Protein AF-A0A960XQH8-F1 (afdb_monomer_lite)

pLDDT: mean 82.13, std 18.0, range [32.69, 98.88]

Radius of gyration: 40.57 Å; chains: 1; bounding box: 99×62×117 Å

Foldseek 3Di:
DDAPAAAEEDECQAEEDEGAQAPHAYEYEYEDAEYEYEHAHQEAHEYNYEYEYDYDPYAYEYEYAHAYEYEQLDQYAGANWYEFHYHEYEYNELNSTHAYAHEDQALHYEYEQQQHEHAHAYEYLHANYEYEHAHQHEYEDQAEHEPDDDPPRARAEYEYEYDHEYEYQHHYYYDDYAHEYEYDYQYEYEYHDDDDDADDAHYEYEYEYHEYEYADDPEAEYQEYEYQAYEYEYDAPDDPDQQDARDPYENNHEYEYAEYEYEQAHQARHEHEYYYQAYAYNEYEYEHQHQHEYEYEHAHDDPPQGEHAYEYAYHNYFYEYEYEHDPDAQRHHEYAHAYAGQEEYEFYRYEDEYPAANREHLRYEYEFEDDPREGEYEDVQHEYHHVAYAYDDQQHEYHQAQYEYEHNNVVAAHEHNYEYAYQHEYEYDHAYEYEYNHQYHHAEAYEYQYHEDEYAANRHRQAYEYEDAYYAYAYQEEHHYQWYYDNPRTDDFFWEADPQLPTPHHDPRHHHYNHTYGYRDDPDDQVVCVVVVNPPDDPPCPVQPPPDDQPDDDAADAPPPPRVDDDPAFHFDADPNKTKTKHFHDLRHPDDEPPFKFKWKALDSDPPRIDTDDDPPQWDDDRRIIMGIDDDDPGDMDMDMGGDDD

Structure (mmCIF, N/CA/C/O backbone):
data_AF-A0A960XQH8-F1
#
_entry.id   AF-A0A960XQH8-F1
#
loop_
_atom_site.group_PDB
_atom_site.id
_atom_site.type_symbol
_atom_site.label_atom_id
_atom_site.label_alt_id
_atom_site.label_comp_id
_atom_site.label_asym_id
_atom_site.label_entity_id
_atom_site.label_seq_id
_atom_site.pdbx_PDB_ins_code
_atom_site.Cartn_x
_atom_site.Cartn_y
_atom_site.Cartn_z
_atom_site.occupancy
_atom_site.B_iso_or_equiv
_atom_site.auth_seq_id
_atom_site.auth_comp_id
_atom_site.auth_asym_id
_atom_site.auth_atom_id
_atom_site.pdbx_PDB_model_num
ATOM 1 N N . MET A 1 1 ? 15.045 6.176 -55.794 1.00 49.75 1 MET A N 1
ATOM 2 C CA . MET A 1 1 ? 16.510 6.229 -55.639 1.00 49.75 1 MET A CA 1
ATOM 3 C C . MET A 1 1 ? 16.935 4.785 -55.558 1.00 49.75 1 MET A C 1
ATOM 5 O O . MET A 1 1 ? 16.377 4.085 -54.723 1.00 49.75 1 MET A O 1
ATOM 9 N N . ASP A 1 2 ? 17.763 4.337 -56.496 1.00 57.41 2 ASP A N 1
ATOM 10 C CA . ASP A 1 2 ? 18.261 2.959 -56.522 1.00 57.41 2 ASP A CA 1
ATOM 11 C C . ASP A 1 2 ? 19.181 2.706 -55.316 1.00 57.41 2 ASP A C 1
ATOM 13 O O . ASP A 1 2 ? 19.721 3.659 -54.741 1.00 57.41 2 ASP A O 1
ATOM 17 N N . ALA A 1 3 ? 19.311 1.441 -54.908 1.00 61.44 3 ALA A N 1
ATOM 18 C CA . ALA A 1 3 ? 20.258 1.028 -53.877 1.00 61.44 3 ALA A CA 1
ATOM 19 C C . ALA A 1 3 ? 21.675 1.469 -54.267 1.00 61.44 3 ALA A C 1
ATOM 21 O O . ALA A 1 3 ? 22.087 1.310 -55.417 1.00 61.44 3 ALA A O 1
ATOM 22 N N . LEU A 1 4 ? 22.397 2.074 -53.323 1.00 64.75 4 LEU A N 1
ATOM 23 C CA . LEU A 1 4 ? 23.804 2.384 -53.528 1.00 64.75 4 LEU A CA 1
ATOM 24 C C . LEU A 1 4 ? 24.588 1.144 -53.097 1.00 64.75 4 LEU A C 1
ATOM 26 O O . LEU A 1 4 ? 24.898 1.002 -51.917 1.00 64.75 4 LEU A O 1
ATOM 30 N N . ASP A 1 5 ? 24.856 0.256 -54.051 1.00 67.19 5 ASP A N 1
ATOM 31 C CA . ASP A 1 5 ? 25.733 -0.895 -53.846 1.00 67.19 5 ASP A CA 1
ATOM 32 C C . ASP A 1 5 ? 27.183 -0.399 -53.891 1.00 67.19 5 ASP A C 1
ATOM 34 O O . ASP A 1 5 ? 27.678 0.055 -54.926 1.00 67.19 5 ASP A O 1
ATOM 38 N N . VAL A 1 6 ? 27.819 -0.333 -52.723 1.00 70.94 6 VAL A N 1
ATOM 39 C CA . VAL A 1 6 ? 29.256 -0.086 -52.611 1.00 70.94 6 VAL A CA 1
ATOM 40 C C . VAL A 1 6 ? 29.851 -1.403 -52.163 1.00 70.94 6 VAL A C 1
ATOM 42 O O . VAL A 1 6 ? 29.599 -1.842 -51.050 1.00 70.94 6 VAL A O 1
ATOM 45 N N . GLU A 1 7 ? 30.690 -2.004 -52.995 1.00 77.25 7 GLU A N 1
ATOM 46 C CA . GLU A 1 7 ? 31.367 -3.266 -52.678 1.00 77.25 7 GLU A CA 1
ATOM 47 C C . GLU A 1 7 ? 32.829 -3.039 -52.239 1.00 77.25 7 GLU A C 1
ATOM 49 O O . GLU A 1 7 ? 33.556 -3.980 -51.924 1.00 77.25 7 GLU A O 1
ATOM 54 N N . SER A 1 8 ? 33.287 -1.779 -52.230 1.00 83.12 8 SER A N 1
ATOM 55 C CA . SER A 1 8 ? 34.650 -1.368 -51.854 1.00 83.12 8 SER A CA 1
ATOM 56 C C . SER A 1 8 ? 34.641 -0.154 -50.909 1.00 83.12 8 SER A C 1
ATOM 58 O O . SER A 1 8 ? 33.832 -0.126 -49.994 1.00 83.12 8 SER A O 1
ATOM 60 N N . THR A 1 9 ? 35.527 0.835 -51.062 1.00 90.06 9 THR A N 1
ATOM 61 C CA . THR A 1 9 ? 35.567 2.022 -50.187 1.00 90.06 9 THR A CA 1
ATOM 62 C C . THR A 1 9 ? 35.095 3.263 -50.936 1.00 90.06 9 THR A C 1
ATOM 64 O O . THR A 1 9 ? 35.701 3.646 -51.936 1.00 90.06 9 THR A O 1
ATOM 67 N N . LEU A 1 10 ? 34.066 3.934 -50.417 1.00 90.94 10 LEU A N 1
ATOM 68 C CA . LEU A 1 10 ? 33.616 5.241 -50.881 1.00 90.94 10 LEU A CA 1
ATOM 69 C C . LEU A 1 10 ? 34.120 6.345 -49.945 1.00 90.94 10 LEU A C 1
ATOM 71 O O . LEU A 1 10 ? 33.677 6.452 -48.802 1.00 90.94 10 LEU A O 1
ATOM 75 N N . ASP A 1 11 ? 35.007 7.202 -50.450 1.00 91.62 11 ASP A N 1
ATOM 76 C CA . ASP A 1 11 ? 35.431 8.412 -49.743 1.00 91.62 11 ASP A CA 1
ATOM 77 C C . ASP A 1 11 ? 34.528 9.606 -50.083 1.00 91.62 11 ASP A C 1
ATOM 79 O O . ASP A 1 11 ? 34.521 10.116 -51.207 1.00 91.62 11 ASP A O 1
ATOM 83 N N . LEU A 1 12 ? 33.789 10.067 -49.079 1.00 92.00 12 LEU A N 1
ATOM 84 C CA . LEU A 1 12 ? 32.850 11.180 -49.133 1.00 92.00 12 LEU A CA 1
ATOM 85 C C . LEU A 1 12 ? 33.540 12.532 -49.360 1.00 92.00 12 LEU A C 1
ATOM 87 O O . LEU A 1 12 ? 32.886 13.453 -49.849 1.00 92.00 12 LEU A O 1
ATOM 91 N N . ASN A 1 13 ? 34.828 12.677 -49.016 1.00 89.06 13 ASN A N 1
ATOM 92 C CA . ASN A 1 13 ? 35.619 13.899 -49.237 1.00 89.06 13 ASN A CA 1
ATOM 93 C C . ASN A 1 13 ? 34.903 15.204 -48.815 1.00 89.06 13 ASN A C 1
ATOM 95 O O . ASN A 1 13 ? 34.901 16.200 -49.539 1.00 89.06 13 ASN A O 1
ATOM 99 N N . GLY A 1 14 ? 34.227 15.194 -47.663 1.00 89.25 14 GLY A N 1
ATOM 100 C CA . GLY A 1 14 ? 33.459 16.346 -47.175 1.00 89.25 14 GLY A CA 1
ATOM 101 C C . GLY A 1 14 ? 32.059 16.542 -47.776 1.00 89.25 14 GLY A C 1
ATOM 102 O O . GLY A 1 14 ? 31.429 17.576 -47.554 1.00 89.25 14 GLY A O 1
ATOM 103 N N . THR A 1 15 ? 31.562 15.580 -48.552 1.00 92.12 15 THR A N 1
ATOM 104 C CA . THR A 1 15 ? 30.249 15.641 -49.209 1.00 92.12 15 THR A CA 1
ATOM 105 C C . THR A 1 15 ? 29.171 14.968 -48.359 1.00 92.12 15 THR A C 1
ATOM 107 O O . THR A 1 15 ? 29.422 13.976 -47.676 1.00 92.12 15 THR A O 1
ATOM 110 N N . ALA A 1 16 ? 27.941 15.484 -48.420 1.00 93.81 16 ALA A N 1
ATOM 111 C CA . ALA A 1 16 ? 26.770 14.795 -47.888 1.00 93.81 16 ALA A CA 1
ATOM 112 C C . ALA A 1 16 ? 26.214 13.813 -48.932 1.00 93.81 16 ALA A C 1
ATOM 114 O O . ALA A 1 16 ? 25.839 14.222 -50.032 1.00 93.81 16 ALA A O 1
ATOM 115 N N . VAL A 1 17 ? 26.130 12.530 -48.585 1.00 92.81 17 VAL A N 1
ATOM 116 C CA . VAL A 1 17 ? 25.565 11.471 -49.432 1.00 92.81 17 VAL A CA 1
ATOM 117 C C . VAL A 1 17 ? 24.312 10.918 -48.779 1.00 92.81 17 VAL A C 1
ATOM 119 O O . VAL A 1 17 ? 24.281 10.677 -47.577 1.00 92.81 17 VAL A O 1
ATOM 122 N N . THR A 1 18 ? 23.269 10.711 -49.579 1.00 92.31 18 THR A N 1
ATOM 123 C CA . THR A 1 18 ? 22.072 9.967 -49.177 1.00 92.31 18 THR A CA 1
ATOM 124 C C . THR A 1 18 ? 22.024 8.662 -49.953 1.00 92.31 18 THR A C 1
ATOM 126 O O . THR A 1 18 ? 22.148 8.682 -51.176 1.00 92.31 18 THR A O 1
ATOM 129 N N . ALA A 1 19 ? 21.851 7.551 -49.248 1.00 87.00 19 ALA A N 1
ATOM 130 C CA . ALA A 1 19 ? 21.893 6.207 -49.802 1.00 87.00 19 ALA A CA 1
ATOM 131 C C . ALA A 1 19 ? 20.796 5.321 -49.198 1.00 87.00 19 ALA A C 1
ATOM 133 O O . ALA A 1 19 ? 20.387 5.510 -48.048 1.00 87.00 19 ALA A O 1
ATOM 134 N N . ASN A 1 20 ? 20.355 4.333 -49.977 1.00 87.00 20 ASN A N 1
ATOM 135 C CA . ASN A 1 20 ? 19.644 3.168 -49.462 1.00 87.00 20 ASN A CA 1
ATOM 136 C C . ASN A 1 20 ? 20.689 2.077 -49.219 1.00 87.00 20 ASN A C 1
ATOM 138 O O . ASN A 1 20 ? 21.315 1.617 -50.171 1.00 87.00 20 ASN A O 1
ATOM 142 N N . LEU A 1 21 ? 20.893 1.711 -47.955 1.00 86.94 21 LEU A N 1
ATOM 143 C CA . LEU A 1 21 ? 21.871 0.711 -47.516 1.00 86.94 21 LEU A CA 1
ATOM 144 C C . LEU A 1 21 ? 21.230 -0.683 -47.490 1.00 86.94 21 LEU A C 1
ATOM 146 O O . LEU A 1 21 ? 21.103 -1.294 -46.434 1.00 86.94 21 LEU A O 1
ATOM 150 N N . GLU A 1 22 ? 20.680 -1.115 -48.618 1.00 82.56 22 GLU A N 1
ATOM 151 C CA . GLU A 1 22 ? 20.049 -2.429 -48.774 1.00 82.56 22 GLU A CA 1
ATOM 152 C C . GLU A 1 22 ? 21.155 -3.426 -49.162 1.00 82.56 22 GLU A C 1
ATOM 154 O O . GLU A 1 22 ? 21.504 -3.503 -50.331 1.00 82.56 22 GLU A O 1
ATOM 159 N N . ASP A 1 23 ? 21.736 -4.122 -48.174 1.00 73.12 23 ASP A N 1
ATOM 160 C CA . ASP A 1 23 ? 22.802 -5.136 -48.344 1.00 73.12 23 ASP A CA 1
ATOM 161 C C . ASP A 1 23 ? 24.158 -4.592 -48.853 1.00 73.12 23 ASP A C 1
ATOM 163 O O . ASP A 1 23 ? 24.740 -5.084 -49.813 1.00 73.12 23 ASP A O 1
ATOM 167 N N . SER A 1 24 ? 24.676 -3.537 -48.212 1.00 79.12 24 SER A N 1
ATOM 168 C CA . SER A 1 24 ? 25.963 -2.929 -48.584 1.00 79.12 24 SER A CA 1
ATOM 169 C C . SER A 1 24 ? 27.121 -3.555 -47.803 1.00 79.12 24 SER A C 1
ATOM 171 O O . SER A 1 24 ? 27.183 -3.434 -46.577 1.00 79.12 24 SER A O 1
ATOM 173 N N . SER A 1 25 ? 28.117 -4.111 -48.497 1.00 83.88 25 SER A N 1
ATOM 174 C CA . SER A 1 25 ? 29.367 -4.590 -47.877 1.00 83.88 25 SER A CA 1
ATOM 175 C C . SER A 1 25 ? 30.493 -3.546 -47.847 1.00 83.88 25 SER A C 1
ATOM 177 O O . SER A 1 25 ? 31.580 -3.811 -47.334 1.00 83.88 25 SER A O 1
ATOM 179 N N . GLY A 1 26 ? 30.270 -2.374 -48.439 1.00 85.88 26 GLY A N 1
ATOM 180 C CA . GLY A 1 26 ? 31.289 -1.352 -48.658 1.00 85.88 26 GLY A CA 1
ATOM 181 C C . GLY A 1 26 ? 31.577 -0.460 -47.462 1.00 85.88 26 GLY A C 1
ATOM 182 O O . GLY A 1 26 ? 30.721 -0.202 -46.618 1.00 85.88 26 GLY A O 1
ATOM 183 N N . ASN A 1 27 ? 32.798 0.065 -47.428 1.00 91.81 27 ASN A N 1
ATOM 184 C CA . ASN A 1 27 ? 33.246 1.024 -46.430 1.00 91.81 27 ASN A CA 1
ATOM 185 C C . ASN A 1 27 ? 32.910 2.454 -46.863 1.00 91.81 27 ASN A C 1
ATOM 187 O O . ASN A 1 27 ? 33.108 2.823 -48.021 1.00 91.81 27 ASN A O 1
ATOM 191 N N . PHE A 1 28 ? 32.500 3.291 -45.915 1.00 94.12 28 PHE A N 1
ATOM 192 C CA . PHE A 1 28 ? 32.270 4.718 -46.133 1.00 94.12 28 PHE A CA 1
ATOM 193 C C . PHE A 1 28 ? 33.252 5.523 -45.299 1.00 94.12 28 PHE A C 1
ATOM 195 O O . PHE A 1 28 ? 33.341 5.359 -44.084 1.00 94.12 28 PHE A O 1
ATOM 202 N N . THR A 1 29 ? 33.997 6.413 -45.937 1.00 93.69 29 THR A N 1
ATOM 203 C CA . THR A 1 29 ? 35.068 7.149 -45.267 1.00 93.69 29 THR A CA 1
ATOM 204 C C . THR A 1 29 ? 34.969 8.624 -45.582 1.00 93.69 29 THR A C 1
ATOM 206 O O . THR A 1 29 ? 34.363 9.002 -46.578 1.00 93.69 29 THR A O 1
ATOM 209 N N . THR A 1 30 ? 35.584 9.476 -44.773 1.00 93.00 30 THR A N 1
ATOM 210 C CA . THR A 1 30 ? 35.835 10.863 -45.177 1.00 93.00 30 THR A CA 1
ATOM 211 C C . THR A 1 30 ? 37.310 11.193 -45.028 1.00 93.00 30 THR A C 1
ATOM 213 O O . THR A 1 30 ? 37.929 10.845 -44.018 1.00 93.00 30 THR A O 1
ATOM 216 N N . SER A 1 31 ? 37.874 11.857 -46.034 1.00 87.88 31 SER A N 1
ATOM 217 C CA . SER A 1 31 ? 39.193 12.474 -45.971 1.00 87.88 31 SER A CA 1
ATOM 218 C C . SER A 1 31 ? 39.101 13.984 -46.241 1.00 87.88 31 SER A C 1
ATOM 220 O O . SER A 1 31 ? 38.247 14.471 -46.980 1.00 87.88 31 SER A O 1
ATOM 222 N N . GLY A 1 32 ? 39.933 14.772 -45.555 1.00 80.75 32 GLY A N 1
ATOM 223 C CA . GLY A 1 32 ? 40.105 16.208 -45.818 1.00 80.75 32 GLY A CA 1
ATOM 224 C C . GLY A 1 32 ? 39.010 17.168 -45.318 1.00 80.75 32 GLY A C 1
ATOM 225 O O . GLY A 1 32 ? 39.311 18.347 -45.143 1.00 80.75 32 GLY A O 1
ATOM 226 N N . ALA A 1 33 ? 37.778 16.716 -45.050 1.00 89.62 33 ALA A N 1
ATOM 227 C CA . ALA A 1 33 ? 36.693 17.557 -44.517 1.00 89.62 33 ALA A CA 1
ATOM 228 C C . ALA A 1 33 ? 35.571 16.745 -43.833 1.00 89.62 33 ALA A C 1
ATOM 230 O O . ALA A 1 33 ? 35.508 15.521 -43.945 1.00 89.62 33 ALA A O 1
ATOM 231 N N . ASN A 1 34 ? 34.675 17.427 -43.111 1.00 93.94 34 ASN A N 1
ATOM 232 C CA . ASN A 1 34 ? 33.512 16.797 -42.474 1.00 93.94 34 ASN A CA 1
ATOM 233 C C . ASN A 1 34 ? 32.470 16.375 -43.512 1.00 93.94 34 ASN A C 1
ATOM 235 O O . ASN A 1 34 ? 32.131 17.172 -44.383 1.00 93.94 34 ASN A O 1
ATOM 239 N N . ALA A 1 35 ? 31.923 15.171 -43.374 1.00 95.56 35 ALA A N 1
ATOM 240 C CA . ALA A 1 35 ? 30.952 14.598 -44.303 1.00 95.56 35 ALA A CA 1
ATOM 241 C C . ALA A 1 35 ? 29.725 14.039 -43.574 1.00 95.56 35 ALA A C 1
ATOM 243 O O . ALA A 1 35 ? 29.746 13.824 -42.359 1.00 95.56 35 ALA A O 1
ATOM 244 N N . THR A 1 36 ? 28.667 13.753 -44.331 1.00 96.62 36 THR A N 1
ATOM 245 C CA . THR A 1 36 ? 27.444 13.1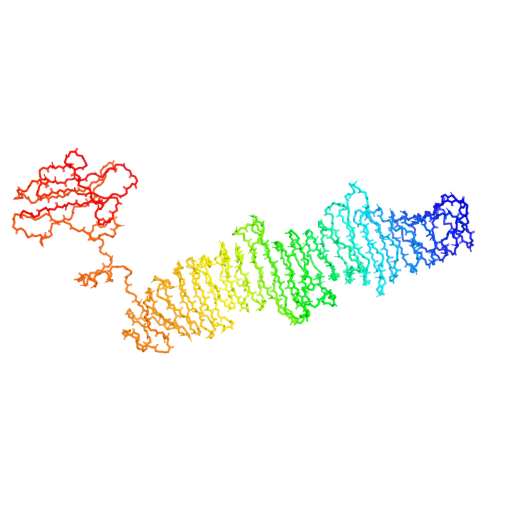39 -43.801 1.00 96.62 36 THR A CA 1
ATOM 246 C C . THR A 1 36 ? 27.024 11.966 -44.674 1.00 96.62 36 THR A C 1
ATOM 248 O O . THR A 1 36 ? 26.834 12.134 -45.875 1.00 96.62 36 THR A O 1
ATOM 251 N N . LEU A 1 37 ? 26.817 10.799 -44.068 1.00 95.50 37 LEU A N 1
ATOM 252 C CA . LEU A 1 37 ? 26.168 9.654 -44.702 1.00 95.50 37 LEU A CA 1
ATOM 253 C C . LEU A 1 37 ? 24.735 9.545 -44.178 1.00 95.50 37 LEU A C 1
ATOM 255 O O . LEU A 1 37 ? 24.526 9.337 -42.986 1.00 95.50 37 LEU A O 1
ATOM 259 N N . THR A 1 38 ? 23.752 9.691 -45.062 1.00 96.06 38 THR A N 1
ATOM 260 C CA . THR A 1 38 ? 22.325 9.604 -44.738 1.00 96.06 38 THR A CA 1
ATOM 261 C C . THR A 1 38 ? 21.733 8.304 -45.271 1.00 96.06 38 THR A C 1
ATOM 263 O O . THR A 1 38 ? 21.610 8.132 -46.480 1.00 96.06 38 THR A O 1
ATOM 266 N N . ALA A 1 39 ? 21.321 7.412 -44.377 1.00 95.00 39 ALA A N 1
ATOM 267 C CA . ALA A 1 39 ? 20.566 6.210 -44.696 1.00 95.00 39 ALA A CA 1
ATOM 268 C C . ALA A 1 39 ? 19.061 6.528 -44.771 1.00 95.00 39 ALA A C 1
ATOM 270 O O . ALA A 1 39 ? 18.407 6.803 -43.753 1.00 95.00 39 ALA A O 1
ATOM 271 N N . ASN A 1 40 ? 18.503 6.487 -45.984 1.00 93.50 40 ASN A N 1
ATOM 272 C CA . ASN A 1 40 ? 17.098 6.804 -46.271 1.00 93.50 40 ASN A CA 1
ATOM 273 C C . ASN A 1 40 ? 16.308 5.596 -46.807 1.00 93.50 40 ASN A C 1
ATOM 275 O O . ASN A 1 40 ? 15.417 5.738 -47.643 1.00 93.50 40 ASN A O 1
ATOM 279 N N . ASN A 1 41 ? 16.646 4.413 -46.300 1.00 90.75 41 ASN A N 1
ATOM 280 C CA . ASN A 1 41 ? 16.076 3.133 -46.693 1.00 90.75 41 ASN A CA 1
ATOM 281 C C . ASN A 1 41 ? 14.537 3.092 -46.657 1.00 90.75 41 ASN A C 1
ATOM 283 O O . ASN A 1 41 ? 13.900 3.555 -45.699 1.00 90.75 41 ASN A O 1
ATOM 287 N N . TYR A 1 42 ? 13.963 2.467 -47.689 1.00 88.56 42 TYR A N 1
ATOM 288 C CA . TYR A 1 42 ? 12.534 2.156 -47.781 1.00 88.56 42 TYR A CA 1
ATOM 289 C C . TYR A 1 42 ? 12.237 0.683 -47.457 1.00 88.56 42 TYR A C 1
ATOM 291 O O . TYR A 1 42 ? 11.139 0.378 -46.994 1.00 88.56 42 TYR A O 1
ATOM 299 N N . LEU A 1 43 ? 13.219 -0.202 -47.654 1.00 91.25 43 LEU A N 1
ATOM 300 C CA . LEU A 1 43 ? 13.234 -1.592 -47.197 1.00 91.25 43 LEU A CA 1
ATOM 301 C C . LEU A 1 43 ? 14.332 -1.799 -46.151 1.00 91.25 43 LEU A C 1
ATOM 303 O O . LEU A 1 43 ? 15.251 -0.985 -46.048 1.00 91.25 43 LEU A O 1
ATOM 307 N N . ASP A 1 44 ? 14.227 -2.866 -45.362 1.00 93.25 44 ASP A N 1
ATOM 308 C CA . ASP A 1 44 ? 15.216 -3.154 -44.323 1.00 93.25 44 ASP A CA 1
ATOM 309 C C . ASP A 1 44 ? 16.611 -3.321 -44.933 1.00 93.25 44 ASP A C 1
ATOM 311 O O . ASP A 1 44 ? 16.795 -3.995 -45.946 1.00 93.25 44 ASP A O 1
ATOM 315 N N . GLY A 1 45 ? 17.581 -2.652 -44.321 1.00 92.88 45 GLY A N 1
ATOM 316 C CA . GLY A 1 45 ? 18.948 -2.558 -44.797 1.00 92.88 45 GLY A CA 1
ATOM 317 C C . GLY A 1 45 ? 19.966 -3.119 -43.820 1.00 92.88 45 GLY A C 1
ATOM 318 O O . GLY A 1 45 ? 19.747 -3.149 -42.608 1.00 92.88 45 GLY A O 1
ATOM 319 N N . VAL A 1 46 ? 21.112 -3.506 -44.363 1.00 93.12 46 VAL A N 1
ATOM 320 C CA . VAL A 1 46 ? 22.283 -3.964 -43.619 1.00 93.12 46 VAL A CA 1
ATOM 321 C C . VAL A 1 46 ? 23.507 -3.282 -44.222 1.00 93.12 46 VAL A C 1
ATOM 323 O O . VAL A 1 46 ? 23.664 -3.246 -45.442 1.00 93.12 46 VAL A O 1
ATOM 326 N N . LEU A 1 47 ? 24.349 -2.711 -43.361 1.00 94.25 47 LEU A N 1
ATOM 327 C CA . LEU A 1 47 ? 25.688 -2.250 -43.704 1.00 94.25 47 LEU A CA 1
ATOM 328 C C . LEU A 1 47 ? 26.706 -3.132 -42.977 1.00 94.25 47 LEU A C 1
ATOM 330 O O . LEU A 1 47 ? 26.904 -2.987 -41.767 1.00 94.25 47 LEU A O 1
ATOM 334 N N . ASP A 1 48 ? 27.343 -4.027 -43.730 1.00 92.81 48 ASP A N 1
ATOM 335 C CA . ASP A 1 48 ? 28.413 -4.908 -43.241 1.00 92.81 48 ASP A CA 1
ATOM 336 C C . ASP A 1 48 ? 29.777 -4.216 -43.219 1.00 92.81 48 ASP A C 1
ATOM 338 O O . ASP A 1 48 ? 30.638 -4.543 -42.399 1.00 92.81 48 ASP A O 1
ATOM 342 N N . GLY A 1 49 ? 29.974 -3.244 -44.108 1.00 92.44 49 GLY A N 1
ATOM 343 C CA . GLY A 1 49 ? 31.192 -2.448 -44.145 1.00 92.44 49 GLY A CA 1
ATOM 344 C C . GLY A 1 49 ? 31.304 -1.447 -42.993 1.00 92.44 49 GLY A C 1
ATOM 345 O O . GLY A 1 49 ? 30.399 -1.265 -42.177 1.00 92.44 49 GLY A O 1
ATOM 346 N N . ILE A 1 50 ? 32.456 -0.782 -42.928 1.00 94.19 50 ILE A N 1
ATOM 347 C CA . ILE A 1 50 ? 32.806 0.150 -41.853 1.00 94.19 50 ILE A CA 1
ATOM 348 C C . ILE A 1 50 ? 32.621 1.598 -42.311 1.00 94.19 50 ILE A C 1
ATOM 350 O O . ILE A 1 50 ? 33.018 1.989 -43.408 1.00 94.19 50 ILE A O 1
ATOM 354 N N . VAL A 1 51 ? 32.085 2.422 -41.418 1.00 95.50 51 VAL A N 1
ATOM 355 C CA . VAL A 1 51 ? 32.050 3.878 -41.507 1.00 95.50 51 VAL A CA 1
ATOM 356 C C . VAL A 1 51 ? 33.194 4.452 -40.656 1.00 95.50 51 VAL A C 1
ATOM 358 O O . VAL A 1 51 ? 33.251 4.209 -39.445 1.00 95.50 51 VAL A O 1
ATOM 361 N N . SER A 1 52 ? 34.123 5.203 -41.258 1.00 94.62 52 SER A N 1
ATOM 362 C CA . SER A 1 52 ? 35.333 5.685 -40.565 1.00 94.62 52 SER A CA 1
ATOM 363 C C . SER A 1 52 ? 35.754 7.118 -40.907 1.00 94.62 52 SER A C 1
ATOM 365 O O . SER A 1 52 ? 35.503 7.639 -41.996 1.00 94.62 52 SER A O 1
ATOM 367 N N . ASP A 1 53 ? 36.464 7.744 -39.965 1.00 93.44 53 ASP A N 1
ATOM 368 C CA . ASP A 1 53 ? 37.230 8.969 -40.209 1.00 93.44 53 ASP A CA 1
ATOM 369 C C . ASP A 1 53 ? 38.628 8.571 -40.722 1.00 93.44 53 ASP A C 1
ATOM 371 O O . ASP A 1 53 ? 39.349 7.849 -40.034 1.00 93.44 53 ASP A O 1
ATOM 375 N N . ASN A 1 54 ? 39.033 9.027 -41.914 1.00 83.25 54 ASN A N 1
ATOM 376 C CA . ASN A 1 54 ? 40.310 8.634 -42.535 1.00 83.25 54 ASN A CA 1
ATOM 377 C C . ASN A 1 54 ? 41.331 9.787 -42.657 1.00 83.25 54 ASN A C 1
ATOM 379 O O . ASN A 1 54 ? 42.378 9.612 -43.281 1.00 83.25 54 ASN A O 1
ATOM 383 N N . GLY A 1 55 ? 41.078 10.955 -42.053 1.00 71.12 55 GLY A N 1
ATOM 384 C CA . GLY A 1 55 ? 42.015 12.089 -42.044 1.00 71.12 55 GLY A CA 1
ATOM 385 C C . GLY A 1 55 ? 41.960 12.935 -40.768 1.00 71.12 55 GLY A C 1
ATOM 386 O O . GLY A 1 55 ? 40.898 13.090 -40.162 1.00 71.12 55 GLY A O 1
ATOM 387 N N . GLU A 1 56 ? 43.100 13.516 -40.369 1.00 74.81 56 GLU A N 1
ATOM 388 C CA . GLU A 1 56 ? 43.184 14.423 -39.213 1.00 74.81 56 GLU A CA 1
ATOM 389 C C . GLU A 1 56 ? 42.179 15.582 -39.349 1.00 74.81 56 GLU A C 1
ATOM 391 O O . GLU A 1 56 ? 42.195 16.332 -40.323 1.00 74.81 56 GLU A O 1
ATOM 396 N N . GLY A 1 57 ? 41.279 15.722 -38.371 1.00 78.69 57 GLY A N 1
ATOM 397 C CA . GLY A 1 57 ? 40.290 16.805 -38.318 1.00 78.69 57 GLY A CA 1
ATOM 398 C C . GLY A 1 57 ? 39.027 16.609 -39.166 1.00 78.69 57 GLY A C 1
ATOM 399 O O . GLY A 1 57 ? 38.116 17.429 -39.057 1.00 78.69 57 GLY A O 1
ATOM 400 N N . SER A 1 58 ? 38.931 15.538 -39.960 1.00 87.44 58 SER A N 1
ATOM 401 C CA . SER A 1 58 ? 37.709 15.176 -40.691 1.00 87.44 58 SER A CA 1
ATOM 402 C C . SER A 1 58 ? 36.780 14.318 -39.827 1.00 87.44 58 SER A C 1
ATOM 404 O O . SER A 1 58 ? 37.244 13.411 -39.141 1.00 87.44 58 SER A O 1
ATOM 406 N N . ARG A 1 59 ? 35.479 14.631 -39.820 1.00 93.44 59 ARG A N 1
ATOM 407 C CA . ARG A 1 59 ? 34.463 13.924 -39.023 1.00 93.44 59 ARG A CA 1
ATOM 408 C C . ARG A 1 59 ? 33.297 13.500 -39.903 1.00 93.44 59 ARG A C 1
ATOM 410 O O . ARG A 1 59 ? 32.670 14.350 -40.539 1.00 93.44 59 ARG A O 1
ATOM 417 N N . LEU A 1 60 ? 32.979 12.213 -39.909 1.00 96.00 60 LEU A N 1
ATOM 418 C CA . LEU A 1 60 ? 31.811 11.669 -40.595 1.00 96.00 60 LEU A CA 1
ATOM 419 C C . LEU A 1 60 ? 30.628 11.583 -39.622 1.00 96.00 60 LEU A C 1
ATOM 421 O O . LEU A 1 60 ? 30.746 11.039 -38.524 1.00 96.00 60 LEU A O 1
ATOM 425 N N . GLN A 1 61 ? 29.489 12.152 -40.016 1.00 96.69 61 GLN A N 1
ATOM 426 C CA . GLN A 1 61 ? 28.212 12.012 -39.315 1.00 96.69 61 GLN A CA 1
ATOM 427 C C . GLN A 1 61 ? 27.330 10.976 -40.016 1.00 96.69 61 GLN A C 1
ATOM 429 O O . GLN A 1 61 ? 27.083 11.087 -41.218 1.00 96.69 61 GLN A O 1
ATOM 434 N N . PHE A 1 62 ? 26.798 10.019 -39.261 1.00 97.81 62 PHE A N 1
ATOM 435 C CA . PHE A 1 62 ? 25.779 9.102 -39.764 1.00 97.81 62 PHE A CA 1
ATOM 436 C C . PHE A 1 62 ? 24.380 9.629 -39.438 1.00 97.81 62 PHE A C 1
ATOM 438 O O . PHE A 1 62 ? 24.107 10.041 -38.309 1.00 97.81 62 PHE A O 1
ATOM 445 N N . VAL A 1 63 ? 23.473 9.620 -40.409 1.00 97.62 63 VAL A N 1
ATOM 446 C CA . VAL A 1 63 ? 22.089 10.072 -40.247 1.00 97.62 63 VAL A CA 1
ATOM 447 C C . VAL A 1 63 ? 21.147 8.981 -40.738 1.00 97.62 63 VAL A C 1
ATOM 449 O O . VAL A 1 63 ? 21.241 8.537 -41.874 1.00 97.62 63 VAL A O 1
ATOM 452 N N . LYS A 1 64 ? 20.194 8.573 -39.906 1.00 97.31 64 LYS A N 1
ATOM 453 C CA . LYS A 1 64 ? 19.133 7.629 -40.258 1.00 97.31 64 LYS A CA 1
ATOM 454 C C . LYS A 1 64 ? 17.797 8.368 -40.321 1.00 97.31 64 LYS A C 1
ATOM 456 O O . LYS A 1 64 ? 17.341 8.890 -39.303 1.00 97.31 64 LYS A O 1
ATOM 461 N N . THR A 1 65 ? 17.177 8.435 -41.499 1.00 92.62 65 THR A N 1
ATOM 462 C CA . THR A 1 65 ? 15.900 9.149 -41.741 1.00 92.62 65 THR A CA 1
ATOM 463 C C . THR A 1 65 ? 14.789 8.245 -42.266 1.00 92.62 65 THR A C 1
ATOM 465 O O . THR A 1 65 ? 13.627 8.493 -41.958 1.00 92.62 65 THR A O 1
ATOM 468 N N . GLY A 1 66 ? 15.129 7.219 -43.061 1.00 92.50 66 GLY A N 1
ATOM 469 C CA . GLY A 1 66 ? 14.152 6.347 -43.730 1.00 92.50 66 GLY A CA 1
ATOM 470 C C . GLY A 1 66 ? 13.284 5.548 -42.753 1.00 92.50 66 GLY A C 1
ATOM 471 O O . GLY A 1 66 ? 13.668 5.361 -41.600 1.00 92.50 66 GLY A O 1
ATOM 472 N N . ASN A 1 67 ? 12.128 5.053 -43.198 1.00 91.69 67 ASN A N 1
ATOM 473 C CA . ASN A 1 67 ? 11.171 4.362 -42.320 1.00 91.69 67 ASN A CA 1
ATOM 474 C C . ASN A 1 67 ? 11.576 2.923 -41.977 1.00 91.69 67 ASN A C 1
ATOM 476 O O . ASN A 1 67 ? 11.158 2.414 -40.940 1.00 91.69 67 ASN A O 1
ATOM 480 N N . ALA A 1 68 ? 12.363 2.276 -42.836 1.00 94.69 68 ALA A N 1
ATOM 481 C CA . ALA A 1 68 ? 12.775 0.891 -42.647 1.00 94.69 68 ALA A CA 1
ATOM 482 C C . ALA A 1 68 ? 13.872 0.739 -41.585 1.00 94.69 68 ALA A C 1
ATOM 484 O O . ALA A 1 68 ? 14.415 1.732 -41.083 1.00 94.69 68 ALA A O 1
ATOM 485 N N . SER A 1 69 ? 14.204 -0.502 -41.244 1.00 95.88 69 SER A N 1
ATOM 486 C CA . SER A 1 69 ? 15.347 -0.811 -40.392 1.00 95.88 69 SER A CA 1
ATOM 487 C C . SER A 1 69 ? 16.668 -0.625 -41.138 1.00 95.88 69 SER A C 1
ATOM 489 O O . SER A 1 69 ? 16.741 -0.846 -42.343 1.00 95.88 69 SER A O 1
ATOM 491 N N . VAL A 1 70 ? 17.723 -0.219 -40.432 1.00 96.62 70 VAL A N 1
ATOM 492 C CA . VAL A 1 70 ? 19.109 -0.329 -40.908 1.00 96.62 70 VAL A CA 1
ATOM 493 C C . VAL A 1 70 ? 19.951 -0.929 -39.794 1.00 96.62 70 VAL A C 1
ATOM 495 O O . VAL A 1 70 ? 20.039 -0.346 -38.712 1.00 96.62 70 VAL A O 1
ATOM 498 N N . THR A 1 71 ? 20.585 -2.064 -40.073 1.00 96.88 71 THR A N 1
ATOM 499 C CA . THR A 1 71 ? 21.554 -2.704 -39.181 1.00 96.88 71 THR A CA 1
ATOM 500 C C . THR A 1 71 ? 22.966 -2.289 -39.560 1.00 96.88 71 THR A C 1
ATOM 502 O O . THR A 1 71 ? 23.357 -2.407 -40.718 1.00 96.88 71 THR A O 1
ATOM 505 N N . LEU A 1 72 ? 23.739 -1.811 -38.584 1.00 97.44 72 LEU A N 1
ATOM 506 C CA . LEU A 1 72 ? 25.159 -1.502 -38.756 1.00 97.44 72 LEU A CA 1
ATOM 507 C C . LEU A 1 72 ? 25.993 -2.622 -38.124 1.00 97.44 72 LEU A C 1
ATOM 509 O O . LEU A 1 72 ? 26.158 -2.647 -36.905 1.00 97.44 72 LEU A O 1
ATOM 513 N N . ASN A 1 73 ? 26.488 -3.546 -38.949 1.00 95.69 73 ASN A N 1
ATOM 514 C CA . ASN A 1 73 ? 27.297 -4.692 -38.515 1.00 95.69 73 ASN A CA 1
ATOM 515 C C . ASN A 1 73 ? 28.790 -4.352 -38.396 1.00 95.69 73 ASN A C 1
ATOM 517 O O . ASN A 1 73 ? 29.522 -5.034 -37.683 1.00 95.69 73 ASN A O 1
ATOM 521 N N . GLY A 1 74 ? 29.251 -3.303 -39.082 1.00 95.00 74 GLY A N 1
ATOM 522 C CA . GLY A 1 74 ? 30.642 -2.864 -39.030 1.00 95.00 74 GLY A CA 1
ATOM 523 C C . GLY A 1 74 ? 31.059 -2.285 -37.673 1.00 95.00 74 GLY A C 1
ATOM 524 O O . GLY A 1 74 ? 30.306 -1.558 -37.020 1.00 95.00 74 GLY A O 1
ATOM 525 N N . ALA A 1 75 ? 32.313 -2.543 -37.288 1.00 95.56 75 ALA A N 1
ATOM 526 C CA . ALA A 1 75 ? 32.971 -1.898 -36.153 1.00 95.56 75 ALA A CA 1
ATOM 527 C C . ALA A 1 75 ? 33.356 -0.450 -36.508 1.00 95.56 75 ALA A C 1
ATOM 529 O O . ALA A 1 75 ? 34.465 -0.165 -36.972 1.00 95.56 75 ALA A O 1
ATOM 530 N N . ASN A 1 76 ? 32.397 0.461 -36.366 1.00 96.62 76 ASN A N 1
ATOM 531 C CA . ASN A 1 76 ? 32.496 1.818 -36.886 1.00 96.62 76 ASN A CA 1
ATOM 532 C C . ASN A 1 76 ? 33.377 2.730 -36.018 1.00 96.62 76 ASN A C 1
ATOM 534 O O . ASN A 1 76 ? 33.351 2.682 -34.790 1.00 96.62 76 ASN A O 1
ATOM 538 N N . THR A 1 77 ? 34.148 3.614 -36.660 1.00 94.25 77 THR A N 1
ATOM 539 C CA . THR A 1 77 ? 35.129 4.484 -35.975 1.00 94.25 77 THR A CA 1
ATOM 540 C C . THR A 1 77 ? 34.882 5.979 -36.165 1.00 94.25 77 THR A C 1
ATOM 542 O O . THR A 1 77 ? 35.601 6.792 -35.584 1.00 94.25 77 THR A O 1
ATOM 545 N N . TYR A 1 78 ? 33.853 6.367 -36.926 1.00 95.88 78 TYR A N 1
ATOM 546 C CA . TYR A 1 78 ? 33.516 7.775 -37.148 1.00 95.88 78 TYR A CA 1
ATOM 547 C C . TYR A 1 78 ? 33.205 8.533 -35.846 1.00 95.88 78 TYR A C 1
ATOM 549 O O . TYR A 1 78 ? 32.596 8.012 -34.905 1.00 95.88 78 TYR A O 1
ATOM 557 N N . SER A 1 79 ? 33.607 9.803 -35.791 1.00 93.88 79 SER A N 1
ATOM 558 C CA . SER A 1 79 ? 33.493 10.656 -34.597 1.00 93.88 79 SER A CA 1
ATOM 559 C C . SER A 1 79 ? 32.497 11.813 -34.744 1.00 93.88 79 SER A C 1
ATOM 561 O O . SER A 1 79 ? 32.269 12.567 -33.789 1.00 93.88 79 SER A O 1
ATOM 563 N N . GLY A 1 80 ? 31.884 11.996 -35.919 1.00 95.06 80 GLY A N 1
ATOM 564 C CA . GLY A 1 80 ? 30.882 13.046 -36.161 1.00 95.06 80 GLY A CA 1
ATOM 565 C C . GLY A 1 80 ? 29.544 12.808 -35.456 1.00 95.06 80 GLY A C 1
ATOM 566 O O . GLY A 1 80 ? 28.772 13.749 -35.289 1.00 95.06 80 GLY A O 1
ATOM 567 N N . GLY A 1 81 ? 29.308 11.589 -34.967 1.00 95.25 81 GLY A N 1
ATOM 568 C CA . GLY A 1 81 ? 28.096 11.202 -34.251 1.00 95.25 81 GLY A CA 1
ATOM 569 C C . GLY A 1 81 ? 27.015 10.630 -35.159 1.00 95.25 81 GLY A C 1
ATOM 570 O O . GLY A 1 81 ? 27.149 10.581 -36.382 1.00 95.25 81 GLY A O 1
ATOM 571 N N . THR A 1 82 ? 25.943 10.179 -34.523 1.00 97.81 82 THR A N 1
ATOM 572 C CA . THR A 1 82 ? 24.839 9.464 -35.157 1.00 97.81 82 THR A CA 1
ATOM 573 C C . THR A 1 82 ? 23.534 10.192 -34.875 1.00 97.81 82 THR A C 1
ATOM 575 O O . THR A 1 82 ? 23.220 10.475 -33.724 1.00 97.81 82 THR A O 1
ATOM 578 N N . THR A 1 83 ? 22.748 10.505 -35.901 1.00 96.56 83 THR A N 1
ATOM 579 C CA . THR A 1 83 ? 21.413 11.100 -35.757 1.00 96.56 83 THR A CA 1
ATOM 580 C C . THR A 1 83 ? 20.352 10.117 -36.223 1.00 96.56 83 THR A C 1
ATOM 582 O O . THR A 1 83 ? 20.292 9.779 -37.400 1.00 96.56 83 THR A O 1
ATOM 585 N N . LEU A 1 84 ? 19.489 9.686 -35.310 1.00 96.25 84 LEU A N 1
ATOM 586 C CA . LEU A 1 84 ? 18.342 8.834 -35.577 1.00 96.25 84 LEU A CA 1
ATOM 587 C C . LEU A 1 84 ? 17.068 9.688 -35.637 1.00 96.25 84 LEU A C 1
ATOM 589 O O . LEU A 1 84 ? 16.562 10.167 -34.625 1.00 96.25 84 LEU A O 1
ATOM 593 N N . SER A 1 85 ? 16.554 9.874 -36.847 1.00 94.12 85 SER A N 1
ATOM 594 C CA . SER A 1 85 ? 15.417 10.749 -37.164 1.00 94.12 85 SER A CA 1
ATOM 595 C C . SER A 1 85 ? 14.251 10.029 -37.856 1.00 94.12 85 SER A C 1
ATOM 597 O O . SER A 1 85 ? 13.247 10.665 -38.172 1.00 94.12 85 SER A O 1
ATOM 599 N N . GLY A 1 86 ? 14.336 8.710 -38.052 1.00 94.19 86 GLY A N 1
ATOM 600 C CA . GLY A 1 86 ? 13.240 7.885 -38.563 1.00 94.19 86 GLY A CA 1
ATOM 601 C C . GLY A 1 86 ? 13.575 6.391 -38.612 1.00 94.19 86 GLY A C 1
ATOM 602 O O . GLY A 1 86 ? 14.747 6.006 -38.634 1.00 94.19 86 GLY A O 1
ATOM 603 N N . GLY A 1 87 ? 12.532 5.557 -38.623 1.00 95.69 87 GLY A N 1
ATOM 604 C CA . GLY A 1 87 ? 12.627 4.094 -38.669 1.00 95.69 87 GLY A CA 1
ATOM 605 C C . GLY A 1 87 ? 13.422 3.475 -37.516 1.00 95.69 87 GLY A C 1
ATOM 606 O O . GLY A 1 87 ? 13.561 4.079 -36.449 1.00 95.69 87 GLY A O 1
ATOM 607 N N . THR A 1 88 ? 13.960 2.280 -37.763 1.00 97.25 88 THR A N 1
ATOM 608 C CA . THR A 1 88 ? 14.782 1.537 -36.796 1.00 97.25 88 THR A CA 1
ATOM 609 C C . THR A 1 88 ? 16.263 1.632 -37.158 1.00 97.25 88 THR A C 1
ATOM 611 O O . THR A 1 88 ? 16.629 1.550 -38.332 1.00 97.25 88 THR A O 1
ATOM 614 N N . LEU A 1 89 ? 17.120 1.821 -36.157 1.00 97.88 89 LEU A N 1
ATOM 615 C CA . LEU A 1 89 ? 18.572 1.689 -36.268 1.00 97.88 89 LEU A CA 1
ATOM 616 C C . LEU A 1 89 ? 19.026 0.580 -35.319 1.00 97.88 89 LEU A C 1
ATOM 618 O O . LEU A 1 89 ? 18.796 0.690 -34.116 1.00 97.88 89 LEU A O 1
ATOM 622 N N . VAL A 1 90 ? 19.649 -0.465 -35.862 1.00 97.94 90 VAL A N 1
ATOM 623 C CA . VAL A 1 90 ? 20.028 -1.679 -35.127 1.00 97.94 90 VAL A CA 1
ATOM 624 C C . VAL A 1 90 ? 21.546 -1.740 -34.960 1.00 97.94 90 VAL A C 1
ATOM 626 O O . VAL A 1 90 ? 22.289 -1.568 -35.932 1.00 97.94 90 VAL A O 1
ATOM 629 N N . ALA A 1 91 ? 22.012 -2.000 -33.738 1.00 97.88 91 ALA A N 1
ATOM 630 C CA . ALA A 1 91 ? 23.420 -2.281 -33.466 1.00 97.88 91 ALA A CA 1
ATOM 631 C C . ALA A 1 91 ? 23.758 -3.729 -33.856 1.00 97.88 91 ALA A C 1
ATOM 633 O O . ALA A 1 91 ? 23.284 -4.677 -33.232 1.00 97.88 91 ALA A O 1
ATOM 634 N N . GLY A 1 92 ? 24.576 -3.913 -34.889 1.00 96.94 92 GLY A N 1
ATOM 635 C CA . GLY A 1 92 ? 25.157 -5.217 -35.224 1.00 96.94 92 GLY A CA 1
ATOM 636 C C . GLY A 1 92 ? 26.505 -5.479 -34.541 1.00 96.94 92 GLY A C 1
ATOM 637 O O . GLY A 1 92 ? 26.936 -6.624 -34.457 1.00 96.94 92 GLY A O 1
ATOM 638 N N . ASP A 1 93 ? 27.146 -4.432 -34.013 1.00 96.88 93 ASP A N 1
ATOM 639 C CA . ASP A 1 93 ? 28.431 -4.466 -33.304 1.00 96.88 93 ASP A CA 1
ATOM 640 C C . ASP A 1 93 ? 28.427 -3.499 -32.100 1.00 96.88 93 ASP A C 1
ATOM 642 O O . ASP A 1 93 ? 27.667 -2.529 -32.059 1.00 96.88 93 ASP A O 1
ATOM 646 N N . ASN A 1 94 ? 29.316 -3.711 -31.123 1.00 96.19 94 ASN A N 1
ATOM 647 C CA . ASN A 1 94 ? 29.461 -2.830 -29.951 1.00 96.19 94 ASN A CA 1
ATOM 648 C C . ASN A 1 94 ? 29.899 -1.395 -30.310 1.00 96.19 94 ASN A C 1
ATOM 650 O O . ASN A 1 94 ? 29.626 -0.446 -29.577 1.00 96.19 94 ASN A O 1
ATOM 654 N N . SER A 1 95 ? 30.580 -1.223 -31.442 1.00 95.81 95 SER A N 1
ATOM 655 C CA . SER A 1 95 ? 31.016 0.064 -31.993 1.00 95.81 95 SER A CA 1
ATOM 656 C C . SER A 1 95 ? 30.190 0.510 -33.204 1.00 95.81 95 SER A C 1
ATOM 658 O O . SER A 1 95 ? 30.569 1.450 -33.901 1.00 95.81 95 SER A O 1
ATOM 660 N N . ALA A 1 96 ? 29.018 -0.099 -33.424 1.00 97.19 96 ALA A N 1
ATOM 661 C CA . ALA A 1 96 ? 28.136 0.174 -34.560 1.00 97.19 96 ALA A CA 1
ATOM 662 C C . ALA A 1 96 ? 27.815 1.665 -34.771 1.00 97.19 96 ALA A C 1
ATOM 664 O O . ALA A 1 96 ? 27.593 2.084 -35.903 1.00 97.19 96 ALA A O 1
ATOM 665 N N . PHE A 1 97 ? 27.806 2.490 -33.721 1.00 97.00 97 PHE A N 1
ATOM 666 C CA . PHE A 1 97 ? 27.425 3.907 -33.817 1.00 97.00 97 PHE A CA 1
ATOM 667 C C . PHE A 1 97 ? 28.603 4.889 -33.775 1.00 97.00 97 PHE A C 1
ATOM 669 O O . PHE A 1 97 ? 28.395 6.092 -33.573 1.00 97.00 97 PHE A O 1
ATOM 676 N N . GLY A 1 98 ? 29.831 4.396 -33.965 1.00 95.69 98 GLY A N 1
ATOM 677 C CA . GLY A 1 98 ? 31.045 5.204 -33.892 1.00 95.69 98 GLY A CA 1
ATOM 678 C C . GLY A 1 98 ? 31.342 5.670 -32.465 1.00 95.69 98 GLY A C 1
ATOM 679 O O . GLY A 1 98 ? 30.911 5.058 -31.492 1.00 95.69 98 GLY A O 1
ATOM 680 N N . SER A 1 99 ? 32.062 6.784 -32.321 1.00 92.94 99 SER A N 1
ATOM 681 C CA . SER A 1 99 ? 32.459 7.345 -31.012 1.00 92.94 99 SER A CA 1
ATOM 682 C C . SER A 1 99 ? 31.748 8.651 -30.638 1.00 92.94 99 SER A C 1
ATOM 684 O O . SER A 1 99 ? 31.853 9.122 -29.504 1.00 92.94 99 SER A O 1
ATOM 686 N N . GLY A 1 100 ? 31.027 9.262 -31.582 1.00 92.81 100 GLY A N 1
ATOM 687 C CA . GLY A 1 100 ? 30.300 10.511 -31.349 1.00 92.81 100 GLY A CA 1
ATOM 688 C C . GLY A 1 100 ? 28.973 10.320 -30.603 1.00 92.81 100 GLY A C 1
ATOM 689 O O . GLY A 1 100 ? 28.542 9.203 -30.321 1.00 92.81 100 GLY A O 1
ATOM 690 N N . THR A 1 101 ? 28.293 11.429 -30.303 1.00 92.00 101 THR A N 1
ATOM 691 C CA . THR A 1 101 ? 26.951 11.421 -29.694 1.00 92.00 101 THR A CA 1
ATOM 692 C C . THR A 1 101 ? 25.949 10.678 -30.578 1.00 92.00 101 THR A C 1
ATOM 694 O O . THR A 1 101 ? 25.898 10.923 -31.784 1.00 92.00 101 THR A O 1
ATOM 697 N N . LEU A 1 102 ? 25.109 9.837 -29.975 1.00 94.38 102 LEU A N 1
ATOM 698 C CA . LEU A 1 102 ? 23.927 9.251 -30.604 1.00 94.38 102 LEU A CA 1
ATOM 699 C C . LEU A 1 102 ? 22.703 10.100 -30.232 1.00 94.38 102 LEU A C 1
ATOM 701 O O . LEU A 1 102 ? 22.385 10.266 -29.057 1.00 94.38 102 LEU A O 1
ATOM 705 N N . ALA A 1 103 ? 22.042 10.699 -31.218 1.00 92.38 103 ALA A N 1
ATOM 706 C CA . ALA A 1 103 ? 20.936 11.631 -31.027 1.00 92.38 103 ALA A CA 1
ATOM 707 C C . ALA A 1 103 ? 19.655 11.106 -31.670 1.00 92.38 103 ALA A C 1
ATOM 709 O O . ALA A 1 103 ? 19.563 11.032 -32.892 1.00 92.38 103 ALA A O 1
ATOM 710 N N . ILE A 1 104 ? 18.656 10.782 -30.851 1.00 91.25 104 ILE A N 1
ATOM 711 C CA . ILE A 1 104 ? 17.314 10.416 -31.299 1.00 91.25 104 ILE A CA 1
ATOM 712 C C . ILE A 1 104 ? 16.475 11.689 -31.370 1.00 91.25 104 ILE A C 1
ATOM 714 O O . ILE A 1 104 ? 16.234 12.340 -30.354 1.00 91.25 104 ILE A O 1
ATOM 718 N N . THR A 1 105 ? 16.062 12.082 -32.570 1.00 89.75 105 THR A N 1
ATOM 719 C CA . THR A 1 105 ? 15.419 13.384 -32.813 1.00 89.75 105 THR A CA 1
ATOM 720 C C . THR A 1 105 ? 13.958 13.277 -33.227 1.00 89.75 105 THR A C 1
ATOM 722 O O . THR A 1 105 ? 13.246 14.278 -33.197 1.00 89.75 105 THR A O 1
ATOM 725 N N . ASN A 1 106 ? 13.489 12.076 -33.571 1.00 87.88 106 ASN A N 1
ATOM 726 C CA . ASN A 1 106 ? 12.108 11.813 -33.960 1.00 87.88 106 ASN A CA 1
ATOM 727 C C . ASN A 1 106 ? 11.437 10.854 -32.970 1.00 87.88 106 ASN A C 1
ATOM 729 O O . ASN A 1 106 ? 12.008 9.839 -32.582 1.00 87.88 106 ASN A O 1
ATOM 733 N N . GLY A 1 107 ? 10.207 11.188 -32.587 1.00 84.44 107 GLY A N 1
ATOM 734 C CA . GLY A 1 107 ? 9.377 10.427 -31.663 1.00 84.44 107 GLY A CA 1
ATOM 735 C C . GLY A 1 107 ? 8.976 9.031 -32.126 1.00 84.44 107 GLY A C 1
ATOM 736 O O . GLY A 1 107 ? 8.674 8.186 -31.300 1.00 84.44 107 GLY A O 1
ATOM 737 N N . THR A 1 108 ? 8.983 8.758 -33.429 1.00 88.88 108 THR A N 1
ATOM 738 C CA . THR A 1 108 ? 8.657 7.420 -33.953 1.00 88.88 108 THR A CA 1
ATOM 739 C C . THR A 1 108 ? 9.893 6.564 -34.214 1.00 88.88 108 THR A C 1
ATOM 741 O O . THR A 1 108 ? 9.764 5.475 -34.766 1.00 88.88 108 THR A O 1
ATOM 744 N N . ALA A 1 109 ? 11.092 7.067 -33.911 1.00 92.81 109 ALA A N 1
ATOM 745 C CA . ALA A 1 109 ? 12.318 6.343 -34.195 1.00 92.81 109 ALA A CA 1
ATOM 746 C C . ALA A 1 109 ? 12.640 5.316 -33.101 1.00 92.81 109 ALA A C 1
ATOM 748 O O . ALA A 1 109 ? 12.388 5.549 -31.913 1.00 92.81 109 ALA A O 1
ATOM 749 N N . ILE A 1 110 ? 13.219 4.193 -33.524 1.00 94.81 110 ILE A N 1
ATOM 750 C CA . ILE A 1 110 ? 13.557 3.058 -32.665 1.00 94.81 110 ILE A CA 1
ATOM 751 C C . ILE A 1 110 ? 15.066 2.830 -32.725 1.00 94.81 110 ILE A C 1
ATOM 753 O O . ILE A 1 110 ? 15.622 2.558 -33.789 1.00 94.81 110 ILE A O 1
ATOM 757 N N . LEU A 1 111 ? 15.736 2.936 -31.581 1.00 95.38 111 LEU A N 1
ATOM 758 C CA . LEU A 1 111 ? 17.102 2.450 -31.414 1.00 95.38 111 LEU A CA 1
ATOM 759 C C . LEU A 1 111 ? 17.043 1.017 -30.885 1.00 95.38 111 LEU A C 1
ATOM 761 O O . LEU A 1 111 ? 16.642 0.801 -29.744 1.00 95.38 111 LEU A O 1
ATOM 765 N N . ASP A 1 112 ? 17.448 0.045 -31.687 1.00 97.25 112 ASP A N 1
ATOM 766 C CA . ASP A 1 112 ? 17.569 -1.340 -31.247 1.00 97.25 112 ASP A CA 1
ATOM 767 C C . ASP A 1 112 ? 19.023 -1.650 -30.891 1.00 97.25 112 ASP A C 1
ATOM 769 O O . ASP A 1 112 ? 19.917 -1.622 -31.738 1.00 97.25 112 ASP A O 1
ATOM 773 N N . LEU A 1 113 ? 19.263 -1.916 -29.610 1.00 96.44 113 LEU A N 1
ATOM 774 C CA . LEU A 1 113 ? 20.579 -2.259 -29.096 1.00 96.44 113 LEU A CA 1
ATOM 775 C C . LEU A 1 113 ? 20.983 -3.686 -29.460 1.00 96.44 113 LEU A C 1
ATOM 777 O O . LEU A 1 113 ? 22.174 -3.957 -29.449 1.00 96.44 113 LEU A O 1
ATOM 781 N N . ASN A 1 114 ? 20.032 -4.583 -29.750 1.00 96.75 114 ASN A N 1
ATOM 782 C CA . ASN A 1 114 ? 20.290 -5.938 -30.254 1.00 96.75 114 ASN A CA 1
ATOM 783 C C . ASN A 1 114 ? 21.451 -6.678 -29.534 1.00 96.75 114 ASN A C 1
ATOM 785 O O . ASN A 1 114 ? 22.327 -7.284 -30.145 1.00 96.75 114 ASN A O 1
ATOM 789 N N . GLY A 1 115 ? 21.474 -6.616 -28.198 1.00 96.19 115 GLY A N 1
ATOM 790 C CA . GLY A 1 115 ? 22.482 -7.259 -27.343 1.00 96.19 115 GLY A CA 1
ATOM 791 C C . GLY A 1 115 ? 23.859 -6.584 -27.312 1.00 96.19 115 GLY A C 1
ATOM 792 O O . GLY A 1 115 ? 24.773 -7.099 -26.670 1.00 96.19 115 GLY A O 1
ATOM 793 N N . ALA A 1 116 ? 24.031 -5.444 -27.979 1.00 96.31 116 ALA A N 1
ATOM 794 C CA . ALA A 1 116 ? 25.286 -4.711 -28.023 1.00 96.31 116 ALA A CA 1
ATOM 795 C C . ALA A 1 116 ? 25.557 -3.928 -26.729 1.00 96.31 116 ALA A C 1
ATOM 797 O O . ALA A 1 116 ? 24.653 -3.459 -26.027 1.00 96.31 116 ALA A O 1
ATOM 798 N N . THR A 1 117 ? 26.845 -3.729 -26.447 1.00 95.19 117 THR A N 1
ATOM 799 C CA . THR A 1 117 ? 27.325 -2.757 -25.463 1.00 95.19 117 THR A CA 1
ATOM 800 C C . THR A 1 117 ? 27.631 -1.437 -26.158 1.00 95.19 117 THR A C 1
ATOM 802 O O . THR A 1 117 ? 28.619 -1.336 -26.878 1.00 95.19 117 THR A O 1
ATOM 805 N N . VAL A 1 118 ? 26.812 -0.414 -25.917 1.00 93.38 118 VAL A N 1
ATOM 806 C CA . VAL A 1 118 ? 26.929 0.913 -26.532 1.00 93.38 118 VAL A CA 1
ATOM 807 C C . VAL A 1 118 ? 27.599 1.891 -25.563 1.00 93.38 118 VAL A C 1
ATOM 809 O O . VAL A 1 118 ? 27.144 2.096 -24.433 1.00 93.38 118 VAL A O 1
ATOM 812 N N . GLY A 1 119 ? 28.696 2.503 -26.014 1.00 91.12 119 GLY A N 1
ATOM 813 C CA . GLY A 1 119 ? 29.460 3.515 -25.267 1.00 91.12 119 GLY A CA 1
ATOM 814 C C . GLY A 1 119 ? 29.213 4.963 -25.703 1.00 91.12 119 GLY A C 1
ATOM 815 O O . GLY A 1 119 ? 29.872 5.877 -25.204 1.00 91.12 119 GLY A O 1
ATOM 816 N N . ASN A 1 120 ? 28.305 5.190 -26.656 1.00 92.12 120 ASN A N 1
ATOM 817 C CA . ASN A 1 120 ? 27.999 6.516 -27.190 1.00 92.12 120 ASN A CA 1
ATOM 818 C C . ASN A 1 120 ? 27.166 7.345 -26.204 1.00 92.12 120 ASN A C 1
ATOM 820 O O . ASN A 1 120 ? 26.091 6.890 -25.800 1.00 92.12 120 ASN A O 1
ATOM 824 N N . PRO A 1 121 ? 27.549 8.604 -25.904 1.00 88.38 121 PRO A N 1
ATOM 825 C CA . PRO A 1 121 ? 26.666 9.531 -25.207 1.00 88.38 121 PRO A CA 1
ATOM 826 C C . PRO A 1 121 ? 25.320 9.611 -25.930 1.00 88.38 121 PRO A C 1
ATOM 828 O O . PRO A 1 121 ? 25.269 9.981 -27.106 1.00 88.38 121 PRO A O 1
ATOM 831 N N . LEU A 1 122 ? 24.241 9.250 -25.238 1.00 87.44 122 LEU A N 1
ATOM 832 C CA . LEU A 1 122 ? 22.918 9.146 -25.841 1.00 87.44 122 LEU A CA 1
ATOM 833 C C . LEU A 1 122 ? 22.100 10.391 -25.516 1.00 87.44 122 LEU A C 1
ATOM 835 O O . LEU A 1 122 ? 22.064 10.838 -24.372 1.00 87.44 122 LEU A O 1
ATOM 839 N N . THR A 1 123 ? 21.440 10.957 -26.521 1.00 85.25 123 THR A N 1
ATOM 840 C CA . THR A 1 123 ? 20.510 12.073 -26.358 1.00 85.25 123 THR A CA 1
ATOM 841 C C . THR A 1 123 ? 19.184 11.772 -27.028 1.00 85.25 123 THR A C 1
ATOM 843 O O . THR A 1 123 ? 19.151 11.180 -28.103 1.00 85.25 123 THR A O 1
ATOM 846 N N . ASN A 1 124 ? 18.085 12.191 -26.401 1.00 83.69 124 ASN A N 1
ATOM 847 C CA . ASN A 1 124 ? 16.755 12.111 -26.994 1.00 83.69 124 ASN A CA 1
ATOM 848 C C . ASN A 1 124 ? 16.078 13.485 -26.962 1.00 83.69 124 ASN A C 1
ATOM 850 O O . ASN A 1 124 ? 15.983 14.100 -25.900 1.00 83.69 124 ASN A O 1
ATOM 854 N N . SER A 1 125 ? 15.604 13.945 -28.116 1.00 82.06 125 SER A N 1
ATOM 855 C CA . SER A 1 125 ? 14.698 15.086 -28.284 1.00 82.06 125 SER A CA 1
ATOM 856 C C . SER A 1 125 ? 13.389 14.709 -28.996 1.00 82.06 125 SER A C 1
ATOM 858 O O . SER A 1 125 ? 12.505 15.554 -29.124 1.00 82.06 125 SER A O 1
ATOM 860 N N . GLY A 1 126 ? 13.238 13.453 -29.430 1.00 81.50 126 GLY A N 1
ATOM 861 C CA . GLY A 1 126 ? 12.010 12.908 -30.004 1.00 81.50 126 GLY A CA 1
ATOM 862 C C . GLY A 1 126 ? 11.027 12.443 -28.924 1.00 81.50 126 GLY A C 1
ATOM 863 O O . GLY A 1 126 ? 11.296 11.495 -28.188 1.00 81.50 126 GLY A O 1
ATOM 864 N N . THR A 1 127 ? 9.859 13.084 -28.838 1.00 83.00 127 THR A N 1
ATOM 865 C CA . THR A 1 127 ? 8.785 12.667 -27.914 1.00 83.00 127 THR A CA 1
ATOM 866 C C . THR A 1 127 ? 8.174 11.341 -28.364 1.00 83.00 127 THR A C 1
ATOM 868 O O . THR A 1 127 ? 7.622 11.275 -29.455 1.00 83.00 127 THR A O 1
ATOM 871 N N . GLY A 1 128 ? 8.236 10.313 -27.520 1.00 82.44 128 GLY A N 1
ATOM 872 C CA . GLY A 1 128 ? 7.718 8.970 -27.805 1.00 82.44 128 GLY A CA 1
ATOM 873 C C . GLY A 1 128 ? 8.751 7.998 -28.376 1.00 82.44 128 GLY A C 1
ATOM 874 O O . GLY A 1 128 ? 8.411 6.835 -28.588 1.00 82.44 128 GLY A O 1
ATOM 875 N N . ALA A 1 129 ? 9.997 8.447 -28.581 1.00 87.94 129 ALA A N 1
ATOM 876 C CA . ALA A 1 129 ? 11.062 7.610 -29.124 1.00 87.94 129 ALA A CA 1
ATOM 877 C C . ALA A 1 129 ? 11.254 6.327 -28.303 1.00 87.94 129 ALA A C 1
ATOM 879 O O . ALA A 1 129 ? 10.926 6.285 -27.109 1.00 87.94 129 ALA A O 1
ATOM 880 N N . GLN A 1 130 ? 11.805 5.293 -28.941 1.00 91.44 130 GLN A N 1
ATOM 881 C CA . GLN A 1 130 ? 11.967 3.980 -28.322 1.00 91.44 130 GLN A CA 1
ATOM 882 C C . GLN A 1 130 ? 13.421 3.510 -28.327 1.00 91.44 130 GLN A C 1
ATOM 884 O O . GLN A 1 130 ? 14.153 3.725 -29.293 1.00 91.44 130 GLN A O 1
ATOM 889 N N . ILE A 1 131 ? 13.826 2.840 -27.248 1.00 92.31 131 ILE A N 1
ATOM 890 C CA . ILE A 1 131 ? 15.027 1.998 -27.206 1.00 92.31 131 ILE A CA 1
ATOM 891 C C . ILE A 1 131 ? 14.561 0.595 -26.903 1.00 92.31 131 ILE A C 1
ATOM 893 O O . ILE A 1 131 ? 13.744 0.375 -26.004 1.00 92.31 131 ILE A O 1
ATOM 897 N N . THR A 1 132 ? 15.085 -0.351 -27.660 1.00 94.69 132 THR A N 1
ATOM 898 C CA . THR A 1 132 ? 14.755 -1.749 -27.497 1.00 94.69 132 THR A CA 1
ATOM 899 C C . THR A 1 132 ? 15.992 -2.622 -27.507 1.00 94.69 132 THR A C 1
ATOM 901 O O . THR A 1 132 ? 17.088 -2.177 -27.840 1.00 94.69 132 THR A O 1
ATOM 904 N N . ASN A 1 133 ? 15.799 -3.859 -27.078 1.00 95.62 133 ASN A N 1
ATOM 905 C CA . ASN A 1 133 ? 16.727 -4.941 -27.296 1.00 95.62 133 ASN A CA 1
ATOM 906 C C . ASN A 1 133 ? 15.927 -6.122 -27.848 1.00 95.62 133 ASN A C 1
ATOM 908 O O . ASN A 1 133 ? 15.107 -6.730 -27.144 1.00 95.62 133 ASN A O 1
ATOM 912 N N . SER A 1 134 ? 16.135 -6.398 -29.131 1.00 94.00 134 SER A N 1
ATOM 913 C CA . SER A 1 134 ? 15.541 -7.542 -29.823 1.00 94.00 134 SER A CA 1
ATOM 914 C C . SER A 1 134 ? 16.322 -8.848 -29.635 1.00 94.00 134 SER A C 1
ATOM 916 O O . SER A 1 134 ? 15.801 -9.914 -29.963 1.00 94.00 134 SER A O 1
ATOM 918 N N . SER A 1 135 ? 17.536 -8.790 -29.078 1.00 94.12 135 SER A N 1
ATOM 919 C CA . SER A 1 135 ? 18.376 -9.959 -28.808 1.00 94.12 135 SER A CA 1
ATOM 920 C C . SER A 1 135 ? 18.048 -10.590 -27.459 1.00 94.12 135 SER A C 1
ATOM 922 O O . SER A 1 135 ? 17.684 -9.900 -26.519 1.00 94.12 135 SER A O 1
ATOM 924 N N . ALA A 1 136 ? 18.246 -11.902 -27.318 1.00 92.94 136 ALA A N 1
ATOM 925 C CA . ALA A 1 136 ? 18.171 -12.568 -26.014 1.00 92.94 136 ALA A CA 1
ATOM 926 C C . ALA A 1 136 ? 19.361 -12.221 -25.094 1.00 92.94 136 ALA A C 1
ATOM 928 O O . ALA A 1 136 ? 19.293 -12.435 -23.885 1.00 92.94 136 ALA A O 1
ATOM 929 N N . THR A 1 137 ? 20.458 -11.714 -25.660 1.00 95.00 137 THR A N 1
ATOM 930 C CA . THR A 1 137 ? 21.622 -11.242 -24.905 1.00 95.00 137 THR A CA 1
ATOM 931 C C . THR A 1 137 ? 21.321 -9.882 -24.287 1.00 95.00 137 THR A C 1
ATOM 933 O O . THR A 1 137 ? 20.792 -9.010 -24.972 1.00 95.00 137 THR A O 1
ATOM 936 N N . GLU A 1 138 ? 21.681 -9.680 -23.016 1.00 94.88 138 GLU A N 1
ATOM 937 C CA . GLU A 1 138 ? 21.551 -8.376 -22.353 1.00 94.88 138 GLU A CA 1
ATOM 938 C C . GLU A 1 138 ? 22.335 -7.300 -23.120 1.00 94.88 138 GLU A C 1
ATOM 940 O O . GLU A 1 138 ? 23.534 -7.441 -23.363 1.00 94.88 138 GLU A O 1
ATOM 945 N N . ALA A 1 139 ? 21.658 -6.212 -23.485 1.00 94.50 139 ALA A N 1
ATOM 946 C CA . ALA A 1 139 ? 22.297 -5.033 -24.052 1.00 94.50 139 ALA A CA 1
ATOM 947 C C . ALA A 1 139 ? 22.722 -4.076 -22.937 1.00 94.50 139 ALA A C 1
ATOM 949 O O . ALA A 1 139 ? 21.982 -3.882 -21.972 1.00 94.50 139 ALA A O 1
ATOM 950 N N . THR A 1 140 ? 23.873 -3.419 -23.085 1.00 91.50 140 THR A N 1
ATOM 951 C CA . THR A 1 140 ? 24.390 -2.499 -22.060 1.00 91.50 140 THR A CA 1
ATOM 952 C C . THR A 1 140 ? 24.639 -1.106 -22.629 1.00 91.50 140 THR A C 1
ATOM 954 O O . THR A 1 140 ? 25.322 -0.956 -23.635 1.00 91.50 140 THR A O 1
ATOM 957 N N . VAL A 1 141 ? 24.149 -0.060 -21.965 1.00 88.94 141 VAL A N 1
ATOM 958 C CA . VAL A 1 141 ? 24.540 1.333 -22.232 1.00 88.94 141 VAL A CA 1
ATOM 959 C C . VAL A 1 141 ? 25.469 1.787 -21.113 1.00 88.94 141 VAL A C 1
ATOM 961 O O . VAL A 1 141 ? 25.058 1.907 -19.958 1.00 88.94 141 VAL A O 1
ATOM 964 N N . THR A 1 142 ? 26.737 2.008 -21.450 1.00 87.25 142 THR A N 1
ATOM 965 C CA . THR A 1 142 ? 27.799 2.285 -20.461 1.00 87.25 142 THR A CA 1
ATOM 966 C C . THR A 1 142 ? 28.044 3.777 -20.244 1.00 87.25 142 THR A C 1
ATOM 968 O O . THR A 1 142 ? 28.511 4.194 -19.186 1.00 87.25 142 THR A O 1
ATOM 971 N N . SER A 1 143 ? 27.713 4.603 -21.232 1.00 82.31 143 SER A N 1
ATOM 972 C CA . SER A 1 143 ? 27.784 6.063 -21.163 1.00 82.31 143 SER A CA 1
ATOM 973 C C . SER A 1 143 ? 26.474 6.676 -20.680 1.00 82.31 143 SER A C 1
ATOM 975 O O . SER A 1 143 ? 25.409 6.080 -20.803 1.00 82.31 143 SER A O 1
ATOM 977 N N . GLY A 1 144 ? 26.531 7.906 -20.166 1.00 72.19 144 GLY A N 1
ATOM 978 C CA . GLY A 1 144 ? 25.338 8.592 -19.673 1.00 72.19 144 GLY A CA 1
ATOM 979 C C . GLY A 1 144 ? 24.268 8.818 -20.748 1.00 72.19 144 GLY A C 1
ATOM 980 O O . GLY A 1 144 ? 24.574 9.160 -21.896 1.00 72.19 144 GLY A O 1
ATOM 981 N N . PHE A 1 145 ? 23.008 8.685 -20.339 1.00 73.75 145 PHE A N 1
ATOM 982 C CA . PHE A 1 145 ? 21.844 9.088 -21.117 1.00 73.75 145 PHE A CA 1
ATOM 983 C C . PHE A 1 145 ? 21.484 10.530 -20.757 1.00 73.75 145 PHE A C 1
ATOM 985 O O . PHE A 1 145 ? 21.129 10.821 -19.616 1.00 73.75 145 PHE A O 1
ATOM 992 N N . ASN A 1 146 ? 21.557 11.453 -21.710 1.00 70.19 146 ASN A N 1
ATOM 993 C CA . ASN A 1 146 ? 21.245 12.857 -21.484 1.00 70.19 146 ASN A CA 1
ATOM 994 C C . ASN A 1 146 ? 20.029 13.300 -22.300 1.00 70.19 146 ASN A C 1
ATOM 996 O O . ASN A 1 146 ? 20.101 13.513 -23.509 1.00 70.19 146 ASN A O 1
ATOM 1000 N N . PHE A 1 147 ? 18.915 13.538 -21.623 1.00 66.06 147 PHE A N 1
ATOM 1001 C CA . PHE A 1 147 ? 17.792 14.280 -22.183 1.00 66.06 147 PHE A CA 1
ATOM 1002 C C . PHE A 1 147 ? 18.276 15.723 -22.472 1.00 66.06 147 PHE A C 1
ATOM 1004 O O . PHE A 1 147 ? 18.640 16.452 -21.551 1.00 66.06 147 PHE A O 1
ATOM 1011 N N . ALA A 1 148 ? 18.387 16.085 -23.758 1.00 57.78 148 ALA A N 1
ATOM 1012 C CA . ALA A 1 148 ? 19.345 17.060 -24.303 1.00 57.78 148 ALA A CA 1
ATOM 1013 C C . ALA A 1 148 ? 19.459 18.448 -23.614 1.00 57.78 148 ALA A C 1
ATOM 1015 O O . ALA A 1 148 ? 18.528 18.992 -23.029 1.00 57.78 148 ALA A O 1
ATOM 1016 N N . ASN A 1 149 ? 20.645 19.054 -23.765 1.00 48.28 149 ASN A N 1
ATOM 1017 C CA . ASN A 1 149 ? 21.184 20.250 -23.092 1.00 48.28 149 ASN A CA 1
ATOM 1018 C C . ASN A 1 149 ? 20.659 21.633 -23.559 1.00 48.28 149 ASN A C 1
ATOM 1020 O O . ASN A 1 149 ? 21.346 22.634 -23.354 1.00 48.28 149 ASN A O 1
ATOM 1024 N N . ALA A 1 150 ? 19.487 21.740 -24.187 1.00 42.50 150 ALA A N 1
ATOM 1025 C CA . ALA A 1 150 ? 18.963 23.037 -24.630 1.00 42.50 150 ALA A CA 1
ATOM 1026 C C . ALA A 1 150 ? 17.844 23.526 -23.700 1.00 42.50 150 ALA A C 1
ATOM 1028 O O . ALA A 1 150 ? 16.829 22.852 -23.526 1.00 42.50 150 ALA A O 1
ATOM 1029 N N . ALA A 1 151 ? 18.024 24.712 -23.109 1.00 41.69 151 ALA A N 1
ATOM 1030 C CA . ALA A 1 151 ? 16.972 25.383 -22.351 1.00 41.69 151 ALA A CA 1
ATOM 1031 C C . ALA A 1 151 ? 15.709 25.511 -23.225 1.00 41.69 151 ALA A C 1
ATOM 1033 O O . ALA A 1 151 ? 15.764 26.107 -24.299 1.00 41.69 151 ALA A O 1
ATOM 1034 N N . GLY A 1 152 ? 14.588 24.939 -22.775 1.00 42.28 152 GLY A N 1
ATOM 1035 C CA . GLY A 1 152 ? 13.295 25.042 -23.464 1.00 42.28 152 GLY A CA 1
ATOM 1036 C C . GLY A 1 152 ? 12.893 23.855 -24.349 1.00 42.28 152 GLY A C 1
ATOM 1037 O O . GLY A 1 152 ? 11.826 23.918 -24.956 1.00 42.28 152 GLY A O 1
ATOM 1038 N N . VAL A 1 153 ? 13.670 22.766 -24.414 1.00 44.81 153 VAL A N 1
ATOM 1039 C CA . VAL A 1 153 ? 13.221 21.532 -25.088 1.00 44.81 153 VAL A CA 1
ATOM 1040 C C . VAL A 1 153 ? 12.354 20.709 -24.134 1.00 44.81 153 VAL A C 1
ATOM 1042 O O . VAL A 1 153 ? 12.841 20.122 -23.170 1.00 44.81 153 VAL A O 1
ATOM 1045 N N . VAL A 1 154 ? 11.049 20.670 -24.411 1.00 45.66 154 VAL A N 1
ATOM 1046 C CA . VAL A 1 154 ? 10.081 19.815 -23.715 1.00 45.66 154 VAL A CA 1
ATOM 1047 C C . VAL A 1 154 ? 10.264 18.385 -24.215 1.00 45.66 154 VAL A C 1
ATOM 1049 O O . VAL A 1 154 ? 9.777 18.031 -25.284 1.00 45.66 154 VAL A O 1
ATOM 1052 N N . ILE A 1 155 ? 10.969 17.550 -23.458 1.00 52.59 155 ILE A N 1
ATOM 1053 C CA . ILE A 1 155 ? 10.958 16.106 -23.704 1.00 52.59 155 ILE A CA 1
ATOM 1054 C C . ILE A 1 155 ? 9.811 15.559 -22.874 1.00 52.59 155 ILE A C 1
ATOM 1056 O O . ILE A 1 155 ? 9.875 15.634 -21.646 1.00 52.59 155 ILE A O 1
ATOM 1060 N N . SER A 1 156 ? 8.742 15.108 -23.534 1.00 56.66 156 SER A N 1
ATOM 1061 C CA . SER A 1 156 ? 7.543 14.666 -22.820 1.00 56.66 156 SER A CA 1
ATOM 1062 C C . SER A 1 156 ? 7.478 13.163 -22.605 1.00 56.66 156 SER A C 1
ATOM 1064 O O . SER A 1 156 ? 7.052 12.815 -21.529 1.00 56.66 156 SER A O 1
ATOM 1066 N N . ASP A 1 157 ? 8.006 12.278 -23.457 1.00 71.06 157 ASP A N 1
ATOM 1067 C CA . ASP A 1 157 ? 7.995 10.835 -23.154 1.00 71.06 157 ASP A CA 1
ATOM 1068 C C . ASP A 1 157 ? 9.098 10.069 -23.903 1.00 71.06 157 ASP A C 1
ATOM 1070 O O . ASP A 1 157 ? 9.488 10.448 -25.009 1.00 71.06 157 ASP A O 1
ATOM 1074 N N . PHE A 1 158 ? 9.597 8.982 -23.319 1.00 77.94 158 PHE A N 1
ATOM 1075 C CA . PHE A 1 158 ? 10.486 8.015 -23.966 1.00 77.94 158 PHE A CA 1
ATOM 1076 C C . PHE A 1 158 ? 10.169 6.600 -23.461 1.00 77.94 158 PHE A C 1
ATOM 1078 O O . PHE A 1 158 ? 9.867 6.430 -22.278 1.00 77.94 158 PHE A O 1
ATOM 1085 N N . THR A 1 159 ? 10.248 5.593 -24.337 1.00 83.56 159 THR A N 1
ATOM 1086 C CA . THR A 1 159 ? 9.854 4.213 -24.015 1.00 83.56 159 THR A CA 1
ATOM 1087 C C . THR A 1 159 ? 11.014 3.229 -24.142 1.00 83.56 159 THR A C 1
ATOM 1089 O O . THR A 1 159 ? 11.659 3.143 -25.184 1.00 83.56 159 THR A O 1
ATOM 1092 N N . VAL A 1 160 ? 11.225 2.414 -23.111 1.00 86.88 160 VAL A N 1
ATOM 1093 C CA . VAL A 1 160 ? 12.046 1.202 -23.201 1.00 86.88 160 VAL A CA 1
ATOM 1094 C C . VAL A 1 160 ? 11.138 0.002 -23.429 1.00 86.88 160 VAL A C 1
ATOM 1096 O O . VAL A 1 160 ? 10.146 -0.155 -22.715 1.00 86.88 160 VAL A O 1
ATOM 1099 N N . ASN A 1 161 ? 11.456 -0.822 -24.426 1.00 86.62 161 ASN A N 1
ATOM 1100 C CA . ASN A 1 161 ? 10.683 -2.009 -24.805 1.00 86.62 161 ASN A CA 1
ATOM 1101 C C . ASN A 1 161 ? 11.614 -3.171 -25.193 1.00 86.62 161 ASN A C 1
ATOM 1103 O O . ASN A 1 161 ? 12.835 -3.023 -25.215 1.00 86.62 161 ASN A O 1
ATOM 1107 N N . GLY A 1 162 ? 11.054 -4.311 -25.573 1.00 86.81 162 GLY A N 1
ATOM 1108 C CA . GLY A 1 162 ? 11.783 -5.446 -26.129 1.00 86.81 162 GLY A CA 1
ATOM 1109 C C . GLY A 1 162 ? 11.560 -6.729 -25.350 1.00 86.81 162 GLY A C 1
ATOM 1110 O O . GLY A 1 162 ? 10.780 -6.786 -24.396 1.00 86.81 162 GLY A O 1
ATOM 1111 N N . THR A 1 163 ? 12.257 -7.768 -25.799 1.00 87.38 163 THR A N 1
ATOM 1112 C CA . THR A 1 163 ? 12.225 -9.101 -25.183 1.00 87.38 163 THR A CA 1
ATOM 1113 C C . THR A 1 163 ? 13.526 -9.422 -24.454 1.00 87.38 163 THR A C 1
ATOM 1115 O O . THR A 1 163 ? 13.485 -10.149 -23.466 1.00 87.38 163 THR A O 1
ATOM 1118 N N . GLY A 1 164 ? 14.645 -8.832 -24.886 1.00 92.69 164 GLY A N 1
ATOM 1119 C CA . GLY A 1 164 ? 15.937 -8.912 -24.218 1.00 92.69 164 GLY A CA 1
ATOM 1120 C C . GLY A 1 164 ? 16.134 -7.867 -23.140 1.00 92.69 164 GLY A C 1
ATOM 1121 O O . GLY A 1 164 ? 15.665 -6.735 -23.269 1.00 92.69 164 GLY A O 1
ATOM 1122 N N . ASP A 1 165 ? 16.885 -8.221 -22.104 1.00 94.06 165 ASP A N 1
ATOM 1123 C CA . ASP A 1 165 ? 17.195 -7.314 -21.004 1.00 94.06 165 ASP A CA 1
ATOM 1124 C C . ASP A 1 165 ? 18.075 -6.142 -21.456 1.00 94.06 165 ASP A C 1
ATOM 1126 O O . ASP A 1 165 ? 18.867 -6.243 -22.399 1.00 94.06 165 ASP A O 1
ATOM 1130 N N . ILE A 1 166 ? 17.909 -5.002 -20.792 1.00 91.88 166 ILE A N 1
ATOM 1131 C CA . ILE A 1 166 ? 18.700 -3.795 -21.023 1.00 91.88 166 ILE A CA 1
ATOM 1132 C C . ILE A 1 166 ? 19.263 -3.332 -19.691 1.00 91.88 166 ILE A C 1
ATOM 1134 O O . ILE A 1 166 ? 18.526 -3.112 -18.730 1.00 91.88 166 ILE A O 1
ATOM 1138 N N . ARG A 1 167 ? 20.570 -3.105 -19.662 1.00 89.56 167 ARG A N 1
ATOM 1139 C CA . ARG A 1 167 ? 21.292 -2.550 -18.529 1.00 89.56 167 ARG A CA 1
ATOM 1140 C C . ARG A 1 167 ? 21.825 -1.169 -18.878 1.00 89.56 167 ARG A C 1
ATOM 1142 O O . ARG A 1 167 ? 22.556 -0.989 -19.846 1.00 89.56 167 ARG A O 1
ATOM 1149 N N . TRP A 1 168 ? 21.475 -0.171 -18.087 1.00 86.06 168 TRP A N 1
ATOM 1150 C CA . TRP A 1 168 ? 22.055 1.162 -18.166 1.00 86.06 168 TRP A CA 1
ATOM 1151 C C . TRP A 1 168 ? 22.972 1.357 -16.977 1.00 86.06 168 TRP A C 1
ATOM 1153 O O . TRP A 1 168 ? 22.500 1.474 -15.854 1.00 86.06 168 TRP A O 1
ATOM 1163 N N . ASP A 1 169 ? 24.274 1.371 -17.236 1.00 80.44 169 ASP A N 1
ATOM 1164 C CA . ASP A 1 169 ? 25.297 1.664 -16.228 1.00 80.44 169 ASP A CA 1
ATOM 1165 C C . ASP A 1 169 ? 25.750 3.132 -16.282 1.00 80.44 169 ASP A C 1
ATOM 1167 O O . ASP A 1 169 ? 26.378 3.644 -15.350 1.00 80.44 169 ASP A O 1
ATOM 1171 N N . GLY A 1 170 ? 25.409 3.828 -17.369 1.00 69.31 170 GLY A N 1
ATOM 1172 C CA . GLY A 1 170 ? 25.550 5.270 -17.470 1.00 69.31 170 GLY A CA 1
ATOM 1173 C C . GLY A 1 170 ? 24.418 6.011 -16.759 1.00 69.31 170 GLY A C 1
ATOM 1174 O O . GLY A 1 170 ? 23.247 5.675 -16.909 1.00 69.31 170 GLY A O 1
ATOM 1175 N N . GLY A 1 171 ? 24.759 7.067 -16.015 1.00 68.06 171 GLY A N 1
ATOM 1176 C CA . GLY A 1 171 ? 23.762 7.892 -15.326 1.00 68.06 171 GLY A CA 1
ATOM 1177 C C . GLY A 1 171 ? 22.763 8.566 -16.274 1.00 68.06 171 GLY A C 1
ATOM 1178 O O . GLY A 1 171 ? 23.090 8.885 -17.422 1.00 68.06 171 GLY A O 1
ATOM 1179 N N . ILE A 1 172 ? 21.551 8.827 -15.780 1.00 71.06 172 ILE A N 1
ATOM 1180 C CA . ILE A 1 172 ? 20.479 9.474 -16.544 1.00 71.06 172 ILE A CA 1
ATOM 1181 C C . ILE A 1 172 ? 20.377 10.944 -16.127 1.00 71.06 172 ILE A C 1
ATOM 1183 O O . ILE A 1 172 ? 20.123 11.266 -14.969 1.00 71.06 172 ILE A O 1
ATOM 1187 N N . LYS A 1 173 ? 20.541 11.868 -17.077 1.00 69.00 173 LYS A N 1
ATOM 1188 C CA . LYS A 1 173 ? 20.500 13.317 -16.839 1.00 69.00 173 LYS A CA 1
ATOM 1189 C C . LYS A 1 173 ? 19.350 13.982 -17.593 1.00 69.00 173 LYS A C 1
ATOM 1191 O O . LYS A 1 173 ? 19.109 13.675 -18.756 1.00 69.00 173 LYS A O 1
ATOM 1196 N N . ARG A 1 174 ? 18.689 14.955 -16.953 1.00 66.69 174 ARG A N 1
ATOM 1197 C CA . ARG A 1 174 ? 17.775 15.926 -17.590 1.00 66.69 174 ARG A CA 1
ATOM 1198 C C . ARG A 1 174 ? 18.219 17.355 -17.321 1.00 66.69 174 ARG A C 1
ATOM 1200 O O . ARG A 1 174 ? 18.897 17.635 -16.334 1.00 66.69 174 ARG A O 1
ATOM 1207 N N . THR A 1 175 ? 17.774 18.260 -18.182 1.00 54.03 175 THR A N 1
ATOM 1208 C CA . THR A 1 175 ? 18.061 19.697 -18.100 1.00 54.03 175 THR A CA 1
ATOM 1209 C C . THR A 1 175 ? 16.815 20.558 -17.837 1.00 54.03 175 THR A C 1
ATOM 1211 O O . THR A 1 175 ? 16.964 21.606 -17.215 1.00 54.03 175 THR A O 1
ATOM 1214 N N . SER A 1 176 ? 15.596 20.137 -18.236 1.00 55.50 176 SER A N 1
ATOM 1215 C CA . SER A 1 176 ? 14.299 20.786 -17.903 1.00 55.50 176 SER A CA 1
ATOM 1216 C C . SER A 1 176 ? 13.058 19.926 -18.290 1.00 55.50 176 SER A C 1
ATOM 1218 O O . SER A 1 176 ? 13.210 18.949 -19.020 1.00 55.50 176 SER A O 1
ATOM 1220 N N . GLY A 1 177 ? 11.840 20.261 -17.811 1.00 60.56 177 GLY A N 1
ATOM 1221 C CA . GLY A 1 177 ? 10.537 19.695 -18.265 1.00 60.56 177 GLY A CA 1
ATOM 1222 C C . GLY A 1 177 ? 9.953 18.491 -17.481 1.00 60.56 177 GLY A C 1
ATOM 1223 O O . GLY A 1 177 ? 10.639 17.917 -16.637 1.00 60.56 177 GLY A O 1
ATOM 1224 N N . THR A 1 178 ? 8.697 18.086 -17.771 1.00 64.06 178 THR A N 1
ATOM 1225 C CA . THR A 1 178 ? 7.877 17.083 -17.022 1.00 64.06 178 THR A CA 1
ATOM 1226 C C . THR A 1 178 ? 7.699 15.708 -17.688 1.00 64.06 178 THR A C 1
ATOM 1228 O O . THR A 1 178 ? 6.810 14.957 -17.308 1.00 64.06 178 THR A O 1
ATOM 1231 N N . GLY A 1 179 ? 8.501 15.339 -18.687 1.00 73.19 179 GLY A N 1
ATOM 1232 C CA . GLY A 1 179 ? 8.301 14.066 -19.377 1.00 73.19 179 GLY A CA 1
ATOM 1233 C C . GLY A 1 179 ? 8.510 12.765 -18.597 1.00 73.19 179 GLY A C 1
ATOM 1234 O O . GLY A 1 179 ? 9.174 12.760 -17.552 1.00 73.19 179 GLY A O 1
ATOM 1235 N N . THR A 1 180 ? 7.999 11.672 -19.167 1.00 81.00 180 THR A N 1
ATOM 1236 C CA . THR A 1 180 ? 7.944 10.328 -18.582 1.00 81.00 180 THR A CA 1
ATOM 1237 C C . THR A 1 180 ? 8.943 9.374 -19.227 1.00 81.00 180 THR A C 1
ATOM 1239 O O . THR A 1 180 ? 9.075 9.302 -20.448 1.00 81.00 180 THR A O 1
ATOM 1242 N N . MET A 1 181 ? 9.620 8.578 -18.407 1.00 85.94 181 MET A N 1
ATOM 1243 C CA . MET A 1 181 ? 10.257 7.350 -18.867 1.00 85.94 181 MET A CA 1
ATOM 1244 C C . MET A 1 181 ? 9.283 6.194 -18.682 1.00 85.94 181 MET A C 1
ATOM 1246 O O . MET A 1 181 ? 8.895 5.900 -17.555 1.00 85.94 181 MET A O 1
ATOM 1250 N N . THR A 1 182 ? 8.909 5.532 -19.772 1.00 89.75 182 THR A N 1
ATOM 1251 C CA . THR A 1 182 ? 8.004 4.382 -19.734 1.00 89.75 182 THR A CA 1
ATOM 1252 C C . THR A 1 182 ? 8.775 3.095 -19.971 1.00 89.75 182 THR A C 1
ATOM 1254 O O . THR A 1 182 ? 9.358 2.894 -21.033 1.00 89.75 182 THR A O 1
ATOM 1257 N N . LYS A 1 183 ? 8.740 2.185 -19.001 1.00 92.69 183 LYS A N 1
ATOM 1258 C CA . LYS A 1 183 ? 9.118 0.789 -19.196 1.00 92.69 183 LYS A CA 1
ATOM 1259 C C . LYS A 1 183 ? 7.913 0.003 -19.719 1.00 92.69 183 LYS A C 1
ATOM 1261 O O . LYS A 1 183 ? 6.851 -0.024 -19.092 1.00 92.69 183 LYS A O 1
ATOM 1266 N N . SER A 1 184 ? 8.091 -0.637 -20.866 1.00 90.81 184 SER A N 1
ATOM 1267 C CA . SER A 1 184 ? 7.144 -1.534 -21.537 1.00 90.81 184 SER A CA 1
ATOM 1268 C C . SER A 1 184 ? 7.870 -2.788 -22.032 1.00 90.81 184 SER A C 1
ATOM 1270 O O . SER A 1 184 ? 9.092 -2.875 -21.902 1.00 90.81 184 SER A O 1
ATOM 1272 N N . GLY A 1 185 ? 7.139 -3.766 -22.559 1.00 90.06 185 GLY A N 1
ATOM 1273 C CA . GLY A 1 185 ? 7.704 -5.052 -22.972 1.00 90.06 185 GLY A CA 1
ATOM 1274 C C . GLY A 1 185 ? 8.049 -5.964 -21.805 1.00 90.06 185 GLY A C 1
ATOM 1275 O O . GLY A 1 185 ? 8.130 -5.534 -20.656 1.00 90.06 185 GLY A O 1
ATOM 1276 N N . THR A 1 186 ? 8.291 -7.233 -22.106 1.00 89.75 186 THR A N 1
ATOM 1277 C CA . THR A 1 186 ? 8.444 -8.283 -21.091 1.00 89.75 186 THR A CA 1
ATOM 1278 C C . THR A 1 186 ? 9.829 -8.317 -20.450 1.00 89.75 186 THR A C 1
ATOM 1280 O O . THR A 1 186 ? 10.021 -9.012 -19.456 1.00 89.75 186 THR A O 1
ATOM 1283 N N . ASN A 1 187 ? 10.798 -7.596 -21.016 1.00 90.75 187 ASN A N 1
ATOM 1284 C CA . ASN A 1 187 ? 12.183 -7.580 -20.557 1.00 90.75 187 ASN A CA 1
ATOM 1285 C C . ASN A 1 187 ? 12.384 -6.885 -19.202 1.00 90.75 187 ASN A C 1
ATOM 1287 O O . ASN A 1 187 ? 11.505 -6.182 -18.686 1.00 90.75 187 ASN A O 1
ATOM 1291 N N . THR A 1 188 ? 13.588 -7.036 -18.658 1.00 92.75 188 THR A N 1
ATOM 1292 C CA . THR A 1 188 ? 14.100 -6.240 -17.545 1.00 92.75 188 THR A CA 1
ATOM 1293 C C . THR A 1 188 ? 14.845 -5.020 -18.076 1.00 92.75 188 THR A C 1
ATOM 1295 O O . THR A 1 188 ? 15.731 -5.132 -18.919 1.00 92.75 188 THR A O 1
ATOM 1298 N N . LEU A 1 189 ? 14.511 -3.840 -17.557 1.00 91.31 189 LEU A N 1
ATOM 1299 C CA . LEU A 1 189 ? 15.358 -2.655 -17.639 1.00 91.31 189 LEU A CA 1
ATOM 1300 C C . LEU A 1 189 ? 16.023 -2.453 -16.284 1.00 91.31 189 LEU A C 1
ATOM 1302 O O . LEU A 1 189 ? 15.337 -2.184 -15.301 1.00 91.31 189 LEU A O 1
ATOM 1306 N N . THR A 1 190 ? 17.344 -2.536 -16.246 1.00 87.38 190 THR A N 1
ATOM 1307 C CA . THR A 1 190 ? 18.148 -2.248 -15.061 1.00 87.38 190 THR A CA 1
ATOM 1308 C C . THR A 1 190 ? 18.783 -0.876 -15.204 1.00 87.38 190 THR A C 1
ATOM 1310 O O . THR A 1 190 ? 19.510 -0.632 -16.162 1.00 87.38 190 THR A O 1
ATOM 1313 N N . ILE A 1 191 ? 18.546 0.011 -14.240 1.00 82.00 191 ILE A N 1
ATOM 1314 C CA . ILE A 1 191 ? 19.164 1.339 -14.190 1.00 82.00 191 ILE A CA 1
ATOM 1315 C C . ILE A 1 191 ? 20.136 1.384 -13.013 1.00 82.00 191 ILE A C 1
ATOM 1317 O O . ILE A 1 191 ? 19.709 1.456 -11.863 1.00 82.00 191 ILE A O 1
ATOM 1321 N N . ASN A 1 192 ? 21.437 1.384 -13.297 1.00 76.00 192 ASN A N 1
ATOM 1322 C CA . ASN A 1 192 ? 22.503 1.571 -12.318 1.00 76.00 192 ASN A CA 1
ATOM 1323 C C . ASN A 1 192 ? 23.203 2.897 -12.596 1.00 76.00 192 ASN A C 1
ATOM 1325 O O . ASN A 1 192 ? 23.726 3.111 -13.684 1.00 76.00 192 ASN A O 1
ATOM 1329 N N . GLU A 1 193 ? 23.290 3.788 -11.612 1.00 65.69 193 GLU A N 1
ATOM 1330 C CA . GLU A 1 193 ? 24.128 4.977 -11.777 1.00 65.69 193 GLU A CA 1
ATOM 1331 C C . GLU A 1 193 ? 25.506 4.701 -11.190 1.00 65.69 193 GLU A C 1
ATOM 1333 O O . GLU A 1 193 ? 25.782 4.948 -10.011 1.00 65.69 193 GLU A O 1
ATOM 1338 N N . ALA A 1 194 ? 26.412 4.199 -12.028 1.00 48.88 194 ALA A N 1
ATOM 1339 C CA . ALA A 1 194 ? 27.823 4.273 -11.705 1.00 48.88 194 ALA A CA 1
ATOM 1340 C C . ALA A 1 194 ? 28.249 5.754 -11.774 1.00 48.88 194 ALA A C 1
ATOM 1342 O O . ALA A 1 194 ? 28.298 6.351 -12.846 1.00 48.88 194 ALA A O 1
ATOM 1343 N N . ASN A 1 195 ? 28.600 6.335 -10.620 1.00 45.50 195 ASN A N 1
ATOM 1344 C CA . ASN A 1 195 ? 29.263 7.641 -10.448 1.00 45.50 195 ASN A CA 1
ATOM 1345 C C . ASN A 1 195 ? 28.377 8.903 -10.409 1.00 45.50 195 ASN A C 1
ATOM 1347 O O . ASN A 1 195 ? 28.409 9.717 -11.324 1.00 45.50 195 ASN A O 1
ATOM 1351 N N . GLY A 1 196 ? 27.710 9.158 -9.276 1.00 44.97 196 GLY A N 1
ATOM 1352 C CA . GLY A 1 196 ? 27.559 10.521 -8.726 1.00 44.97 196 GLY A CA 1
ATOM 1353 C C . GLY A 1 196 ? 26.833 11.578 -9.571 1.00 44.97 196 GLY A C 1
ATOM 1354 O O . GLY A 1 196 ? 26.937 12.767 -9.268 1.00 44.97 196 GLY A O 1
ATOM 1355 N N . ILE A 1 197 ? 26.098 11.191 -10.610 1.00 42.47 197 ILE A N 1
ATOM 1356 C CA . ILE A 1 197 ? 25.237 12.107 -11.356 1.00 42.47 197 ILE A CA 1
ATOM 1357 C C . ILE A 1 197 ? 23.928 12.182 -10.580 1.00 42.47 197 ILE A C 1
ATOM 1359 O O . ILE A 1 197 ? 23.158 11.236 -10.582 1.00 42.47 197 ILE A O 1
ATOM 1363 N N . ALA A 1 198 ? 23.710 13.287 -9.868 1.00 42.84 198 ALA A N 1
ATOM 1364 C CA . ALA A 1 198 ? 22.486 13.495 -9.112 1.00 42.84 198 ALA A CA 1
ATOM 1365 C C . ALA A 1 198 ? 21.252 13.442 -10.043 1.00 42.84 198 ALA A C 1
ATOM 1367 O O . ALA A 1 198 ? 21.142 14.258 -10.967 1.00 42.84 198 ALA A O 1
ATOM 1368 N N . PRO A 1 199 ? 20.293 12.554 -9.789 1.00 47.97 199 PRO A N 1
ATOM 1369 C CA . PRO A 1 199 ? 18.991 12.571 -10.441 1.00 47.97 199 PRO A CA 1
ATOM 1370 C C . PRO A 1 199 ? 18.106 13.747 -9.981 1.00 47.97 199 PRO A C 1
ATOM 1372 O O . PRO A 1 199 ? 17.405 13.701 -8.973 1.00 47.97 199 PRO A O 1
ATOM 1375 N N . ILE A 1 200 ? 18.151 14.828 -10.762 1.00 54.41 200 ILE A N 1
ATOM 1376 C CA . ILE A 1 200 ? 16.997 15.591 -11.284 1.00 54.41 200 ILE A CA 1
ATOM 1377 C C . ILE A 1 200 ? 15.639 15.388 -10.583 1.00 54.41 200 ILE A C 1
ATOM 1379 O O . ILE A 1 200 ? 14.842 14.549 -10.993 1.00 54.41 200 ILE A O 1
ATOM 1383 N N . GLY A 1 201 ? 15.299 16.260 -9.631 1.00 54.69 201 GLY A N 1
ATOM 1384 C CA . GLY A 1 201 ? 13.901 16.442 -9.233 1.00 54.69 201 GLY A CA 1
ATOM 1385 C C . GLY A 1 201 ? 13.033 16.780 -10.450 1.00 54.69 201 GLY A C 1
ATOM 1386 O O . GLY A 1 201 ? 13.280 17.790 -11.109 1.00 54.69 201 GLY A O 1
ATOM 1387 N N . GLY A 1 202 ? 12.037 15.941 -10.766 1.00 64.81 202 GLY A N 1
ATOM 1388 C CA . GLY A 1 202 ? 11.003 16.272 -11.760 1.00 64.81 202 GLY A CA 1
ATOM 1389 C C . GLY A 1 202 ? 10.699 15.257 -12.874 1.00 64.81 202 GLY A C 1
ATOM 1390 O O . GLY A 1 202 ? 9.756 15.498 -13.622 1.00 64.81 202 GLY A O 1
ATOM 1391 N N . MET A 1 203 ? 11.453 14.159 -13.040 1.00 76.12 203 MET A N 1
ATOM 1392 C CA . MET A 1 203 ? 11.114 13.118 -14.036 1.00 76.12 203 MET A CA 1
ATOM 1393 C C . MET A 1 203 ? 9.938 12.262 -13.562 1.00 76.12 203 MET A C 1
ATOM 1395 O O . MET A 1 203 ? 9.951 11.807 -12.420 1.00 76.12 203 MET A O 1
ATOM 1399 N N . ASN A 1 204 ? 8.998 11.968 -14.460 1.00 83.00 204 ASN A N 1
ATOM 1400 C CA . ASN A 1 204 ? 7.974 10.956 -14.224 1.00 83.00 204 ASN A CA 1
ATOM 1401 C C . ASN A 1 204 ? 8.467 9.575 -14.656 1.00 83.00 204 ASN A C 1
ATOM 1403 O O . ASN A 1 204 ? 9.177 9.439 -15.656 1.00 83.00 204 ASN A O 1
ATOM 1407 N N . LEU A 1 205 ? 8.070 8.550 -13.913 1.00 87.94 205 LEU A N 1
ATOM 1408 C CA . LEU A 1 205 ? 8.391 7.162 -14.204 1.00 87.94 205 LEU A CA 1
ATOM 1409 C C . LEU A 1 205 ? 7.107 6.370 -14.420 1.00 87.94 205 LEU A C 1
ATOM 1411 O O . LEU A 1 205 ? 6.181 6.476 -13.623 1.00 87.94 205 LEU A O 1
ATOM 1415 N N . ALA A 1 206 ? 7.057 5.559 -15.470 1.00 91.69 206 ALA A N 1
ATOM 1416 C CA . ALA A 1 206 ? 5.936 4.679 -15.754 1.00 91.69 206 ALA A CA 1
ATOM 1417 C C . ALA A 1 206 ? 6.411 3.243 -15.992 1.00 91.69 206 ALA A C 1
ATOM 1419 O O . ALA A 1 206 ? 7.375 3.010 -16.718 1.00 91.69 206 ALA A O 1
ATOM 1420 N N . VAL A 1 207 ? 5.707 2.274 -15.414 1.00 95.19 207 VAL A N 1
ATOM 1421 C CA . VAL A 1 207 ? 5.905 0.843 -15.654 1.00 95.19 207 VAL A CA 1
ATOM 1422 C C . VAL A 1 207 ? 4.589 0.260 -16.152 1.00 95.19 207 VAL A C 1
ATOM 1424 O O . VAL A 1 207 ? 3.561 0.323 -15.479 1.00 95.19 207 VAL A O 1
ATOM 1427 N N . SER A 1 208 ? 4.618 -0.269 -17.369 1.00 94.81 208 SER A N 1
ATOM 1428 C CA . SER A 1 208 ? 3.462 -0.885 -18.024 1.00 94.81 208 SER A CA 1
ATOM 1429 C C . SER A 1 208 ? 3.598 -2.401 -18.133 1.00 94.81 208 SER A C 1
ATOM 1431 O O . SER A 1 208 ? 2.602 -3.101 -17.982 1.00 94.81 208 SER A O 1
ATOM 1433 N N . ASP A 1 209 ? 4.818 -2.907 -18.340 1.00 93.69 209 ASP A N 1
ATOM 1434 C CA . ASP A 1 209 ? 5.110 -4.335 -18.481 1.00 93.69 209 ASP A CA 1
ATOM 1435 C C . ASP A 1 209 ? 6.582 -4.649 -18.146 1.00 93.69 209 ASP A C 1
ATOM 1437 O O . ASP A 1 209 ? 7.438 -3.753 -18.104 1.00 93.69 209 ASP A O 1
ATOM 1441 N N . GLY A 1 210 ? 6.870 -5.929 -17.908 1.00 94.50 210 GLY A N 1
ATOM 1442 C CA . GLY A 1 210 ? 8.189 -6.442 -17.554 1.00 94.50 210 GLY A CA 1
ATOM 1443 C C . GLY A 1 210 ? 8.675 -5.903 -16.215 1.00 94.50 210 GLY A C 1
ATOM 1444 O O . GLY A 1 210 ? 7.877 -5.566 -15.339 1.00 94.50 210 GLY A O 1
ATOM 1445 N N . ILE A 1 211 ? 9.993 -5.826 -16.046 1.00 93.88 211 ILE A N 1
ATOM 1446 C CA . ILE A 1 211 ? 10.608 -5.383 -14.792 1.00 93.88 211 ILE A CA 1
ATOM 1447 C C . ILE A 1 211 ? 11.392 -4.100 -15.042 1.00 93.88 211 ILE A C 1
ATOM 1449 O O . ILE A 1 211 ? 12.227 -4.031 -15.939 1.00 93.88 211 ILE A O 1
ATOM 1453 N N . LEU A 1 212 ? 11.139 -3.078 -14.235 1.00 92.50 212 LEU A N 1
ATOM 1454 C CA . LEU A 1 212 ? 12.047 -1.959 -14.056 1.00 92.50 212 LEU A CA 1
ATOM 1455 C C . LEU A 1 212 ? 12.781 -2.145 -12.736 1.00 92.50 212 LEU A C 1
ATOM 1457 O O . LEU A 1 212 ? 12.171 -2.091 -11.670 1.00 92.50 212 LEU A O 1
ATOM 1461 N N . PHE A 1 213 ? 14.087 -2.331 -12.818 1.00 87.69 213 PHE A N 1
ATOM 1462 C CA . PHE A 1 213 ? 14.963 -2.470 -11.674 1.00 87.69 213 PHE A CA 1
ATOM 1463 C C . PHE A 1 213 ? 15.729 -1.164 -11.441 1.00 87.69 213 PHE A C 1
ATOM 1465 O O . PHE A 1 213 ? 16.479 -0.713 -12.311 1.00 87.69 213 PHE A O 1
ATOM 1472 N N . LEU A 1 214 ? 15.526 -0.538 -10.279 1.00 82.00 214 LEU A N 1
ATOM 1473 C CA . LEU A 1 214 ? 16.214 0.697 -9.897 1.00 82.00 214 LEU A CA 1
ATOM 1474 C C . LEU A 1 214 ? 17.371 0.402 -8.934 1.00 82.00 214 LEU A C 1
ATOM 1476 O O . LEU A 1 214 ? 17.150 0.038 -7.779 1.00 82.00 214 LEU A O 1
ATOM 1480 N N . GLY A 1 215 ? 18.597 0.608 -9.419 1.00 72.81 215 GLY A N 1
ATOM 1481 C CA . GLY A 1 215 ? 19.856 0.523 -8.677 1.00 72.81 215 GLY A CA 1
ATOM 1482 C C . GLY A 1 215 ? 20.075 1.658 -7.668 1.00 72.81 215 GLY A C 1
ATOM 1483 O O . GLY A 1 215 ? 19.351 2.661 -7.651 1.00 72.81 215 GLY A O 1
ATOM 1484 N N . ARG A 1 216 ? 21.119 1.546 -6.827 1.00 66.25 216 ARG A N 1
ATOM 1485 C CA . ARG A 1 216 ? 21.506 2.637 -5.914 1.00 66.25 216 ARG A CA 1
ATOM 1486 C C . ARG A 1 216 ? 22.044 3.845 -6.672 1.00 66.25 216 ARG A C 1
ATOM 1488 O O . ARG A 1 216 ? 22.913 3.755 -7.530 1.00 66.25 216 ARG A O 1
ATOM 1495 N N . THR A 1 217 ? 21.584 4.995 -6.213 1.00 52.34 217 THR A N 1
ATOM 1496 C CA . THR A 1 217 ? 21.817 6.340 -6.727 1.00 52.34 217 THR A CA 1
ATOM 1497 C C . THR A 1 217 ? 21.735 7.263 -5.507 1.00 52.34 217 THR A C 1
ATOM 1499 O O . THR A 1 217 ? 20.919 7.051 -4.604 1.00 52.34 217 THR A O 1
ATOM 1502 N N . THR A 1 218 ? 22.633 8.231 -5.352 1.00 50.38 218 THR A N 1
ATOM 1503 C CA . THR A 1 218 ? 22.543 9.149 -4.205 1.00 50.38 218 THR A CA 1
ATOM 1504 C C . THR A 1 218 ? 21.320 10.049 -4.395 1.00 50.38 218 THR A C 1
ATOM 1506 O O . THR A 1 218 ? 21.373 10.969 -5.203 1.00 50.38 218 THR A O 1
ATOM 1509 N N . ALA A 1 219 ? 20.240 9.753 -3.661 1.00 53.09 219 ALA A N 1
ATOM 1510 C CA . ALA A 1 219 ? 18.971 10.487 -3.614 1.00 53.09 219 ALA A CA 1
ATOM 1511 C C . ALA A 1 219 ? 18.274 10.697 -4.981 1.00 53.09 219 ALA A C 1
ATOM 1513 O O . ALA A 1 219 ? 18.252 11.809 -5.500 1.00 53.09 219 ALA A O 1
ATOM 1514 N N . GLN A 1 220 ? 17.634 9.653 -5.535 1.00 59.44 220 GLN A N 1
ATOM 1515 C CA . GLN A 1 220 ? 16.656 9.817 -6.630 1.00 59.44 220 GLN A CA 1
ATOM 1516 C C . GLN A 1 220 ? 15.411 10.531 -6.142 1.00 59.44 220 GLN A C 1
ATOM 1518 O O . GLN A 1 220 ? 14.731 10.063 -5.230 1.00 59.44 220 GLN A O 1
ATOM 1523 N N . SER A 1 221 ? 15.077 11.636 -6.799 1.00 67.12 221 SER A N 1
ATOM 1524 C CA . SER A 1 221 ? 13.752 12.229 -6.689 1.00 67.12 221 SER A CA 1
ATOM 1525 C C . SER A 1 221 ? 13.057 12.180 -8.041 1.00 67.12 221 SER A C 1
ATOM 1527 O O . SER A 1 221 ? 13.280 13.029 -8.898 1.00 67.12 221 SER A O 1
ATOM 1529 N N . PHE A 1 222 ? 12.191 11.190 -8.230 1.00 76.88 222 PHE A N 1
ATOM 1530 C CA . PHE A 1 222 ? 11.213 11.234 -9.314 1.00 76.88 222 PHE A CA 1
ATOM 1531 C C . PHE A 1 222 ? 10.056 12.142 -8.885 1.00 76.88 222 PHE A C 1
ATOM 1533 O O . PHE A 1 222 ? 9.798 12.309 -7.689 1.00 76.88 222 PHE A O 1
ATOM 1540 N N . ALA A 1 223 ? 9.375 12.772 -9.838 1.00 79.94 223 ALA A N 1
ATOM 1541 C CA . ALA A 1 223 ? 8.151 13.513 -9.552 1.00 79.94 223 ALA A CA 1
ATOM 1542 C C . ALA A 1 223 ? 7.012 12.525 -9.291 1.00 79.94 223 ALA A C 1
ATOM 1544 O O . ALA A 1 223 ? 6.670 12.290 -8.127 1.00 79.94 223 ALA A O 1
ATOM 1545 N N . ASP A 1 224 ? 6.496 11.920 -10.358 1.00 85.56 224 ASP A N 1
ATOM 1546 C CA . ASP A 1 224 ? 5.414 10.942 -10.302 1.00 85.56 224 ASP A CA 1
ATOM 1547 C C . ASP A 1 224 ? 5.903 9.532 -10.654 1.00 85.56 224 ASP A C 1
ATOM 1549 O O . ASP A 1 224 ? 6.838 9.346 -11.438 1.00 85.56 224 ASP A O 1
ATOM 1553 N N . LEU A 1 225 ? 5.227 8.534 -10.091 1.00 91.00 225 LEU A N 1
ATOM 1554 C CA . LEU A 1 225 ? 5.315 7.129 -10.471 1.00 91.00 225 LEU A CA 1
ATOM 1555 C C . LEU A 1 225 ? 3.957 6.677 -11.002 1.00 91.00 225 LEU A C 1
ATOM 1557 O O . LEU A 1 225 ? 2.934 6.952 -10.386 1.00 91.00 225 LEU A O 1
ATOM 1561 N N . THR A 1 226 ? 3.938 5.941 -12.106 1.00 94.31 226 THR A N 1
ATOM 1562 C CA . THR A 1 226 ? 2.756 5.239 -12.611 1.00 94.31 226 THR A CA 1
ATOM 1563 C C . THR A 1 226 ? 3.079 3.761 -12.802 1.00 94.31 226 THR A C 1
ATOM 1565 O O . THR A 1 226 ? 4.063 3.424 -13.450 1.00 94.31 226 THR A O 1
ATOM 1568 N N . ILE A 1 227 ? 2.253 2.866 -12.268 1.00 96.38 227 ILE A N 1
ATOM 1569 C CA . ILE A 1 227 ? 2.354 1.418 -12.476 1.00 96.38 227 ILE A CA 1
ATOM 1570 C C . ILE A 1 227 ? 0.994 0.925 -12.981 1.00 96.38 227 ILE A C 1
ATOM 1572 O O . ILE A 1 227 ? -0.001 0.972 -12.260 1.00 96.38 227 ILE A O 1
ATOM 1576 N N . ASN A 1 228 ? 0.943 0.475 -14.235 1.00 94.62 228 ASN A N 1
ATOM 1577 C CA . ASN A 1 228 ? -0.281 0.005 -14.908 1.00 94.62 228 ASN A CA 1
ATOM 1578 C C . ASN A 1 228 ? -0.291 -1.518 -15.150 1.00 94.62 228 ASN A C 1
ATOM 1580 O O . ASN A 1 228 ? -1.215 -2.054 -15.752 1.00 94.62 228 ASN A O 1
ATOM 1584 N N . GLY A 1 229 ? 0.750 -2.203 -14.695 1.00 92.75 229 GLY A N 1
ATOM 1585 C CA . GLY A 1 229 ? 1.113 -3.585 -14.989 1.00 92.75 229 GLY A CA 1
ATOM 1586 C C . GLY A 1 229 ? 2.574 -3.749 -14.575 1.00 92.75 229 GLY A C 1
ATOM 1587 O O . GLY A 1 229 ? 3.054 -2.940 -13.786 1.00 92.75 229 GLY A O 1
ATOM 1588 N N . GLY A 1 230 ? 3.304 -4.725 -15.105 1.00 95.81 230 GLY A N 1
ATOM 1589 C CA . GLY A 1 230 ? 4.738 -4.891 -14.828 1.00 95.81 230 GLY A CA 1
ATOM 1590 C C . GLY A 1 230 ? 5.143 -4.836 -13.343 1.00 95.81 230 GLY A C 1
ATOM 1591 O O . GLY A 1 230 ? 4.321 -4.948 -12.429 1.00 95.81 230 GLY A O 1
ATOM 1592 N N . THR A 1 231 ? 6.441 -4.660 -13.113 1.00 96.62 231 THR A N 1
ATOM 1593 C CA . THR A 1 231 ? 7.035 -4.618 -11.777 1.00 96.62 231 THR A CA 1
ATOM 1594 C C . THR A 1 231 ? 8.076 -3.511 -11.694 1.00 96.62 231 THR A C 1
ATOM 1596 O O . THR A 1 231 ? 9.058 -3.527 -12.429 1.00 96.62 231 THR A O 1
ATOM 1599 N N . LEU A 1 232 ? 7.908 -2.581 -10.760 1.00 94.12 232 LEU A N 1
ATOM 1600 C CA . LEU A 1 232 ? 8.997 -1.743 -10.268 1.00 94.12 232 LEU A CA 1
ATOM 1601 C C . LEU A 1 232 ? 9.685 -2.479 -9.115 1.00 94.12 232 LEU A C 1
ATOM 1603 O O . LEU A 1 232 ? 9.020 -2.816 -8.141 1.00 94.12 232 LEU A O 1
ATOM 1607 N N . LYS A 1 233 ? 10.995 -2.704 -9.193 1.00 90.06 233 LYS A N 1
ATOM 1608 C CA . LYS A 1 233 ? 11.771 -3.434 -8.182 1.00 90.06 233 LYS A CA 1
ATOM 1609 C C . LYS A 1 233 ? 13.010 -2.637 -7.778 1.00 90.06 233 LYS A C 1
ATOM 1611 O O . LYS A 1 233 ? 13.705 -2.101 -8.639 1.00 90.06 233 LYS A O 1
ATOM 1616 N N . MET A 1 234 ? 13.284 -2.545 -6.480 1.00 83.00 234 MET A N 1
ATOM 1617 C CA . MET A 1 234 ? 14.490 -1.871 -5.971 1.00 83.00 234 MET A CA 1
ATOM 1618 C C . MET A 1 234 ? 15.693 -2.823 -5.935 1.00 83.00 234 MET A C 1
ATOM 1620 O O . MET A 1 234 ? 15.520 -4.027 -5.745 1.00 83.00 234 MET A O 1
ATOM 1624 N N . ASP A 1 235 ? 16.911 -2.302 -6.096 1.00 74.50 235 ASP A N 1
ATOM 1625 C CA . ASP A 1 235 ? 18.149 -3.081 -5.960 1.00 74.50 235 ASP A CA 1
ATOM 1626 C C . ASP A 1 235 ? 18.646 -3.167 -4.504 1.00 74.50 235 ASP A C 1
ATOM 1628 O O . ASP A 1 235 ? 18.987 -2.137 -3.914 1.00 74.50 235 ASP A O 1
ATOM 1632 N N . PRO A 1 236 ? 18.768 -4.376 -3.928 1.00 66.81 236 PRO A N 1
ATOM 1633 C CA . PRO A 1 236 ? 19.276 -4.570 -2.578 1.00 66.81 236 PRO A CA 1
ATOM 1634 C C . PRO A 1 236 ? 20.805 -4.642 -2.488 1.00 66.81 236 PRO A C 1
ATOM 1636 O O . PRO A 1 236 ? 21.370 -4.463 -1.407 1.00 66.81 236 PRO A O 1
ATOM 1639 N N . ASN A 1 237 ? 21.497 -4.953 -3.588 1.00 60.50 237 ASN A N 1
ATOM 1640 C CA . ASN A 1 237 ? 22.888 -5.414 -3.549 1.00 60.50 237 ASN A CA 1
ATOM 1641 C C . ASN A 1 237 ? 23.921 -4.282 -3.542 1.00 60.50 237 ASN A C 1
ATOM 1643 O O . ASN A 1 237 ? 25.117 -4.538 -3.392 1.00 60.50 237 ASN A O 1
ATOM 1647 N N . TYR A 1 238 ? 23.496 -3.029 -3.691 1.00 56.31 238 TYR A N 1
ATOM 1648 C CA . TYR A 1 238 ? 24.415 -1.920 -3.919 1.00 56.31 238 TYR A CA 1
ATOM 1649 C C . TYR A 1 238 ? 24.471 -0.968 -2.718 1.00 56.31 238 TYR A C 1
ATOM 1651 O O . TYR A 1 238 ? 23.765 0.029 -2.663 1.00 56.31 238 TYR A O 1
ATOM 1659 N N . GLN A 1 239 ? 25.346 -1.232 -1.741 1.00 51.16 239 GLN A N 1
ATOM 1660 C CA . GLN A 1 239 ? 25.554 -0.368 -0.563 1.00 51.16 239 GLN A CA 1
ATOM 1661 C C . GLN A 1 239 ? 26.553 0.783 -0.836 1.00 51.16 239 GLN A C 1
ATOM 1663 O O . GLN A 1 239 ? 27.472 0.627 -1.639 1.00 51.16 239 GLN A O 1
ATOM 1668 N N . VAL A 1 240 ? 26.400 1.962 -0.204 1.00 43.47 240 VAL A N 1
ATOM 1669 C CA . VAL A 1 240 ? 27.475 3.000 -0.153 1.00 43.47 240 VAL A CA 1
ATOM 1670 C C . VAL A 1 240 ? 28.326 2.881 1.104 1.00 43.47 240 VAL A C 1
ATOM 1672 O O . VAL A 1 240 ? 29.506 3.213 1.081 1.00 43.47 240 VAL A O 1
ATOM 1675 N N . SER A 1 241 ? 27.701 2.508 2.217 1.00 48.03 241 SER A N 1
ATOM 1676 C CA . SER A 1 241 ? 28.302 2.536 3.546 1.00 48.03 241 SER A CA 1
ATOM 1677 C C . SER A 1 241 ? 27.466 1.686 4.493 1.00 48.03 241 SER A C 1
ATOM 1679 O O . SER A 1 241 ? 26.237 1.740 4.439 1.00 48.03 241 SER A O 1
ATOM 1681 N N . ALA A 1 242 ? 28.123 0.938 5.377 1.00 42.47 242 ALA A N 1
ATOM 1682 C CA . ALA A 1 242 ? 27.452 0.225 6.458 1.00 42.47 242 ALA A CA 1
ATOM 1683 C C . ALA A 1 242 ? 26.638 1.212 7.322 1.00 42.47 242 ALA A C 1
ATOM 1685 O O . ALA A 1 242 ? 27.165 2.250 7.723 1.00 42.47 242 ALA A O 1
ATOM 1686 N N . GLY A 1 243 ? 25.366 0.904 7.585 1.00 44.22 243 GLY A N 1
ATOM 1687 C CA . GLY A 1 243 ? 24.465 1.705 8.419 1.00 44.22 243 GLY A CA 1
ATOM 1688 C C . GLY A 1 243 ? 23.633 2.778 7.701 1.00 44.22 243 GLY A C 1
ATOM 1689 O O . GLY A 1 243 ? 22.947 3.536 8.383 1.00 44.22 243 GLY A O 1
ATOM 1690 N N . ALA A 1 244 ? 23.667 2.878 6.366 1.00 44.94 244 ALA A N 1
ATOM 1691 C CA . ALA A 1 244 ? 22.839 3.823 5.601 1.00 44.94 244 ALA A CA 1
ATOM 1692 C C . ALA A 1 244 ? 21.798 3.094 4.735 1.00 44.94 244 ALA A C 1
ATOM 1694 O O . ALA A 1 244 ? 22.166 2.162 4.020 1.00 44.94 244 ALA A O 1
ATOM 1695 N N . ASN A 1 245 ? 20.536 3.554 4.757 1.00 44.53 245 ASN A N 1
ATOM 1696 C CA . ASN A 1 245 ? 19.425 2.995 3.967 1.00 44.53 245 ASN A CA 1
ATOM 1697 C C . ASN A 1 245 ? 19.830 2.748 2.498 1.00 44.53 245 ASN A C 1
ATOM 1699 O O . ASN A 1 245 ? 20.405 3.636 1.858 1.00 44.53 245 ASN A O 1
ATOM 1703 N N . ILE A 1 246 ? 19.507 1.562 1.965 1.00 46.41 246 ILE A N 1
ATOM 1704 C CA . ILE A 1 246 ? 19.974 1.067 0.648 1.00 46.41 246 ILE A CA 1
ATOM 1705 C C . ILE A 1 246 ? 19.360 1.887 -0.506 1.00 46.41 246 ILE A C 1
ATOM 1707 O O . ILE A 1 246 ? 20.047 2.214 -1.475 1.00 46.41 246 ILE A O 1
ATOM 1711 N N . TRP A 1 247 ? 18.107 2.325 -0.344 1.00 49.78 247 TRP A N 1
ATOM 1712 C CA . TRP A 1 247 ? 17.430 3.304 -1.197 1.00 49.78 247 TRP A CA 1
ATOM 1713 C C . TRP A 1 247 ? 16.713 4.338 -0.317 1.00 49.78 247 TRP A C 1
ATOM 1715 O O . TRP A 1 247 ? 15.992 3.976 0.611 1.00 49.78 247 TRP A O 1
ATOM 1725 N N . GLN A 1 248 ? 16.930 5.627 -0.599 1.00 55.94 248 GLN A N 1
ATOM 1726 C CA . GLN A 1 248 ? 16.219 6.769 0.009 1.00 55.94 248 GLN A CA 1
ATOM 1727 C C . GLN A 1 248 ? 15.446 7.567 -1.050 1.00 55.94 248 GLN A C 1
ATOM 1729 O O . GLN A 1 248 ? 15.227 8.774 -0.906 1.00 55.94 248 GLN A O 1
ATOM 1734 N N . GLY A 1 249 ? 15.116 6.926 -2.173 1.00 58.78 249 GLY A N 1
ATOM 1735 C CA . GLY A 1 249 ? 14.437 7.614 -3.252 1.00 58.78 249 GLY A CA 1
ATOM 1736 C C . GLY A 1 249 ? 13.078 8.139 -2.799 1.00 58.78 249 GLY A C 1
ATOM 1737 O O . GLY A 1 249 ? 12.386 7.552 -1.963 1.00 58.78 249 GLY A O 1
ATOM 1738 N N . THR A 1 250 ? 12.726 9.310 -3.312 1.00 68.50 250 THR A N 1
ATOM 1739 C CA . THR A 1 250 ? 11.461 9.966 -3.008 1.00 68.50 250 THR A CA 1
ATOM 1740 C C . THR A 1 250 ? 10.675 10.135 -4.295 1.00 68.50 250 THR A C 1
ATOM 1742 O O . THR A 1 250 ? 11.097 10.864 -5.192 1.00 68.50 250 THR A O 1
ATOM 1745 N N . PHE A 1 251 ? 9.498 9.518 -4.364 1.00 78.12 251 PHE A N 1
ATOM 1746 C CA . PHE A 1 251 ? 8.485 9.928 -5.330 1.00 78.12 251 PHE A CA 1
ATOM 1747 C C . PHE A 1 251 ? 7.824 11.187 -4.788 1.00 78.12 251 PHE A C 1
ATOM 1749 O O . PHE A 1 251 ? 7.075 11.185 -3.804 1.00 78.12 251 PHE A O 1
ATOM 1756 N N . SER A 1 252 ? 8.211 12.303 -5.389 1.00 76.06 252 SER A N 1
ATOM 1757 C CA . SER A 1 252 ? 8.017 13.627 -4.826 1.00 76.06 252 SER A CA 1
ATOM 1758 C C . SER A 1 252 ? 6.575 14.083 -4.880 1.00 76.06 252 SER A C 1
ATOM 1760 O O . SER A 1 252 ? 6.284 15.066 -4.218 1.00 76.06 252 SER A O 1
ATOM 1762 N N . ASN A 1 253 ? 5.678 13.422 -5.612 1.00 83.00 253 ASN A N 1
ATOM 1763 C CA . ASN A 1 253 ? 4.297 13.865 -5.795 1.00 83.00 253 ASN A CA 1
ATOM 1764 C C . ASN A 1 253 ? 3.279 12.734 -5.615 1.00 83.00 253 ASN A C 1
ATOM 1766 O O . ASN A 1 253 ? 2.598 12.717 -4.592 1.00 83.00 253 ASN A O 1
ATOM 1770 N N . VAL A 1 254 ? 3.139 11.812 -6.568 1.00 87.06 254 VAL A N 1
ATOM 1771 C CA . VAL A 1 254 ? 2.164 10.712 -6.476 1.00 87.06 254 VAL A CA 1
ATOM 1772 C C . VAL A 1 254 ? 2.723 9.418 -7.054 1.00 87.06 254 VAL A C 1
ATOM 1774 O O . VAL A 1 254 ? 3.439 9.437 -8.049 1.00 87.06 254 VAL A O 1
ATOM 1777 N N . ALA A 1 255 ? 2.370 8.294 -6.433 1.00 92.06 255 ALA A N 1
ATOM 1778 C CA . ALA A 1 255 ? 2.387 6.995 -7.089 1.00 92.06 255 ALA A CA 1
ATOM 1779 C C . ALA A 1 255 ? 0.955 6.624 -7.500 1.00 92.06 255 ALA A C 1
ATOM 1781 O O . ALA A 1 255 ? 0.062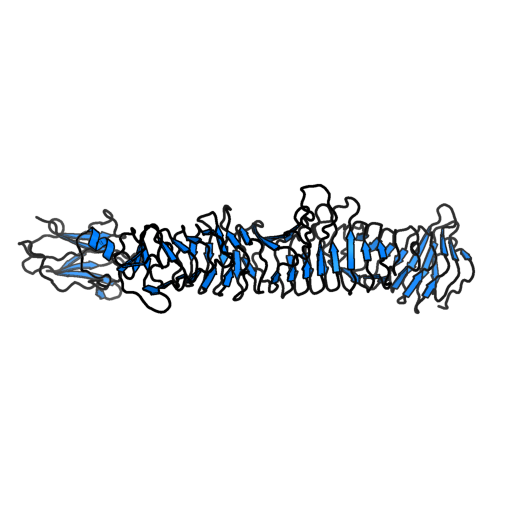 6.524 -6.659 1.00 92.06 255 ALA A O 1
ATOM 1782 N N . VAL A 1 256 ? 0.726 6.456 -8.798 1.00 94.75 256 VAL A N 1
ATOM 1783 C CA . VAL A 1 256 ? -0.532 5.977 -9.372 1.00 94.75 256 VAL A CA 1
ATOM 1784 C C . VAL A 1 256 ? -0.360 4.500 -9.699 1.00 94.75 256 VAL A C 1
ATOM 1786 O O . VAL A 1 256 ? 0.383 4.147 -10.611 1.00 94.75 256 VAL A O 1
ATOM 1789 N N . MET A 1 257 ? -1.030 3.627 -8.957 1.00 96.88 257 MET A N 1
ATOM 1790 C CA . MET A 1 257 ? -1.012 2.185 -9.176 1.00 96.88 257 MET A CA 1
ATOM 1791 C C . MET A 1 257 ? -2.393 1.740 -9.660 1.00 96.88 257 MET A C 1
ATOM 1793 O O . MET A 1 257 ? -3.370 1.741 -8.912 1.00 96.88 257 MET A O 1
ATOM 1797 N N . ASN A 1 258 ? -2.481 1.378 -10.938 1.00 95.25 258 ASN A N 1
ATOM 1798 C CA . ASN A 1 258 ? -3.695 0.837 -11.561 1.00 95.25 258 ASN A CA 1
ATOM 1799 C C . ASN A 1 258 ? -3.620 -0.686 -11.760 1.00 95.25 258 ASN A C 1
ATOM 1801 O O . ASN A 1 258 ? -4.580 -1.304 -12.212 1.00 95.25 258 ASN A O 1
ATOM 1805 N N . GLY A 1 259 ? -2.479 -1.283 -11.415 1.00 94.62 259 GLY A N 1
ATOM 1806 C CA . GLY A 1 259 ? -2.149 -2.695 -11.550 1.00 94.62 259 GLY A CA 1
ATOM 1807 C C . GLY A 1 259 ? -0.675 -2.917 -11.207 1.00 94.62 259 GLY A C 1
ATOM 1808 O O . GLY A 1 259 ? -0.022 -2.019 -10.676 1.00 94.62 259 GLY A O 1
ATOM 1809 N N . GLY A 1 260 ? -0.149 -4.098 -11.529 1.00 97.25 260 GLY A N 1
ATOM 1810 C CA . GLY A 1 260 ? 1.280 -4.392 -11.397 1.00 97.25 260 GLY A CA 1
ATOM 1811 C C . GLY A 1 260 ? 1.799 -4.471 -9.965 1.00 97.25 260 GLY A C 1
ATOM 1812 O O . GLY A 1 260 ? 1.030 -4.583 -9.007 1.00 97.25 260 GLY A O 1
ATOM 1813 N N . VAL A 1 261 ? 3.126 -4.435 -9.837 1.00 97.69 261 VAL A N 1
ATOM 1814 C CA . VAL A 1 261 ? 3.831 -4.641 -8.568 1.00 97.69 261 VAL A CA 1
ATOM 1815 C C . VAL A 1 261 ? 4.844 -3.526 -8.311 1.00 97.69 261 VAL A C 1
ATOM 1817 O O . VAL A 1 261 ? 5.651 -3.194 -9.174 1.00 97.69 261 VAL A O 1
ATOM 1820 N N . TRP A 1 262 ? 4.846 -2.980 -7.097 1.00 96.12 262 TRP A N 1
ATOM 1821 C CA . TRP A 1 262 ? 5.984 -2.248 -6.545 1.00 96.12 262 TRP A CA 1
ATOM 1822 C C . TRP A 1 262 ? 6.645 -3.113 -5.473 1.00 96.12 262 TRP A C 1
ATOM 1824 O O . TRP A 1 262 ? 6.120 -3.307 -4.379 1.00 96.12 262 TRP A O 1
ATOM 1834 N N . ASP A 1 263 ? 7.800 -3.664 -5.811 1.00 94.31 263 ASP A N 1
ATOM 1835 C CA . ASP A 1 263 ? 8.583 -4.547 -4.964 1.00 94.31 263 ASP A CA 1
ATOM 1836 C C . ASP A 1 263 ? 9.727 -3.779 -4.291 1.00 94.31 263 ASP A C 1
ATOM 1838 O O . ASP A 1 263 ? 10.670 -3.316 -4.943 1.00 94.31 263 ASP A O 1
ATOM 1842 N N . LEU A 1 264 ? 9.626 -3.640 -2.970 1.00 89.88 264 LEU A N 1
ATOM 1843 C CA . LEU A 1 264 ? 10.598 -2.936 -2.137 1.00 89.88 264 LEU A CA 1
ATOM 1844 C C . LEU A 1 264 ? 11.927 -3.702 -2.054 1.00 89.88 264 LEU A C 1
ATOM 1846 O O . LEU A 1 264 ? 12.955 -3.056 -1.904 1.00 89.88 264 LEU A O 1
ATOM 1850 N N . ASN A 1 265 ? 11.896 -5.033 -2.214 1.00 88.38 265 ASN A N 1
ATOM 1851 C CA . ASN A 1 265 ? 13.043 -5.929 -2.392 1.00 88.38 265 ASN A CA 1
ATOM 1852 C C . ASN A 1 265 ? 14.233 -5.704 -1.428 1.00 88.38 265 ASN A C 1
ATOM 1854 O O . ASN A 1 265 ? 15.378 -5.617 -1.865 1.00 88.38 265 ASN A O 1
ATOM 1858 N N . ASP A 1 266 ? 13.986 -5.619 -0.120 1.00 85.62 266 ASP A N 1
ATOM 1859 C CA . ASP A 1 266 ? 15.018 -5.391 0.903 1.00 85.62 266 ASP A CA 1
ATOM 1860 C C . ASP A 1 266 ? 15.662 -6.690 1.376 1.00 85.62 266 ASP A C 1
ATOM 1862 O O . ASP A 1 266 ? 14.977 -7.579 1.860 1.00 85.62 266 ASP A O 1
ATOM 1866 N N . THR A 1 267 ? 16.986 -6.817 1.306 1.00 80.38 267 THR A N 1
ATOM 1867 C CA . THR A 1 267 ? 17.712 -8.014 1.775 1.00 80.38 267 THR A CA 1
ATOM 1868 C C . THR A 1 267 ? 18.211 -7.921 3.219 1.00 80.38 267 THR A C 1
ATOM 1870 O O . THR A 1 267 ? 18.920 -8.813 3.679 1.00 80.38 267 THR A O 1
ATOM 1873 N N . GLY A 1 268 ? 17.864 -6.863 3.955 1.00 70.75 268 GLY A N 1
ATOM 1874 C CA . GLY A 1 268 ? 18.103 -6.738 5.397 1.00 70.75 268 GLY A CA 1
ATOM 1875 C C . GLY A 1 268 ? 19.467 -6.174 5.779 1.00 70.75 268 GLY A C 1
ATOM 1876 O O . GLY A 1 268 ? 19.793 -6.107 6.960 1.00 70.75 268 GLY A O 1
ATOM 1877 N N . THR A 1 269 ? 20.276 -5.745 4.810 1.00 59.75 269 THR A N 1
ATOM 1878 C CA . THR A 1 269 ? 21.632 -5.263 5.082 1.00 59.75 269 THR A CA 1
ATOM 1879 C C . THR A 1 269 ? 21.707 -3.785 5.448 1.00 59.75 269 THR A C 1
ATOM 1881 O O . THR A 1 269 ? 22.796 -3.395 5.837 1.00 59.75 269 THR A O 1
ATOM 1884 N N . ASN A 1 270 ? 20.630 -2.980 5.348 1.00 52.69 270 ASN A N 1
ATOM 1885 C CA . ASN A 1 270 ? 20.537 -1.603 5.895 1.00 52.69 270 ASN A CA 1
ATOM 1886 C C . ASN A 1 270 ? 19.120 -0.966 5.862 1.00 52.69 270 ASN A C 1
ATOM 1888 O O . ASN A 1 270 ? 19.008 0.237 6.084 1.00 52.69 270 ASN A O 1
ATOM 1892 N N . GLY A 1 271 ? 18.044 -1.710 5.583 1.00 60.09 271 GLY A N 1
ATOM 1893 C CA . GLY A 1 271 ? 16.701 -1.133 5.474 1.00 60.09 271 GLY A CA 1
ATOM 1894 C C . GLY A 1 271 ? 16.480 -0.375 4.155 1.00 60.09 271 GLY A C 1
ATOM 1895 O O . GLY A 1 271 ? 17.245 0.514 3.767 1.00 60.09 271 GLY A O 1
ATOM 1896 N N . ILE A 1 272 ? 15.407 -0.703 3.447 1.00 61.34 272 ILE A N 1
ATOM 1897 C CA . ILE A 1 272 ? 14.881 0.063 2.321 1.00 61.34 272 ILE A CA 1
ATOM 1898 C C . ILE A 1 272 ? 13.679 0.849 2.841 1.00 61.34 272 ILE A C 1
ATOM 1900 O O . ILE A 1 272 ? 12.650 0.286 3.212 1.00 61.34 272 ILE A O 1
ATOM 1904 N N . SER A 1 273 ? 13.823 2.177 2.862 1.00 70.19 273 SER A N 1
ATOM 1905 C CA . SER A 1 273 ? 12.743 3.107 3.193 1.00 70.19 273 SER A CA 1
ATOM 1906 C C . SER A 1 273 ? 12.285 3.809 1.926 1.00 70.19 273 SER A C 1
ATOM 1908 O O . SER A 1 273 ? 12.958 4.711 1.426 1.00 70.19 273 SER A O 1
ATOM 1910 N N . ASN A 1 274 ? 11.130 3.405 1.406 1.00 76.06 274 ASN A N 1
ATOM 1911 C CA . ASN A 1 274 ? 10.543 4.055 0.244 1.00 76.06 274 ASN A CA 1
ATOM 1912 C C . ASN A 1 274 ? 9.649 5.200 0.701 1.00 76.06 274 ASN A C 1
ATOM 1914 O O . ASN A 1 274 ? 8.758 4.983 1.520 1.00 76.06 274 ASN A O 1
ATOM 1918 N N . ARG A 1 275 ? 9.844 6.408 0.160 1.00 82.31 275 ARG A N 1
ATOM 1919 C CA . ARG A 1 275 ? 8.996 7.555 0.495 1.00 82.31 275 ARG A CA 1
ATOM 1920 C C . ARG A 1 275 ? 8.213 8.043 -0.712 1.00 82.31 275 ARG A C 1
ATOM 1922 O O . ARG A 1 275 ? 8.781 8.377 -1.748 1.00 82.31 275 ARG A O 1
ATOM 1929 N N . VAL A 1 276 ? 6.906 8.175 -0.538 1.00 86.62 276 VAL A N 1
ATOM 1930 C CA . VAL A 1 276 ? 6.014 8.821 -1.502 1.00 86.62 276 VAL A CA 1
ATOM 1931 C C . VAL A 1 276 ? 5.051 9.739 -0.759 1.00 86.62 276 VAL A C 1
ATOM 1933 O O . VAL A 1 276 ? 4.689 9.481 0.388 1.00 86.62 276 VAL A O 1
ATOM 1936 N N . LYS A 1 277 ? 4.646 10.860 -1.362 1.00 84.75 277 LYS A N 1
ATOM 1937 C CA . LYS A 1 277 ? 3.667 11.745 -0.705 1.00 84.75 277 LYS A CA 1
ATOM 1938 C C . LYS A 1 277 ? 2.270 11.122 -0.640 1.00 84.75 277 LYS A C 1
ATOM 1940 O O . LYS A 1 277 ? 1.578 11.313 0.351 1.00 84.75 277 LYS A O 1
ATOM 1945 N N . ARG A 1 278 ? 1.837 10.417 -1.687 1.00 85.00 278 ARG A N 1
ATOM 1946 C CA . ARG A 1 278 ? 0.531 9.745 -1.739 1.00 85.00 278 ARG A CA 1
ATOM 1947 C C . ARG A 1 278 ? 0.522 8.603 -2.747 1.00 85.00 278 ARG A C 1
ATOM 1949 O O . ARG A 1 278 ? 1.245 8.656 -3.742 1.00 85.00 278 ARG A O 1
ATOM 1956 N N . ILE A 1 279 ? -0.351 7.634 -2.508 1.00 91.69 279 ILE A N 1
ATOM 1957 C CA . ILE A 1 279 ? -0.644 6.545 -3.439 1.00 91.69 279 ILE A CA 1
ATOM 1958 C C . ILE A 1 279 ? -2.107 6.665 -3.856 1.00 91.69 279 ILE A C 1
ATOM 1960 O O . ILE A 1 279 ? -2.961 6.993 -3.037 1.00 91.69 279 ILE A O 1
ATOM 1964 N N . THR A 1 280 ? -2.375 6.456 -5.139 1.00 93.75 280 THR A N 1
ATOM 1965 C CA . THR A 1 280 ? -3.718 6.473 -5.732 1.00 93.75 280 THR A CA 1
ATOM 1966 C C . THR A 1 280 ? -3.836 5.369 -6.769 1.00 93.75 280 THR A C 1
ATOM 1968 O O . THR A 1 280 ? -2.835 4.757 -7.140 1.00 93.75 280 THR A O 1
ATOM 1971 N N . GLY A 1 281 ? -5.042 5.156 -7.281 1.00 94.75 281 GLY A N 1
ATOM 1972 C CA . GLY A 1 281 ? -5.277 4.333 -8.464 1.00 94.75 281 GLY A CA 1
ATOM 1973 C C . GLY A 1 281 ? -6.142 3.115 -8.178 1.00 94.75 281 GLY A C 1
ATOM 1974 O O . GLY A 1 281 ? -6.613 2.895 -7.058 1.00 94.75 281 GLY A O 1
ATOM 1975 N N . THR A 1 282 ? -6.398 2.348 -9.230 1.00 95.88 282 THR A N 1
ATOM 1976 C CA . THR A 1 282 ? -7.436 1.311 -9.240 1.00 95.88 282 THR A CA 1
ATOM 1977 C C . THR A 1 282 ? -6.967 -0.069 -8.778 1.00 95.88 282 THR A C 1
ATOM 1979 O O . THR A 1 282 ? -7.784 -0.985 -8.758 1.00 95.88 282 THR A O 1
ATOM 1982 N N . GLY A 1 283 ? -5.690 -0.261 -8.423 1.00 95.81 283 GLY A N 1
ATOM 1983 C CA . GLY A 1 283 ? -5.198 -1.578 -8.007 1.00 95.81 283 GLY A CA 1
ATOM 1984 C C . GLY A 1 283 ? -3.685 -1.668 -7.806 1.00 95.81 283 GLY A C 1
ATOM 1985 O O . GLY A 1 283 ? -3.026 -0.695 -7.446 1.00 95.81 283 GLY A O 1
ATOM 1986 N N . GLY A 1 284 ? -3.141 -2.860 -8.049 1.00 97.69 284 GLY A N 1
ATOM 1987 C CA . GLY A 1 284 ? -1.717 -3.167 -7.899 1.00 97.69 284 GLY A CA 1
ATOM 1988 C C . GLY A 1 284 ? -1.328 -3.621 -6.494 1.00 97.69 284 GLY A C 1
ATOM 1989 O O . GLY A 1 284 ? -2.119 -3.544 -5.553 1.00 97.69 284 GLY A O 1
ATOM 1990 N N . THR A 1 285 ? -0.096 -4.104 -6.371 1.00 98.12 285 THR A N 1
ATOM 1991 C CA . THR A 1 285 ? 0.430 -4.698 -5.140 1.00 98.12 285 THR A CA 1
ATOM 1992 C C . THR A 1 285 ? 1.747 -4.051 -4.750 1.00 98.12 285 THR A C 1
ATOM 1994 O O . THR A 1 285 ? 2.655 -3.942 -5.570 1.00 98.12 285 THR A O 1
ATOM 1997 N N . ILE A 1 286 ? 1.884 -3.674 -3.482 1.00 97.62 286 ILE A N 1
ATOM 1998 C CA . ILE A 1 286 ? 3.180 -3.354 -2.880 1.00 97.62 286 ILE A CA 1
ATOM 1999 C C . ILE A 1 286 ? 3.631 -4.558 -2.059 1.00 97.62 286 ILE A C 1
ATOM 2001 O O . ILE A 1 286 ? 2.866 -5.068 -1.240 1.00 97.62 286 ILE A O 1
ATOM 2005 N N . THR A 1 287 ? 4.855 -5.024 -2.293 1.00 97.00 287 THR A N 1
ATOM 2006 C CA . THR A 1 287 ? 5.408 -6.220 -1.643 1.00 97.00 287 THR A CA 1
ATOM 2007 C C . THR A 1 287 ? 6.888 -6.065 -1.332 1.00 97.00 287 THR A C 1
ATOM 2009 O O . THR A 1 287 ? 7.529 -5.118 -1.778 1.00 97.00 287 THR A O 1
ATOM 2012 N N . ASN A 1 288 ? 7.443 -7.006 -0.578 1.00 94.31 288 ASN A N 1
ATOM 2013 C CA . ASN A 1 288 ? 8.871 -7.110 -0.340 1.00 94.31 288 ASN A CA 1
ATOM 2014 C C . ASN A 1 288 ? 9.352 -8.544 -0.586 1.00 94.31 288 ASN A C 1
ATOM 2016 O O . ASN A 1 288 ? 9.233 -9.420 0.272 1.00 94.31 288 ASN A O 1
ATOM 2020 N N . SER A 1 289 ? 9.903 -8.795 -1.772 1.00 93.94 289 SER A N 1
ATOM 2021 C CA . SER A 1 289 ? 10.469 -10.107 -2.114 1.00 93.94 289 SER A CA 1
ATOM 2022 C C . SER A 1 289 ? 11.908 -10.319 -1.625 1.00 93.94 289 SER A C 1
ATOM 2024 O O . SER A 1 289 ? 12.464 -11.402 -1.844 1.00 93.94 289 SER A O 1
ATOM 2026 N N . GLY A 1 290 ? 12.499 -9.329 -0.951 1.00 89.50 290 GLY A N 1
ATOM 2027 C CA . GLY A 1 290 ? 13.767 -9.473 -0.251 1.00 89.50 290 GLY A CA 1
ATOM 2028 C C . GLY A 1 290 ? 13.565 -9.977 1.182 1.00 89.50 290 GLY A C 1
ATOM 2029 O O . GLY A 1 290 ? 12.504 -9.807 1.768 1.00 89.50 290 GLY A O 1
ATOM 2030 N N . THR A 1 291 ? 14.588 -10.613 1.756 1.00 89.94 291 THR A N 1
ATOM 2031 C CA . THR A 1 291 ? 14.515 -11.304 3.060 1.00 89.94 291 THR A CA 1
ATOM 2032 C C . THR A 1 291 ? 14.520 -10.391 4.292 1.00 89.94 291 THR A C 1
ATOM 2034 O O . THR A 1 291 ? 14.275 -10.862 5.400 1.00 89.94 291 THR A O 1
ATOM 2037 N N . GLY A 1 292 ? 14.870 -9.116 4.137 1.00 87.69 292 GLY A N 1
ATOM 2038 C CA . GLY A 1 292 ? 14.870 -8.109 5.198 1.00 87.69 292 GLY A CA 1
ATOM 2039 C C . GLY A 1 292 ? 13.504 -7.467 5.400 1.00 87.69 292 GLY A C 1
ATOM 2040 O O . GLY A 1 292 ? 12.615 -7.620 4.574 1.00 87.69 292 GLY A O 1
ATOM 2041 N N . ALA A 1 293 ? 13.330 -6.723 6.491 1.00 88.44 293 ALA A N 1
ATOM 2042 C CA . ALA A 1 293 ? 12.123 -5.933 6.725 1.00 88.44 293 ALA A CA 1
ATOM 2043 C C . ALA A 1 293 ? 12.207 -4.584 5.993 1.00 88.44 293 ALA A C 1
ATOM 2045 O O . ALA A 1 293 ? 13.150 -3.831 6.220 1.00 88.44 293 ALA A O 1
ATOM 2046 N N . SER A 1 294 ? 11.201 -4.263 5.176 1.00 88.69 294 SER A N 1
ATOM 2047 C CA . SER A 1 294 ? 11.103 -2.988 4.447 1.00 88.69 294 SER A CA 1
ATOM 2048 C C . SER A 1 294 ? 10.169 -1.996 5.134 1.00 88.69 294 SER A C 1
ATOM 2050 O O . SER A 1 294 ? 9.193 -2.393 5.772 1.00 88.69 294 SER A O 1
ATOM 2052 N N . LEU A 1 295 ? 10.390 -0.698 4.905 1.00 87.81 295 LEU A N 1
ATOM 2053 C CA . LEU A 1 295 ? 9.480 0.370 5.324 1.00 87.81 295 LEU A CA 1
ATOM 2054 C C . LEU A 1 295 ? 8.924 1.137 4.114 1.00 87.81 295 LEU A C 1
ATOM 2056 O O . LEU A 1 295 ? 9.674 1.680 3.298 1.00 87.81 295 LEU A O 1
ATOM 2060 N N . LEU A 1 296 ? 7.598 1.252 4.041 1.00 91.62 296 LEU A N 1
ATOM 2061 C CA . LEU A 1 296 ? 6.900 2.183 3.157 1.00 91.62 296 LEU A CA 1
ATOM 2062 C C . LEU A 1 296 ? 6.442 3.412 3.950 1.00 91.62 296 LEU A C 1
ATOM 2064 O O . LEU A 1 296 ? 5.711 3.297 4.932 1.00 91.62 296 LEU A O 1
ATOM 2068 N N . VAL A 1 297 ? 6.833 4.600 3.495 1.00 89.00 297 VAL A N 1
ATOM 2069 C CA . VAL A 1 297 ? 6.482 5.883 4.109 1.00 89.00 297 VAL A CA 1
ATOM 2070 C C . VAL A 1 297 ? 5.586 6.694 3.179 1.00 89.00 297 VAL A C 1
ATOM 2072 O O . VAL A 1 297 ? 5.993 7.092 2.085 1.00 89.00 297 VAL A O 1
ATOM 2075 N N . LEU A 1 298 ? 4.391 7.017 3.665 1.00 89.25 298 LEU A N 1
ATOM 2076 C CA . LEU A 1 298 ? 3.398 7.844 2.996 1.00 89.25 298 LEU A CA 1
ATOM 2077 C C . LEU A 1 298 ? 3.290 9.203 3.699 1.00 89.25 298 LEU A C 1
ATOM 2079 O O . LEU A 1 298 ? 2.768 9.315 4.807 1.00 89.25 298 LEU A O 1
ATOM 2083 N N . ALA A 1 299 ? 3.796 10.257 3.064 1.00 82.25 299 ALA A N 1
ATOM 2084 C CA . ALA A 1 299 ? 3.793 11.610 3.622 1.00 82.25 299 ALA A CA 1
ATOM 2085 C C . ALA A 1 299 ? 2.634 12.445 3.058 1.00 82.25 299 ALA A C 1
ATOM 2087 O O . ALA A 1 299 ? 2.873 13.320 2.218 1.00 82.25 299 ALA A O 1
ATOM 2088 N N . ALA A 1 300 ? 1.402 12.163 3.501 1.00 69.44 300 ALA A N 1
ATOM 2089 C CA . ALA A 1 300 ? 0.180 12.749 2.942 1.00 69.44 300 ALA A CA 1
ATOM 2090 C C . ALA A 1 300 ? 0.268 14.286 2.840 1.00 69.44 300 ALA A C 1
ATOM 2092 O O . ALA A 1 300 ? 0.560 14.983 3.814 1.00 69.44 300 ALA A O 1
ATOM 2093 N N . ARG A 1 301 ? 0.050 14.812 1.625 1.00 70.12 301 ARG A N 1
ATOM 2094 C CA . ARG A 1 301 ? 0.124 16.252 1.285 1.00 70.12 301 ARG A CA 1
ATOM 2095 C C . ARG A 1 301 ? -1.104 16.784 0.535 1.00 70.12 301 ARG A C 1
ATOM 2097 O O . ARG A 1 301 ? -1.036 17.888 0.010 1.00 70.12 301 ARG A O 1
ATOM 2104 N N . ASP A 1 302 ? -2.154 15.988 0.340 1.00 64.44 302 ASP A N 1
ATOM 2105 C CA . ASP A 1 302 ? -3.249 16.335 -0.583 1.00 64.44 302 ASP A CA 1
ATOM 2106 C C . ASP A 1 302 ? -4.544 16.711 0.125 1.00 64.44 302 ASP A C 1
ATOM 2108 O O . ASP A 1 302 ? -4.929 16.030 1.065 1.00 64.44 302 ASP A O 1
ATOM 2112 N N . THR A 1 303 ? -5.239 17.717 -0.400 1.00 61.03 303 THR A N 1
ATOM 2113 C CA . THR A 1 303 ? -6.599 18.094 0.004 1.00 61.03 303 THR A CA 1
ATOM 2114 C C . THR A 1 303 ? -7.678 17.238 -0.663 1.00 61.03 303 THR A C 1
ATOM 2116 O O . THR A 1 303 ? -8.838 17.322 -0.279 1.00 61.03 303 THR A O 1
ATOM 2119 N N . ALA A 1 304 ? -7.335 16.454 -1.691 1.00 69.88 304 ALA A N 1
ATOM 2120 C CA . ALA A 1 304 ? -8.296 15.677 -2.476 1.00 69.88 304 ALA A CA 1
ATOM 2121 C C . ALA A 1 304 ? -8.651 14.295 -1.888 1.00 69.88 304 ALA A C 1
ATOM 2123 O O . ALA A 1 304 ? -9.351 13.545 -2.561 1.00 69.88 304 ALA A O 1
ATOM 2124 N N . ASN A 1 305 ? -8.193 13.952 -0.673 1.00 80.12 305 ASN A N 1
ATOM 2125 C CA . ASN A 1 305 ? -8.427 12.652 -0.020 1.00 80.12 305 ASN A CA 1
ATOM 2126 C C . ASN A 1 305 ? -8.180 11.457 -0.969 1.00 80.12 305 ASN A C 1
ATOM 2128 O O . ASN A 1 305 ? -9.130 10.798 -1.394 1.00 80.12 305 ASN A O 1
ATOM 2132 N N . PRO A 1 306 ? -6.920 11.197 -1.365 1.00 86.75 306 PRO A N 1
ATOM 2133 C CA . PRO A 1 306 ? -6.581 10.134 -2.308 1.00 86.75 306 PRO A CA 1
ATOM 2134 C C . PRO A 1 306 ? -7.145 8.768 -1.894 1.00 86.75 306 PRO A C 1
ATOM 2136 O O . PRO A 1 306 ? -7.022 8.359 -0.738 1.00 86.75 306 PRO A O 1
ATOM 2139 N N . VAL A 1 307 ? -7.699 8.060 -2.883 1.00 92.44 307 VAL A N 1
ATOM 2140 C CA . VAL A 1 307 ? -8.193 6.684 -2.760 1.00 92.44 307 VAL A CA 1
ATOM 2141 C C . VAL A 1 307 ? -7.278 5.746 -3.537 1.00 92.44 307 VAL A C 1
ATOM 2143 O O . VAL A 1 307 ? -6.934 6.015 -4.695 1.00 92.44 307 VAL A O 1
ATOM 2146 N N . TRP A 1 308 ? -6.915 4.625 -2.920 1.00 96.56 308 TRP A N 1
ATOM 2147 C CA . TRP A 1 308 ? -6.191 3.545 -3.580 1.00 96.56 308 TRP A CA 1
ATOM 2148 C C . TRP A 1 308 ? -6.860 2.190 -3.334 1.00 96.56 308 TRP A C 1
ATOM 2150 O O . TRP A 1 308 ? -7.206 1.851 -2.201 1.00 96.56 308 TRP A O 1
ATOM 2160 N N . ALA A 1 309 ? -7.058 1.421 -4.406 1.00 96.62 309 ALA A N 1
ATOM 2161 C CA . ALA A 1 309 ? -7.734 0.118 -4.384 1.00 96.62 309 ALA A CA 1
ATOM 2162 C C . ALA A 1 309 ? -6.785 -1.091 -4.458 1.00 96.62 309 ALA A C 1
ATOM 2164 O O . ALA A 1 309 ? -7.240 -2.230 -4.546 1.00 96.62 309 ALA A O 1
ATOM 2165 N N . GLY A 1 310 ? -5.471 -0.859 -4.437 1.00 97.50 310 GLY A N 1
ATOM 2166 C CA . GLY A 1 310 ? -4.472 -1.924 -4.377 1.00 97.50 310 GLY A CA 1
ATOM 2167 C C . GLY A 1 310 ? -4.242 -2.463 -2.967 1.00 97.50 310 GLY A C 1
ATOM 2168 O O . GLY A 1 310 ? -4.871 -2.031 -2.000 1.00 97.50 310 GLY A O 1
ATOM 2169 N N . ASN A 1 311 ? -3.321 -3.416 -2.855 1.00 97.81 311 ASN A N 1
ATOM 2170 C CA . ASN A 1 311 ? -2.963 -4.051 -1.594 1.00 97.81 311 ASN A CA 1
ATOM 2171 C C . ASN A 1 311 ? -1.478 -3.887 -1.246 1.00 97.81 311 ASN A C 1
ATOM 2173 O O . ASN A 1 311 ? -0.615 -3.671 -2.092 1.00 97.81 311 ASN A O 1
ATOM 2177 N N . ILE A 1 312 ? -1.189 -4.034 0.043 1.00 98.44 312 ILE A N 1
ATOM 2178 C CA . ILE A 1 312 ? 0.163 -4.104 0.600 1.00 98.44 312 ILE A CA 1
ATOM 2179 C C . ILE A 1 312 ? 0.230 -5.468 1.267 1.00 98.44 312 ILE A C 1
ATOM 2181 O O . ILE A 1 312 ? -0.674 -5.824 2.031 1.00 98.44 312 ILE A O 1
ATOM 2185 N N . GLN A 1 313 ? 1.264 -6.231 0.960 1.00 97.81 313 GLN A N 1
ATOM 2186 C CA . GLN A 1 313 ? 1.450 -7.578 1.477 1.00 97.81 313 GLN A CA 1
ATOM 2187 C C . GLN A 1 313 ? 2.924 -7.826 1.758 1.00 97.81 313 GLN A C 1
ATOM 2189 O O . GLN A 1 313 ? 3.795 -7.199 1.159 1.00 97.81 313 GLN A O 1
ATOM 2194 N N . ASP A 1 314 ? 3.198 -8.780 2.634 1.00 97.62 314 ASP A N 1
ATOM 2195 C CA . ASP A 1 314 ? 4.548 -9.312 2.746 1.00 97.62 314 ASP A CA 1
ATOM 2196 C C . ASP A 1 314 ? 4.893 -10.131 1.492 1.00 97.62 314 ASP A C 1
ATOM 2198 O O . ASP A 1 314 ? 4.015 -10.650 0.788 1.00 97.62 314 ASP A O 1
ATOM 2202 N N . GLY A 1 315 ? 6.186 -10.237 1.206 1.00 95.75 315 GLY A N 1
ATOM 2203 C CA . GLY A 1 315 ? 6.706 -11.216 0.262 1.00 95.75 315 GLY A CA 1
ATOM 2204 C C . GLY A 1 315 ? 7.474 -12.283 1.027 1.00 95.75 315 GLY A C 1
ATOM 2205 O O . GLY A 1 315 ? 6.900 -13.033 1.812 1.00 95.75 315 GLY A O 1
ATOM 2206 N N . THR A 1 316 ? 8.780 -12.359 0.795 1.00 94.75 316 THR A N 1
ATOM 2207 C CA . THR A 1 316 ? 9.667 -13.177 1.637 1.00 94.75 316 THR A CA 1
ATOM 2208 C C . THR A 1 316 ? 10.024 -12.441 2.928 1.00 94.75 316 THR A C 1
ATOM 2210 O O . THR A 1 316 ? 10.130 -13.073 3.977 1.00 94.75 316 THR A O 1
ATOM 2213 N N . GLY A 1 317 ? 10.182 -11.119 2.857 1.00 93.38 317 GLY A N 1
ATOM 2214 C CA . GLY A 1 317 ? 10.359 -10.226 3.991 1.00 93.38 317 GLY A CA 1
ATOM 2215 C C . GLY A 1 317 ? 9.094 -9.435 4.297 1.00 93.38 317 GLY A C 1
ATOM 2216 O O . GLY A 1 317 ? 8.143 -9.383 3.510 1.00 93.38 317 GLY A O 1
ATOM 2217 N N . THR A 1 318 ? 9.096 -8.801 5.465 1.00 94.25 318 THR A N 1
ATOM 2218 C CA . THR A 1 318 ? 7.953 -8.030 5.952 1.00 94.25 318 THR A CA 1
ATOM 2219 C C . THR A 1 318 ? 7.907 -6.636 5.334 1.00 94.25 318 THR A C 1
ATOM 2221 O O . THR A 1 318 ? 8.936 -6.072 4.937 1.00 94.25 318 THR A O 1
ATOM 2224 N N . VAL A 1 319 ? 6.704 -6.069 5.265 1.00 95.75 319 VAL A N 1
ATOM 2225 C CA . VAL A 1 319 ? 6.471 -4.656 4.949 1.00 95.75 319 VAL A CA 1
ATOM 2226 C C . VAL A 1 319 ? 5.877 -3.966 6.172 1.00 95.75 319 VAL A C 1
ATOM 2228 O O . VAL A 1 319 ? 4.844 -4.386 6.682 1.00 95.75 319 VAL A O 1
ATOM 2231 N N . ALA A 1 320 ? 6.517 -2.894 6.632 1.00 94.69 320 ALA A N 1
ATOM 2232 C CA . ALA A 1 320 ? 5.955 -1.946 7.589 1.00 94.69 320 ALA A CA 1
ATOM 2233 C C . ALA A 1 320 ? 5.425 -0.706 6.859 1.00 94.69 320 ALA A C 1
ATOM 2235 O O . ALA A 1 320 ? 5.941 -0.316 5.805 1.00 94.69 320 ALA A O 1
ATOM 2236 N N . LEU A 1 321 ? 4.418 -0.057 7.441 1.00 95.38 321 LEU A N 1
ATOM 2237 C CA . LEU A 1 321 ? 3.783 1.133 6.882 1.00 95.38 321 LEU A CA 1
ATOM 2238 C C . LEU A 1 321 ? 3.911 2.299 7.860 1.00 95.38 321 LEU A C 1
ATOM 2240 O O . LEU A 1 321 ? 3.635 2.170 9.046 1.00 95.38 321 LEU A O 1
ATOM 2244 N N . THR A 1 322 ? 4.298 3.472 7.373 1.00 91.94 322 THR A N 1
ATOM 2245 C CA . THR A 1 322 ? 4.202 4.722 8.130 1.00 91.94 322 THR A CA 1
ATOM 2246 C C . THR A 1 322 ? 3.438 5.754 7.326 1.00 91.94 322 THR A C 1
ATOM 2248 O O . THR A 1 322 ? 3.848 6.135 6.235 1.00 91.94 322 THR A O 1
ATOM 2251 N N . ILE A 1 323 ? 2.356 6.255 7.899 1.00 90.69 323 ILE A N 1
ATOM 2252 C CA . ILE A 1 323 ? 1.653 7.449 7.445 1.00 90.69 323 ILE A CA 1
ATOM 2253 C C . ILE A 1 323 ? 2.188 8.600 8.292 1.00 90.69 323 ILE A C 1
ATOM 2255 O O . ILE A 1 323 ? 2.199 8.486 9.509 1.00 90.69 323 ILE A O 1
ATOM 2259 N N . GLN A 1 324 ? 2.693 9.670 7.682 1.00 86.12 324 GLN A N 1
ATOM 2260 C CA . GLN A 1 324 ? 3.334 10.769 8.417 1.00 86.12 324 GLN A CA 1
ATOM 2261 C C . GLN A 1 324 ? 3.006 12.152 7.875 1.00 86.12 324 GLN A C 1
ATOM 2263 O O . GLN A 1 324 ? 2.513 12.280 6.750 1.00 86.12 324 GLN A O 1
ATOM 2268 N N . TYR A 1 325 ? 3.356 13.197 8.630 1.00 81.19 325 TYR A N 1
ATOM 2269 C CA . TYR A 1 325 ? 3.227 14.573 8.175 1.00 81.19 325 TYR A CA 1
ATOM 2270 C C . TYR A 1 325 ? 4.002 14.849 6.888 1.00 81.19 325 TYR A C 1
ATOM 2272 O O . TYR A 1 325 ? 5.198 14.566 6.720 1.00 81.19 325 TYR A O 1
ATOM 2280 N N . GLY A 1 326 ? 3.275 15.469 5.968 1.00 71.69 326 GLY A N 1
ATOM 2281 C CA . GLY A 1 326 ? 3.776 15.995 4.718 1.00 71.69 326 GLY A CA 1
ATOM 2282 C C . GLY A 1 326 ? 3.583 17.511 4.622 1.00 71.69 326 GLY A C 1
ATOM 2283 O O . GLY A 1 326 ? 3.356 18.032 3.547 1.00 71.69 326 GLY A O 1
ATOM 2284 N N . GLY A 1 327 ? 3.650 18.290 5.697 1.00 76.94 327 GLY A N 1
ATOM 2285 C CA . GLY A 1 327 ? 3.422 19.745 5.587 1.00 76.94 327 GLY A CA 1
ATOM 2286 C C . GLY A 1 327 ? 1.956 20.174 5.733 1.00 76.94 327 GLY A C 1
ATOM 2287 O O . GLY A 1 327 ? 1.663 21.361 5.639 1.00 76.94 327 GLY A O 1
ATOM 2288 N N . SER A 1 328 ? 1.037 19.234 5.958 1.00 78.44 328 SER A N 1
ATOM 2289 C CA . SER A 1 328 ? -0.334 19.479 6.424 1.00 78.44 328 SER A CA 1
ATOM 2290 C C . SER A 1 328 ? -0.779 18.310 7.306 1.00 78.44 328 SER A C 1
ATOM 2292 O O . SER A 1 328 ? -0.307 17.190 7.102 1.00 78.44 328 SER A O 1
ATOM 2294 N N . VAL A 1 329 ? -1.635 18.595 8.287 1.00 80.44 329 VAL A N 1
ATOM 2295 C CA . VAL A 1 329 ? -2.196 17.623 9.245 1.00 80.44 329 VAL A CA 1
ATOM 2296 C C . VAL A 1 329 ? -3.623 17.252 8.849 1.00 80.44 329 VAL A C 1
ATOM 2298 O O . VAL A 1 329 ? -4.257 18.000 8.102 1.00 80.44 329 VAL A O 1
ATOM 2301 N N . ASN A 1 330 ? -4.141 16.140 9.376 1.00 81.69 330 ASN A N 1
ATOM 2302 C CA . ASN A 1 330 ? -5.487 15.623 9.073 1.00 81.69 330 ASN A CA 1
ATOM 2303 C C . ASN A 1 330 ? -5.731 15.298 7.587 1.00 81.69 330 ASN A C 1
ATOM 2305 O O . ASN A 1 330 ? -6.882 15.210 7.161 1.00 81.69 330 ASN A O 1
ATOM 2309 N N . GLN A 1 331 ? -4.676 15.102 6.793 1.00 87.50 331 GLN A N 1
ATOM 2310 C CA . GLN A 1 331 ? -4.843 14.668 5.411 1.00 87.50 331 GLN A CA 1
ATOM 2311 C C . GLN A 1 331 ? -5.228 13.192 5.382 1.00 87.50 331 GLN A C 1
ATOM 2313 O O . GLN A 1 331 ? -4.617 12.369 6.071 1.00 87.50 331 GLN A O 1
ATOM 2318 N N . VAL A 1 332 ? -6.236 12.865 4.575 1.00 90.06 332 VAL A N 1
ATOM 2319 C CA . VAL A 1 332 ? -6.792 11.514 4.486 1.00 90.06 332 VAL A CA 1
ATOM 2320 C C . VAL A 1 332 ? -6.098 10.720 3.390 1.00 90.06 332 VAL A C 1
ATOM 2322 O O . VAL A 1 332 ? -6.004 11.172 2.251 1.00 90.06 332 VAL A O 1
ATOM 2325 N N . MET A 1 333 ? -5.655 9.509 3.721 1.00 92.12 333 MET A N 1
ATOM 2326 C CA . MET A 1 333 ? -5.356 8.467 2.739 1.00 92.12 333 MET A CA 1
ATOM 2327 C C . MET A 1 333 ? -6.346 7.326 2.914 1.00 92.12 333 MET A C 1
ATOM 2329 O O . MET A 1 333 ? -6.342 6.648 3.944 1.00 92.12 333 MET A O 1
ATOM 2333 N N . GLN A 1 334 ? -7.205 7.150 1.910 1.00 94.62 334 GLN A N 1
ATOM 2334 C CA . GLN A 1 334 ? -8.237 6.129 1.915 1.00 94.62 334 GLN A CA 1
ATOM 2335 C C . GLN A 1 334 ? -7.756 4.876 1.178 1.00 94.62 334 GLN A C 1
ATOM 2337 O O . GLN A 1 334 ? -7.358 4.925 0.011 1.00 94.62 334 GLN A O 1
ATOM 2342 N N . PHE A 1 335 ? -7.840 3.737 1.854 1.00 97.06 335 PHE A N 1
ATOM 2343 C CA . PHE A 1 335 ? -7.499 2.428 1.308 1.00 97.06 335 PHE A CA 1
ATOM 2344 C C . PHE A 1 335 ? -8.770 1.630 1.037 1.00 97.06 335 PHE A C 1
ATOM 2346 O O . PHE A 1 335 ? -9.678 1.623 1.858 1.00 97.06 335 PHE A O 1
ATOM 2353 N N . SER A 1 336 ? -8.862 0.955 -0.102 1.00 96.44 336 SER A N 1
ATOM 2354 C CA . SER A 1 336 ? -10.042 0.151 -0.470 1.00 96.44 336 SER A CA 1
ATOM 2355 C C . SER A 1 336 ? -9.711 -1.281 -0.899 1.00 96.44 336 SER A C 1
ATOM 2357 O O . SER A 1 336 ? -10.622 -2.096 -1.017 1.00 96.44 336 SER A O 1
ATOM 2359 N N . GLY A 1 337 ? -8.427 -1.613 -1.075 1.00 97.12 337 GLY A N 1
ATOM 2360 C CA . GLY A 1 337 ? -7.963 -2.989 -1.253 1.00 97.12 337 GLY A CA 1
ATOM 2361 C C . GLY A 1 337 ? -7.563 -3.636 0.075 1.00 97.12 337 GLY A C 1
ATOM 2362 O O . GLY A 1 337 ? -7.131 -2.959 1.002 1.00 97.12 337 GLY A O 1
ATOM 2363 N N . ALA A 1 338 ? -7.716 -4.957 0.178 1.00 97.00 338 ALA A N 1
ATOM 2364 C CA . ALA A 1 338 ? -7.408 -5.705 1.396 1.00 97.00 338 ALA A CA 1
ATOM 2365 C C . ALA A 1 338 ? -5.894 -5.884 1.592 1.00 97.00 338 ALA A C 1
ATOM 2367 O O . ALA A 1 338 ? -5.220 -6.473 0.745 1.00 97.00 338 ALA A O 1
ATOM 2368 N N . HIS A 1 339 ? -5.361 -5.412 2.717 1.00 98.44 339 HIS A N 1
ATOM 2369 C CA . HIS A 1 339 ? -3.945 -5.514 3.071 1.00 98.44 339 HIS A CA 1
ATOM 2370 C C . HIS A 1 339 ? -3.644 -6.756 3.928 1.00 98.44 339 HIS A C 1
ATOM 2372 O O . HIS A 1 339 ? -4.478 -7.191 4.719 1.00 98.44 339 HIS A O 1
ATOM 2378 N N . THR A 1 340 ? -2.436 -7.320 3.806 1.00 97.81 340 THR A N 1
ATOM 2379 C CA . THR A 1 340 ? -2.023 -8.534 4.549 1.00 97.81 340 THR A CA 1
ATOM 2380 C C . THR A 1 340 ? -0.607 -8.480 5.132 1.00 97.81 340 THR A C 1
ATOM 2382 O O . THR A 1 340 ? -0.141 -9.481 5.678 1.00 97.81 340 THR A O 1
ATOM 2385 N N . TYR A 1 341 ? 0.080 -7.339 5.038 1.00 98.31 341 TYR A N 1
ATOM 2386 C CA . TYR A 1 341 ? 1.429 -7.149 5.587 1.00 98.31 341 TYR A CA 1
ATOM 2387 C C . TYR A 1 341 ? 1.465 -7.272 7.116 1.00 98.31 341 TYR A C 1
ATOM 2389 O O . TYR A 1 341 ? 0.493 -6.923 7.790 1.00 98.31 341 TYR A O 1
ATOM 2397 N N . SER A 1 342 ? 2.579 -7.750 7.669 1.00 97.38 342 SER A N 1
ATOM 2398 C CA . SER A 1 342 ? 2.722 -7.998 9.114 1.00 97.38 342 SER A CA 1
ATOM 2399 C C . SER A 1 342 ? 3.583 -6.980 9.861 1.00 97.38 342 SER A C 1
ATOM 2401 O O . SER A 1 342 ? 3.518 -6.919 11.087 1.00 97.38 342 SER A O 1
ATOM 2403 N N . GLY A 1 343 ? 4.367 -6.155 9.158 1.00 96.88 343 GLY A N 1
ATOM 2404 C CA . GLY A 1 343 ? 5.126 -5.081 9.798 1.00 96.88 343 GLY A CA 1
ATOM 2405 C C . GLY A 1 343 ? 4.209 -4.011 10.397 1.00 96.88 343 GLY A C 1
ATOM 2406 O O . GLY A 1 343 ? 3.066 -3.844 9.967 1.00 96.88 343 GLY A O 1
ATOM 2407 N N . ASP A 1 344 ? 4.699 -3.275 11.394 1.00 95.44 344 ASP A N 1
ATOM 2408 C CA . ASP A 1 344 ? 3.890 -2.290 12.120 1.00 95.44 344 ASP A CA 1
ATOM 2409 C C . ASP A 1 344 ? 3.345 -1.183 11.200 1.00 95.44 344 ASP A C 1
ATOM 2411 O O . ASP A 1 344 ? 4.030 -0.686 10.298 1.00 95.44 344 ASP A O 1
ATOM 2415 N N . THR A 1 345 ? 2.108 -0.767 11.468 1.00 96.75 345 THR A N 1
ATOM 2416 C CA . THR A 1 345 ? 1.469 0.406 10.870 1.00 96.75 345 THR A CA 1
ATOM 2417 C C . THR A 1 345 ? 1.574 1.574 11.835 1.00 96.75 345 THR A C 1
ATOM 2419 O O . THR A 1 345 ? 0.927 1.579 12.873 1.00 96.75 345 THR A O 1
ATOM 2422 N N . ASN A 1 346 ? 2.351 2.592 11.486 1.00 94.12 346 ASN A N 1
ATOM 2423 C CA . ASN A 1 346 ? 2.497 3.807 12.278 1.00 94.12 346 ASN A CA 1
ATOM 2424 C C . ASN A 1 346 ? 1.687 4.944 11.654 1.00 94.12 346 ASN A C 1
ATOM 2426 O O . ASN A 1 346 ? 1.962 5.340 10.521 1.00 94.12 346 ASN A O 1
ATOM 2430 N N . ILE A 1 347 ? 0.731 5.512 12.388 1.00 93.38 347 ILE A N 1
ATOM 2431 C CA . ILE A 1 347 ? -0.089 6.637 11.917 1.00 93.38 347 ILE A CA 1
ATOM 2432 C C . ILE A 1 347 ? 0.328 7.906 12.659 1.00 93.38 347 ILE A C 1
ATOM 2434 O O . ILE A 1 347 ? -0.035 8.120 13.810 1.00 93.38 347 ILE A O 1
ATOM 2438 N N . ARG A 1 348 ? 1.097 8.762 11.989 1.00 88.38 348 ARG A N 1
ATOM 2439 C CA . ARG A 1 348 ? 1.643 10.019 12.509 1.00 88.38 348 ARG A CA 1
ATOM 2440 C C . ARG A 1 348 ? 0.923 11.193 11.842 1.00 88.38 348 ARG A C 1
ATOM 2442 O O . ARG A 1 348 ? 1.016 11.368 10.629 1.00 88.38 348 ARG A O 1
ATOM 2449 N N . GLU A 1 349 ? 0.196 11.989 12.629 1.00 83.50 349 GLU A N 1
ATOM 2450 C CA . GLU A 1 349 ? -0.308 13.342 12.278 1.00 83.50 349 GLU A CA 1
ATOM 2451 C C . GLU A 1 349 ? -1.366 13.427 11.148 1.00 83.50 349 GLU A C 1
ATOM 2453 O O . GLU A 1 349 ? -1.915 14.499 10.880 1.00 83.50 349 GLU A O 1
ATOM 2458 N N . ASN A 1 350 ? -1.657 12.314 10.470 1.00 87.75 350 ASN A N 1
ATOM 2459 C CA . ASN A 1 350 ? -2.573 12.207 9.333 1.00 87.75 350 ASN A CA 1
ATOM 2460 C C . ASN A 1 350 ? -3.581 11.066 9.530 1.00 87.75 350 ASN A C 1
ATOM 2462 O O . ASN A 1 350 ? -3.500 10.315 10.504 1.00 87.75 350 ASN A O 1
ATOM 2466 N N . VAL A 1 351 ? -4.549 10.959 8.617 1.00 91.50 351 VAL A N 1
ATOM 2467 C CA . VAL A 1 351 ? -5.662 10.009 8.722 1.00 91.50 351 VAL A CA 1
ATOM 2468 C C . VAL A 1 351 ? -5.438 8.817 7.792 1.00 91.50 351 VAL A C 1
ATOM 2470 O O . VAL A 1 351 ? -5.321 8.978 6.575 1.00 91.50 351 VAL A O 1
ATOM 2473 N N . MET A 1 352 ? -5.423 7.614 8.366 1.00 95.19 352 MET A N 1
ATOM 2474 C CA . MET A 1 352 ? -5.579 6.358 7.633 1.00 95.19 352 MET A CA 1
ATOM 2475 C C . MET A 1 352 ? -7.057 5.990 7.615 1.00 95.19 352 MET A C 1
ATOM 2477 O O . MET A 1 352 ? -7.610 5.682 8.668 1.00 95.19 352 MET A O 1
ATOM 2481 N N . GLN A 1 353 ? -7.695 6.029 6.447 1.00 96.56 353 GLN A N 1
ATOM 2482 C CA . GLN A 1 353 ? -9.135 5.808 6.332 1.00 96.56 353 GLN A CA 1
ATOM 2483 C C . GLN A 1 353 ? -9.463 4.526 5.561 1.00 96.56 353 GLN A C 1
ATOM 2485 O O . GLN A 1 353 ? -8.845 4.230 4.537 1.00 96.56 353 GLN A O 1
ATOM 2490 N N . ALA A 1 354 ? -10.463 3.778 6.019 1.00 98.31 354 ALA A N 1
ATOM 2491 C CA . ALA A 1 354 ? -11.018 2.662 5.265 1.00 98.31 354 ALA A CA 1
ATOM 2492 C C . ALA A 1 354 ? -12.003 3.152 4.186 1.00 98.31 354 ALA A C 1
ATOM 2494 O O . ALA A 1 354 ? -12.849 4.017 4.408 1.00 98.31 354 ALA A O 1
ATOM 2495 N N . GLY A 1 355 ? -11.904 2.578 2.994 1.00 97.38 355 GLY A N 1
ATOM 2496 C CA . GLY A 1 355 ? -12.828 2.763 1.872 1.00 97.38 355 GLY A CA 1
ATOM 2497 C C . GLY A 1 355 ? -13.746 1.560 1.643 1.00 97.38 355 GLY A C 1
ATOM 2498 O O . GLY A 1 355 ? -14.646 1.632 0.812 1.00 97.38 355 GLY A O 1
ATOM 2499 N N . ALA A 1 356 ? -13.516 0.455 2.357 1.00 98.06 356 ALA A N 1
ATOM 2500 C CA . ALA A 1 356 ? -14.326 -0.758 2.340 1.00 98.06 356 ALA A CA 1
ATOM 2501 C C . ALA A 1 356 ? -14.119 -1.564 3.639 1.00 98.06 356 ALA A C 1
ATOM 2503 O O . ALA A 1 356 ? -13.254 -1.246 4.461 1.00 98.06 356 ALA A O 1
ATOM 2504 N N . ALA A 1 357 ? -14.918 -2.616 3.833 1.00 98.25 357 ALA A N 1
ATOM 2505 C CA . ALA A 1 357 ? -14.720 -3.563 4.929 1.00 98.25 357 ALA A CA 1
ATOM 2506 C C . ALA A 1 357 ? -13.497 -4.459 4.673 1.00 98.25 357 ALA A C 1
ATOM 2508 O O . ALA A 1 357 ? -13.224 -4.814 3.527 1.00 98.25 357 ALA A O 1
ATOM 2509 N N . ASN A 1 358 ? -12.814 -4.881 5.741 1.00 97.06 358 ASN A N 1
ATOM 2510 C CA . ASN A 1 358 ? -11.633 -5.763 5.686 1.00 97.06 358 ASN A CA 1
ATOM 2511 C C . ASN A 1 358 ? -10.471 -5.226 4.825 1.00 97.06 358 ASN A C 1
ATOM 2513 O O . ASN A 1 358 ? -9.781 -5.986 4.147 1.00 97.06 358 ASN A O 1
ATOM 2517 N N . VAL A 1 359 ? -10.270 -3.912 4.840 1.00 98.12 359 VAL A N 1
ATOM 2518 C CA . VAL A 1 359 ? -9.169 -3.238 4.147 1.00 98.12 359 VAL A CA 1
ATOM 2519 C C . VAL A 1 359 ? -7.894 -3.302 4.976 1.00 98.12 359 VAL A C 1
ATOM 2521 O O . VAL A 1 359 ? -6.835 -3.637 4.452 1.00 98.12 359 VAL A O 1
ATOM 2524 N N . PHE A 1 360 ? -7.970 -2.968 6.264 1.00 98.50 360 PHE A N 1
ATOM 2525 C CA . PHE A 1 360 ? -6.785 -2.901 7.117 1.00 98.50 360 PHE A CA 1
ATOM 2526 C C . PHE A 1 360 ? -6.192 -4.282 7.400 1.00 98.50 360 PHE A C 1
ATOM 2528 O O . PHE A 1 360 ? -6.904 -5.283 7.405 1.00 98.50 360 PHE A O 1
ATOM 2535 N N . SER A 1 361 ? -4.869 -4.332 7.603 1.00 98.38 361 SER A N 1
ATOM 2536 C CA . SER A 1 361 ? -4.173 -5.609 7.753 1.00 98.38 361 SER A CA 1
ATOM 2537 C C . SER A 1 361 ? -4.455 -6.242 9.120 1.00 98.38 361 SER A C 1
ATOM 2539 O O . SER A 1 361 ? -4.033 -5.684 10.141 1.00 98.38 361 SER A O 1
ATOM 2541 N N . PRO A 1 362 ? -5.052 -7.450 9.170 1.00 98.31 362 PRO A N 1
ATOM 2542 C CA . PRO A 1 362 ? -5.271 -8.181 10.417 1.00 98.31 362 PRO A CA 1
ATOM 2543 C C . PRO A 1 362 ? -3.970 -8.736 11.019 1.00 98.31 362 PRO A C 1
ATOM 2545 O O . PRO A 1 362 ? -3.997 -9.305 12.106 1.00 98.31 362 PRO A O 1
ATOM 2548 N N . ASN A 1 363 ? -2.838 -8.587 10.322 1.00 97.88 363 ASN A N 1
ATOM 2549 C CA . ASN A 1 363 ? -1.535 -9.109 10.735 1.00 97.88 363 ASN A CA 1
ATOM 2550 C C . ASN A 1 363 ? -0.603 -8.023 11.294 1.00 97.88 363 ASN A C 1
ATOM 2552 O O . ASN A 1 363 ? 0.466 -8.353 11.797 1.00 97.88 363 ASN A O 1
ATOM 2556 N N . SER A 1 364 ? -0.977 -6.744 11.187 1.00 98.31 364 SER A N 1
ATOM 2557 C CA . SER A 1 364 ? -0.122 -5.606 11.545 1.00 98.31 364 SER A CA 1
ATOM 2558 C C . SER A 1 364 ? -0.540 -4.983 12.876 1.00 98.31 364 SER A C 1
ATOM 2560 O O . SER A 1 364 ? -1.734 -4.808 13.138 1.00 98.31 364 SER A O 1
ATOM 2562 N N . ASN A 1 365 ? 0.430 -4.599 13.710 1.00 97.19 365 ASN A N 1
ATOM 2563 C CA . ASN A 1 365 ? 0.154 -3.737 14.859 1.00 97.19 365 ASN A CA 1
ATOM 2564 C C . ASN A 1 365 ? -0.032 -2.297 14.378 1.00 97.19 365 ASN A C 1
ATOM 2566 O O . ASN A 1 365 ? 0.869 -1.712 13.783 1.00 97.19 365 ASN A O 1
ATOM 2570 N N . PHE A 1 366 ? -1.191 -1.715 14.656 1.00 97.69 366 PHE A N 1
ATOM 2571 C CA . PHE A 1 366 ? -1.477 -0.312 14.409 1.00 97.69 366 PHE A CA 1
ATOM 2572 C C . PHE A 1 366 ? -1.073 0.489 15.639 1.00 97.69 366 PHE A C 1
ATOM 2574 O O . PHE A 1 366 ? -1.650 0.334 16.714 1.00 97.69 366 PHE A O 1
ATOM 2581 N N . VAL A 1 367 ? -0.076 1.345 15.461 1.00 94.94 367 VAL A N 1
ATOM 2582 C CA . VAL A 1 367 ? 0.437 2.260 16.472 1.00 94.94 367 VAL A CA 1
ATOM 2583 C C . VAL A 1 367 ? 0.122 3.680 16.026 1.00 94.94 367 VAL A C 1
ATOM 2585 O O . VAL A 1 367 ? 0.425 4.073 14.896 1.00 94.94 367 VAL A O 1
ATOM 2588 N N . ILE A 1 368 ? -0.471 4.468 16.916 1.00 93.56 368 ILE A N 1
ATOM 2589 C CA . ILE A 1 368 ? -0.674 5.907 16.720 1.00 93.56 368 ILE A CA 1
ATOM 2590 C C . ILE A 1 368 ? 0.293 6.636 17.667 1.00 93.56 368 ILE A C 1
ATOM 2592 O O . ILE A 1 368 ? -0.074 6.878 18.817 1.00 93.56 368 ILE A O 1
ATOM 2596 N N . PRO A 1 369 ? 1.553 6.880 17.243 1.00 86.00 369 PRO A N 1
ATOM 2597 C CA . PRO A 1 369 ? 2.613 7.327 18.144 1.00 86.00 369 PRO A CA 1
ATOM 2598 C C . PRO A 1 369 ? 2.669 8.857 18.327 1.00 86.00 369 PRO A C 1
ATOM 2600 O O . PRO A 1 369 ? 2.058 9.608 17.559 1.00 86.00 369 PRO A O 1
ATOM 2603 N N . ASN A 1 370 ? 3.509 9.298 19.270 1.00 68.56 370 ASN A N 1
ATOM 2604 C CA . ASN A 1 370 ? 3.726 10.683 19.685 1.00 68.56 370 ASN A CA 1
ATOM 2605 C C . ASN A 1 370 ? 4.146 11.637 18.574 1.00 68.56 370 ASN A C 1
ATOM 2607 O O . ASN A 1 370 ? 5.304 11.627 18.151 1.00 68.56 370 ASN A O 1
ATOM 2611 N N . HIS A 1 371 ? 3.208 12.508 18.180 1.00 65.75 371 HIS A N 1
ATOM 2612 C CA . HIS A 1 371 ? 3.459 13.709 17.385 1.00 65.75 371 HIS A CA 1
ATOM 2613 C C . HIS A 1 371 ? 2.443 14.809 17.731 1.00 65.75 371 HIS A C 1
ATOM 2615 O O . HIS A 1 371 ? 1.267 14.516 17.937 1.00 65.75 371 HIS A O 1
ATOM 2621 N N . ASN A 1 372 ? 2.877 16.077 17.686 1.00 62.44 372 ASN A N 1
ATOM 2622 C CA . ASN A 1 372 ? 2.167 17.311 18.094 1.00 62.44 372 ASN A CA 1
ATOM 2623 C C . ASN A 1 372 ? 0.738 17.542 17.535 1.00 62.44 372 ASN A C 1
ATOM 2625 O O . ASN A 1 372 ? 0.126 18.559 17.856 1.00 62.44 372 ASN A O 1
ATOM 2629 N N . PHE A 1 373 ? 0.227 16.678 16.653 1.00 65.94 373 PHE A N 1
ATOM 2630 C CA . PHE A 1 373 ? -1.039 16.876 15.941 1.00 65.94 373 PHE A CA 1
ATOM 2631 C C . PHE A 1 373 ? -1.946 15.632 15.862 1.00 65.94 373 PHE A C 1
ATOM 2633 O O . PHE A 1 373 ? -2.968 15.718 15.186 1.00 65.94 373 PHE A O 1
ATOM 2640 N N . GLY A 1 374 ? -1.595 14.519 16.531 1.00 67.88 374 GLY A N 1
ATOM 2641 C CA . GLY A 1 374 ? -2.408 13.292 16.656 1.00 67.88 374 GLY A CA 1
ATOM 2642 C C . GLY A 1 374 ? -2.693 12.555 15.334 1.00 67.88 374 GLY A C 1
ATOM 2643 O O . GLY A 1 374 ? -3.376 13.060 14.445 1.00 67.88 374 GLY A O 1
ATOM 2644 N N . GLY A 1 375 ? -2.188 11.328 15.166 1.00 87.25 375 GLY A N 1
ATOM 2645 C CA . GLY A 1 375 ? -2.610 10.468 14.050 1.00 87.25 375 GLY A CA 1
ATOM 2646 C C . GLY A 1 375 ? -4.043 9.952 14.233 1.00 87.25 375 GLY A C 1
ATOM 2647 O O . GLY A 1 375 ? -4.528 9.853 15.361 1.00 87.25 375 GLY A O 1
ATOM 2648 N N . LYS A 1 376 ? -4.728 9.615 13.131 1.00 92.50 376 LYS A N 1
ATOM 2649 C CA . LYS A 1 376 ? -6.104 9.090 13.183 1.00 92.50 376 LYS A CA 1
ATOM 2650 C C . LYS A 1 376 ? -6.260 7.795 12.400 1.00 92.50 376 LYS A C 1
ATOM 2652 O O . LYS A 1 376 ? -5.930 7.742 11.215 1.00 92.50 376 LYS A O 1
ATOM 2657 N N . LEU A 1 377 ? -6.825 6.783 13.048 1.00 97.06 377 LEU A N 1
ATOM 2658 C CA . LEU A 1 377 ? -7.369 5.604 12.379 1.00 97.06 377 LEU A CA 1
ATOM 2659 C C . LEU A 1 377 ? -8.871 5.814 12.177 1.00 97.06 377 LEU A C 1
ATOM 2661 O O . LEU A 1 377 ? -9.612 5.915 13.148 1.00 97.06 377 LEU A O 1
ATOM 2665 N N . ASP A 1 378 ? -9.328 5.884 10.933 1.00 97.75 378 ASP A N 1
ATOM 2666 C CA . ASP A 1 378 ? -10.730 6.129 10.595 1.00 97.75 378 ASP A CA 1
ATOM 2667 C C . ASP A 1 378 ? -11.330 4.925 9.858 1.00 97.75 378 ASP A C 1
ATOM 2669 O O . ASP A 1 378 ? -10.916 4.568 8.754 1.00 97.75 378 ASP A O 1
ATOM 2673 N N . LEU A 1 379 ? -12.318 4.276 10.472 1.00 98.69 379 LEU A N 1
ATOM 2674 C CA . LEU A 1 379 ? -13.025 3.147 9.875 1.00 98.69 379 LEU A CA 1
ATOM 2675 C C . LEU A 1 379 ? -14.066 3.574 8.849 1.00 98.69 379 LEU A C 1
ATOM 2677 O O . LEU A 1 379 ? -14.518 2.727 8.081 1.00 98.69 379 LEU A O 1
ATOM 2681 N N . ASN A 1 380 ? -14.475 4.846 8.838 1.00 97.88 380 ASN A N 1
ATOM 2682 C CA . ASN A 1 380 ? -15.427 5.391 7.875 1.00 97.88 380 ASN A CA 1
ATOM 2683 C C . ASN A 1 380 ? -16.691 4.519 7.726 1.00 97.88 380 ASN A C 1
ATOM 2685 O O . ASN A 1 380 ? -17.184 4.284 6.626 1.00 97.88 380 ASN A O 1
ATOM 2689 N N . SER A 1 381 ? -17.206 3.997 8.846 1.00 98.44 381 SER A N 1
ATOM 2690 C CA . SER A 1 381 ? -18.362 3.084 8.878 1.00 98.44 381 SER A CA 1
ATOM 2691 C C . SER A 1 381 ? -18.178 1.729 8.174 1.00 98.44 381 SER A C 1
ATOM 2693 O O . SER A 1 381 ? -19.159 1.030 7.926 1.00 98.44 381 SER A O 1
ATOM 2695 N N . PHE A 1 382 ? -16.944 1.292 7.926 1.00 98.69 382 PHE A N 1
ATOM 2696 C CA . PHE A 1 382 ? -16.636 -0.055 7.452 1.00 98.69 382 PHE A CA 1
ATOM 2697 C C . PHE A 1 382 ? -15.996 -0.923 8.537 1.00 98.69 382 PHE A C 1
ATOM 2699 O O . PHE A 1 382 ? -14.961 -0.572 9.105 1.00 98.69 382 PHE A O 1
ATOM 2706 N N . ASN A 1 383 ? -16.573 -2.102 8.786 1.00 98.75 383 ASN A N 1
ATOM 2707 C CA . ASN A 1 383 ? -16.007 -3.071 9.727 1.00 98.75 383 ASN A CA 1
ATOM 2708 C C . ASN A 1 383 ? -14.611 -3.506 9.268 1.00 98.75 383 ASN A C 1
ATOM 2710 O O . ASN A 1 383 ? -14.430 -3.939 8.126 1.00 98.75 383 ASN A O 1
ATOM 2714 N N . ASN A 1 384 ? -13.631 -3.407 10.160 1.00 98.75 384 ASN A N 1
ATOM 2715 C CA . ASN A 1 384 ? -12.241 -3.725 9.859 1.00 98.75 384 ASN A CA 1
ATOM 2716 C C . ASN A 1 384 ? -11.591 -4.495 11.008 1.00 98.75 384 ASN A C 1
ATOM 2718 O O . ASN A 1 384 ? -11.931 -4.310 12.178 1.00 98.75 384 ASN A O 1
ATOM 2722 N N . THR A 1 385 ? -10.623 -5.333 10.645 1.00 98.69 385 THR A N 1
ATOM 2723 C CA . THR A 1 385 ? -9.798 -6.095 11.581 1.00 98.69 385 THR A CA 1
ATOM 2724 C C . THR A 1 385 ? -8.356 -5.639 11.446 1.00 98.69 385 THR A C 1
ATOM 2726 O O . THR A 1 385 ? -7.835 -5.568 10.337 1.00 98.69 385 THR A O 1
ATOM 2729 N N . ILE A 1 386 ? -7.711 -5.363 12.572 1.00 98.75 386 ILE A N 1
ATOM 2730 C CA . ILE A 1 386 ? -6.281 -5.066 12.666 1.00 98.75 386 ILE A CA 1
ATOM 2731 C C . ILE A 1 386 ? -5.595 -6.092 13.564 1.00 98.75 386 ILE A C 1
ATOM 2733 O O . ILE A 1 386 ? -6.242 -6.756 14.379 1.00 98.75 386 ILE A O 1
ATOM 2737 N N . GLY A 1 387 ? -4.277 -6.211 13.426 1.00 98.31 387 GLY A N 1
ATOM 2738 C CA . GLY A 1 387 ? -3.482 -7.108 14.252 1.00 98.31 387 GLY A CA 1
ATOM 2739 C C . GLY A 1 387 ? -3.530 -6.724 15.726 1.00 98.31 387 GLY A C 1
ATOM 2740 O O . GLY A 1 387 ? -4.005 -7.509 16.528 1.00 98.31 387 GLY A O 1
ATOM 2741 N N . SER A 1 388 ? -3.121 -5.520 16.101 1.00 98.00 388 SER A N 1
ATOM 2742 C CA . SER A 1 388 ? -3.362 -4.957 17.443 1.00 98.00 388 SER A CA 1
ATOM 2743 C C . SER A 1 388 ? -3.452 -3.440 17.360 1.00 98.00 388 SER A C 1
ATOM 2745 O O . SER A 1 388 ? -3.021 -2.868 16.364 1.00 98.00 388 SER A O 1
ATOM 2747 N N . LEU A 1 389 ? -3.994 -2.788 18.390 1.00 98.12 389 LEU A N 1
ATOM 2748 C CA . LEU A 1 389 ? -4.045 -1.330 18.499 1.00 98.12 389 LEU A CA 1
ATOM 2749 C C . LEU A 1 389 ? -3.200 -0.880 19.685 1.00 98.12 389 LEU A C 1
ATOM 2751 O O . LEU A 1 389 ? -3.398 -1.374 20.793 1.00 98.12 389 LEU A O 1
ATOM 2755 N N . GLY A 1 390 ? -2.307 0.074 19.462 1.00 95.62 390 GLY A N 1
ATOM 2756 C CA . GLY A 1 390 ? -1.535 0.720 20.511 1.00 95.62 390 GLY A CA 1
ATOM 2757 C C . GLY A 1 390 ? -1.269 2.192 20.217 1.00 95.62 390 GLY A C 1
ATOM 2758 O O . GLY A 1 390 ? -1.546 2.706 19.131 1.00 95.62 390 GLY A O 1
ATOM 2759 N N . GLY A 1 391 ? -0.720 2.874 21.208 1.00 92.12 391 GLY A N 1
ATOM 2760 C CA . GLY A 1 391 ? -0.290 4.262 21.119 1.00 92.12 391 GLY A CA 1
ATOM 2761 C C . GLY A 1 391 ? 0.371 4.689 22.421 1.00 92.12 391 GLY A C 1
ATOM 2762 O O . GLY A 1 391 ? 0.302 3.984 23.426 1.00 92.12 391 GLY A O 1
ATOM 2763 N N . ASP A 1 392 ? 1.014 5.843 22.394 1.00 87.06 392 ASP A N 1
ATOM 2764 C CA . ASP A 1 392 ? 1.688 6.444 23.545 1.00 87.06 392 ASP A CA 1
ATOM 2765 C C . ASP A 1 392 ? 1.130 7.834 23.900 1.00 87.06 392 ASP A C 1
ATOM 2767 O O . ASP A 1 392 ? 1.527 8.382 24.923 1.00 87.06 392 ASP A O 1
ATOM 2771 N N . GLU A 1 393 ? 0.148 8.357 23.145 1.00 82.50 393 GLU A N 1
ATOM 2772 C CA . GLU A 1 393 ? -0.429 9.693 23.366 1.00 82.50 393 GLU A CA 1
ATOM 2773 C C . GLU A 1 393 ? -1.954 9.732 23.580 1.00 82.50 393 GLU A C 1
ATOM 2775 O O . GLU A 1 393 ? -2.698 9.108 22.813 1.00 82.50 393 GLU A O 1
ATOM 2780 N N . PRO A 1 394 ? -2.445 10.551 24.532 1.00 85.75 394 PRO A N 1
ATOM 2781 C CA . PRO A 1 394 ? -3.878 10.787 24.746 1.00 85.75 394 PRO A CA 1
ATOM 2782 C C . PRO A 1 394 ? -4.621 11.413 23.555 1.00 85.75 394 PRO A C 1
ATOM 2784 O O . PRO A 1 394 ? -5.830 11.244 23.421 1.00 85.75 394 PRO A O 1
ATOM 2787 N N . ASP A 1 395 ? -3.910 12.117 22.670 1.00 83.75 395 ASP A N 1
ATOM 2788 C CA . ASP A 1 395 ? -4.504 12.783 21.501 1.00 83.75 395 ASP A CA 1
ATOM 2789 C C . ASP A 1 395 ? -4.682 11.847 20.290 1.00 83.75 395 ASP A C 1
ATOM 2791 O O . ASP A 1 395 ? -5.211 12.260 19.252 1.00 83.75 395 ASP A O 1
ATOM 2795 N N . ALA A 1 396 ? -4.239 10.589 20.385 1.00 89.69 396 ALA A N 1
ATOM 2796 C CA . ALA A 1 396 ? -4.482 9.587 19.354 1.00 89.69 396 ALA A CA 1
ATOM 2797 C C . ALA A 1 396 ? -5.991 9.342 19.182 1.00 89.69 396 ALA A C 1
ATOM 2799 O O . ALA A 1 396 ? -6.721 9.213 20.164 1.00 89.69 396 ALA A O 1
ATOM 2800 N N . GLN A 1 397 ? -6.476 9.250 17.938 1.00 91.50 397 GLN A N 1
ATOM 2801 C CA . GLN A 1 397 ? -7.910 9.068 17.675 1.00 91.50 397 GLN A CA 1
ATOM 2802 C C . GLN A 1 397 ? -8.198 7.821 16.848 1.00 91.50 397 GLN A C 1
ATOM 2804 O O . GLN A 1 397 ? -7.570 7.575 15.814 1.00 91.50 397 GLN A O 1
ATOM 2809 N N . VAL A 1 398 ? -9.232 7.092 17.262 1.00 97.31 398 VAL A N 1
ATOM 2810 C CA . VAL A 1 398 ? -9.914 6.097 16.435 1.00 97.31 398 VAL A CA 1
ATOM 2811 C C . VAL A 1 398 ? -11.340 6.576 16.172 1.00 97.31 398 VAL A C 1
ATOM 2813 O O . VAL A 1 398 ? -12.115 6.815 17.100 1.00 97.31 398 VAL A O 1
ATOM 2816 N N . LEU A 1 399 ? -11.694 6.715 14.897 1.00 97.00 399 LEU A N 1
ATOM 2817 C CA . LEU A 1 399 ? -13.019 7.125 14.440 1.00 97.00 399 LEU A CA 1
ATOM 2818 C C . LEU A 1 399 ? -13.738 5.895 13.876 1.00 97.00 399 LEU A C 1
ATOM 2820 O O . LEU A 1 399 ? -13.377 5.389 12.818 1.00 97.00 399 LEU A O 1
ATOM 2824 N N . LEU A 1 400 ? -14.746 5.381 14.579 1.00 98.00 400 LEU A N 1
ATOM 2825 C CA . LEU A 1 400 ? -15.460 4.167 14.166 1.00 98.00 400 LEU A CA 1
ATOM 2826 C C . LEU A 1 400 ? -16.533 4.441 13.100 1.00 98.00 400 LEU A C 1
ATOM 2828 O O . LEU A 1 400 ? -16.870 3.565 12.301 1.00 98.00 400 LEU A O 1
ATOM 2832 N N . GLY A 1 401 ? -17.117 5.642 13.087 1.00 96.88 401 GLY A N 1
ATOM 2833 C CA . GLY A 1 401 ? -18.390 5.856 12.395 1.00 96.88 401 GLY A CA 1
ATOM 2834 C C . GLY A 1 401 ? -19.448 4.915 12.978 1.00 96.88 401 GLY A C 1
ATOM 2835 O O . GLY A 1 401 ? -19.603 4.871 14.193 1.00 96.88 401 GLY A O 1
ATOM 2836 N N . THR A 1 402 ? -20.130 4.140 12.135 1.00 96.12 402 THR A N 1
ATOM 2837 C CA . THR A 1 402 ? -21.072 3.080 12.563 1.00 96.12 402 THR A CA 1
ATOM 2838 C C . THR A 1 402 ? -20.438 1.680 12.639 1.00 96.12 402 THR A C 1
ATOM 2840 O O . THR A 1 402 ? -21.140 0.705 12.896 1.00 96.12 402 THR A O 1
ATOM 2843 N N . ALA A 1 403 ? -19.128 1.548 12.399 1.00 98.56 403 ALA A N 1
ATOM 2844 C CA . ALA A 1 403 ? -18.466 0.253 12.240 1.00 98.56 403 ALA A CA 1
ATOM 2845 C C . ALA A 1 403 ? -17.885 -0.342 13.521 1.00 98.56 403 ALA A C 1
ATOM 2847 O O . ALA A 1 403 ? -17.573 0.344 14.487 1.00 98.56 403 ALA A O 1
ATOM 2848 N N . THR A 1 404 ? -17.657 -1.650 13.489 1.00 98.50 404 THR A N 1
ATOM 2849 C CA . THR A 1 404 ? -16.914 -2.374 14.514 1.00 98.50 404 THR A CA 1
ATOM 2850 C C . THR A 1 404 ? -15.430 -2.467 14.157 1.00 98.50 404 THR A C 1
ATOM 2852 O O . THR A 1 404 ? -15.076 -2.961 13.080 1.00 98.50 404 THR A O 1
ATOM 2855 N N . LEU A 1 405 ? -14.559 -2.063 15.089 1.00 98.81 405 LEU A N 1
ATOM 2856 C CA . LEU A 1 405 ? -13.125 -2.369 15.046 1.00 98.81 405 LEU A CA 1
ATOM 2857 C C . LEU A 1 405 ? -12.859 -3.716 15.721 1.00 98.81 405 LEU A C 1
ATOM 2859 O O . LEU A 1 405 ? -13.173 -3.881 16.897 1.00 98.81 405 LEU A O 1
ATOM 2863 N N . THR A 1 406 ? -12.223 -4.655 15.021 1.00 98.88 406 THR A N 1
ATOM 2864 C CA . THR A 1 406 ? -11.682 -5.881 15.631 1.00 98.88 406 THR A CA 1
ATOM 2865 C C . THR A 1 406 ? -10.169 -5.758 15.809 1.00 98.88 406 THR A C 1
ATOM 2867 O O . THR A 1 406 ? -9.468 -5.443 14.852 1.00 98.88 406 THR A O 1
ATOM 2870 N N . THR A 1 407 ? -9.649 -6.007 17.015 1.00 98.75 407 THR A N 1
ATOM 2871 C CA . THR A 1 407 ? -8.220 -5.832 17.344 1.00 98.75 407 THR A CA 1
ATOM 2872 C C . THR A 1 407 ? -7.696 -6.901 18.310 1.00 98.75 407 THR A C 1
ATOM 2874 O O . THR A 1 407 ? -8.460 -7.448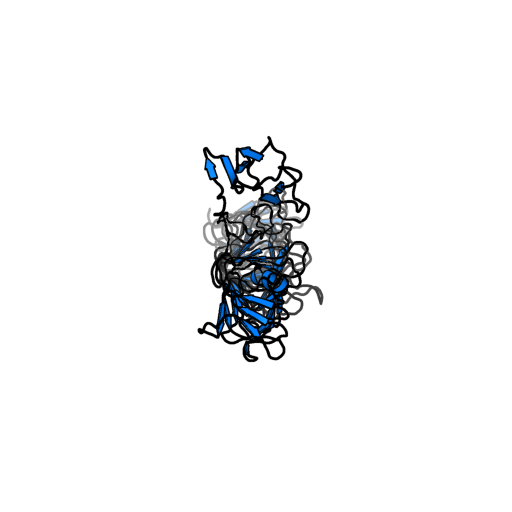 19.110 1.00 98.75 407 THR A O 1
ATOM 2877 N N . GLY A 1 408 ? -6.394 -7.198 18.253 1.00 98.12 408 GLY A N 1
ATOM 2878 C CA . GLY A 1 408 ? -5.677 -8.095 19.173 1.00 98.12 408 GLY A CA 1
ATOM 2879 C C . GLY A 1 408 ? -5.200 -9.423 18.565 1.00 98.12 408 GLY A C 1
ATOM 2880 O O . GLY A 1 408 ? -4.620 -10.247 19.268 1.00 98.12 408 GLY A O 1
ATOM 2881 N N . GLY A 1 409 ? -5.409 -9.643 17.263 1.00 96.25 409 GLY A N 1
ATOM 2882 C CA . GLY A 1 409 ? -4.952 -10.812 16.505 1.00 96.25 409 GLY A CA 1
ATOM 2883 C C . GLY A 1 409 ? -3.442 -11.096 16.541 1.00 96.25 409 GLY A C 1
ATOM 2884 O O . GLY A 1 409 ? -3.062 -12.257 16.394 1.00 96.25 409 GLY A O 1
ATOM 2885 N N . THR A 1 410 ? -2.574 -10.110 16.807 1.00 97.00 410 THR A N 1
ATOM 2886 C CA . THR A 1 410 ? -1.127 -10.372 16.999 1.00 97.00 410 THR A CA 1
ATOM 2887 C C . THR A 1 410 ? -0.784 -10.933 18.380 1.00 97.00 410 THR A C 1
ATOM 2889 O O . THR A 1 410 ? 0.351 -11.347 18.604 1.00 97.00 410 THR A O 1
ATOM 2892 N N . ASN A 1 411 ? -1.754 -11.003 19.299 1.00 97.12 411 ASN A N 1
ATOM 2893 C CA . ASN A 1 411 ? -1.579 -11.439 20.688 1.00 97.12 411 ASN A CA 1
ATOM 2894 C C . ASN A 1 411 ? -0.585 -10.591 21.500 1.00 97.12 411 ASN A C 1
ATOM 2896 O O . ASN A 1 411 ? -0.130 -11.040 22.550 1.00 97.12 411 ASN A O 1
ATOM 2900 N N . ALA A 1 412 ? -0.249 -9.392 21.025 1.00 95.50 412 ALA A N 1
ATOM 2901 C CA . ALA A 1 412 ? 0.579 -8.454 21.762 1.00 95.50 412 ALA A CA 1
ATOM 2902 C C . ALA A 1 412 ? -0.204 -7.849 22.935 1.00 95.50 412 ALA A C 1
ATOM 2904 O O . ALA A 1 412 ? -1.407 -7.598 22.824 1.00 95.50 412 ALA A O 1
ATOM 2905 N N . ASP A 1 413 ? 0.495 -7.589 24.039 1.00 97.88 413 ASP A N 1
ATOM 2906 C CA . ASP A 1 413 ? -0.007 -6.684 25.065 1.00 97.88 413 ASP A CA 1
ATOM 2907 C C . ASP A 1 413 ? 0.168 -5.250 24.556 1.00 97.88 413 ASP A C 1
ATOM 2909 O O . ASP A 1 413 ? 1.278 -4.844 24.197 1.00 97.88 413 ASP A O 1
ATOM 2913 N N . THR A 1 414 ? -0.918 -4.485 24.494 1.00 97.75 414 THR A N 1
ATOM 2914 C CA . THR A 1 414 ? -0.903 -3.109 23.996 1.00 97.75 414 THR A CA 1
ATOM 2915 C C . THR A 1 414 ? -1.664 -2.172 24.920 1.00 97.75 414 THR A C 1
ATOM 2917 O O . THR A 1 414 ? -2.632 -2.557 25.576 1.00 97.75 414 THR A O 1
ATOM 2920 N N . THR A 1 415 ? -1.235 -0.913 24.944 1.00 96.50 415 THR A N 1
ATOM 2921 C CA . THR A 1 415 ? -1.941 0.181 25.614 1.00 96.50 415 THR A CA 1
ATOM 2922 C C . THR A 1 415 ? -2.350 1.203 24.570 1.00 96.50 415 THR A C 1
ATOM 2924 O O . THR A 1 415 ? -1.552 1.545 23.695 1.00 96.50 415 THR A O 1
ATOM 2927 N N . PHE A 1 416 ? -3.588 1.682 24.649 1.00 96.19 416 PHE A N 1
ATOM 2928 C CA . PHE A 1 416 ? -4.077 2.795 23.851 1.00 96.19 416 PHE A CA 1
ATOM 2929 C C . PHE A 1 416 ? -4.614 3.894 24.781 1.00 96.19 416 PHE A C 1
ATOM 2931 O O . PHE A 1 416 ? -5.682 3.728 25.377 1.00 96.19 416 PHE A O 1
ATOM 2938 N N . PRO A 1 417 ? -3.865 5.001 24.931 1.00 91.88 417 PRO A N 1
ATOM 2939 C CA . PRO A 1 417 ? -4.270 6.129 25.764 1.00 91.88 417 PRO A CA 1
ATOM 2940 C C . PRO A 1 417 ? -5.195 7.122 25.057 1.00 91.88 417 PRO A C 1
ATOM 2942 O O . PRO A 1 417 ? -5.721 8.018 25.710 1.00 91.88 417 PRO A O 1
ATOM 2945 N N . GLY A 1 418 ? -5.381 6.970 23.744 1.00 90.12 418 GLY A N 1
ATOM 2946 C CA . GLY A 1 418 ? -6.214 7.845 22.931 1.00 90.12 418 GLY A CA 1
ATOM 2947 C C . GLY A 1 418 ? -7.719 7.631 23.095 1.00 90.12 418 GLY A C 1
ATOM 2948 O O . GLY A 1 418 ? -8.175 6.783 23.861 1.00 90.12 418 GLY A O 1
ATOM 2949 N N . VAL A 1 419 ? -8.491 8.374 22.301 1.00 90.12 419 VAL A N 1
ATOM 2950 C CA . VAL A 1 419 ? -9.960 8.325 22.282 1.00 90.12 419 VAL A CA 1
ATOM 2951 C C . VAL A 1 419 ? -10.463 7.494 21.102 1.00 90.12 419 VAL A C 1
ATOM 2953 O O . VAL A 1 419 ? -10.155 7.773 19.940 1.00 90.12 419 VAL A O 1
ATOM 2956 N N . ILE A 1 420 ? -11.308 6.507 21.388 1.00 95.62 420 ILE A N 1
ATOM 2957 C CA . ILE A 1 420 ? -12.145 5.803 20.411 1.00 95.62 420 ILE A CA 1
ATOM 2958 C C . ILE A 1 420 ? -13.538 6.449 20.417 1.00 95.62 420 ILE A C 1
ATOM 2960 O O . ILE A 1 420 ? -14.125 6.643 21.479 1.00 95.62 420 ILE A O 1
ATOM 2964 N N . SER A 1 421 ? -14.080 6.794 19.247 1.00 93.50 421 SER A N 1
ATOM 2965 C CA . SER A 1 421 ? -15.348 7.536 19.116 1.00 93.50 421 SER A CA 1
ATOM 2966 C C . SER A 1 421 ? -16.226 7.038 17.961 1.00 93.50 421 SER A C 1
ATOM 2968 O O . SER A 1 421 ? -15.738 6.389 17.033 1.00 93.50 421 SER A O 1
ATOM 2970 N N . GLY A 1 422 ? -17.521 7.372 17.989 1.00 92.62 422 GLY A N 1
ATOM 2971 C CA . GLY A 1 422 ? -18.510 7.010 16.962 1.00 92.62 422 GLY A CA 1
ATOM 2972 C C . GLY A 1 422 ? -19.636 6.119 17.495 1.00 92.62 422 GLY A C 1
ATOM 2973 O O . GLY A 1 422 ? -19.620 5.693 18.637 1.00 92.62 422 GLY A O 1
ATOM 2974 N N . THR A 1 423 ? -20.641 5.813 16.679 1.00 92.44 423 THR A N 1
ATOM 2975 C CA . THR A 1 423 ? -21.751 4.934 17.101 1.00 92.44 423 THR A CA 1
ATOM 2976 C C . THR A 1 423 ? -21.450 3.443 16.937 1.00 92.44 423 THR A C 1
ATOM 2978 O O . THR A 1 423 ? -22.245 2.594 17.331 1.00 92.44 423 THR A O 1
ATOM 2981 N N . GLY A 1 424 ? -20.311 3.126 16.325 1.00 94.38 424 GLY A N 1
ATOM 2982 C CA . GLY A 1 424 ? -19.773 1.786 16.170 1.00 94.38 424 GLY A CA 1
ATOM 2983 C C . GLY A 1 424 ? -19.228 1.180 17.465 1.00 94.38 424 GLY A C 1
ATOM 2984 O O . GLY A 1 424 ? -19.252 1.807 18.523 1.00 94.38 424 GLY A O 1
ATOM 2985 N N . GLY A 1 425 ? -18.737 -0.056 17.370 1.00 96.69 425 GLY A N 1
ATOM 2986 C CA . GLY A 1 425 ? -18.328 -0.864 18.526 1.00 96.69 425 GLY A CA 1
ATOM 2987 C C . GLY A 1 425 ? -16.897 -1.399 18.460 1.00 96.69 425 GLY A C 1
ATOM 2988 O O . GLY A 1 425 ? -16.166 -1.197 17.486 1.00 96.69 425 GLY A O 1
ATOM 2989 N N . LEU A 1 426 ? -16.512 -2.152 19.488 1.00 98.62 426 LEU A N 1
ATOM 2990 C CA . LEU A 1 426 ? -15.179 -2.736 19.635 1.00 98.62 426 LEU A CA 1
ATOM 2991 C C . LEU A 1 426 ? -15.266 -4.256 19.806 1.00 98.62 426 LEU A C 1
ATOM 2993 O O . LEU A 1 426 ? -16.082 -4.772 20.562 1.00 98.62 426 LEU A O 1
ATOM 2997 N N . THR A 1 427 ? -14.392 -5.003 19.136 1.00 98.69 427 THR A N 1
ATOM 2998 C CA . THR A 1 427 ? -14.198 -6.437 19.380 1.00 98.69 427 THR A CA 1
ATOM 2999 C C . THR A 1 427 ? -12.736 -6.728 19.697 1.00 98.69 427 THR A C 1
ATOM 3001 O O . THR A 1 427 ? -11.854 -6.596 18.849 1.00 98.69 427 THR A O 1
ATOM 3004 N N . LYS A 1 428 ? -12.474 -7.176 20.924 1.00 98.62 428 LYS A N 1
ATOM 3005 C CA . LYS A 1 428 ? -11.167 -7.654 21.372 1.00 98.62 428 LYS A CA 1
ATOM 3006 C C . LYS A 1 428 ? -11.031 -9.154 21.097 1.00 98.62 428 LYS A C 1
ATOM 3008 O O . LYS A 1 428 ? -11.833 -9.962 21.572 1.00 98.62 428 LYS A O 1
ATOM 3013 N N . VAL A 1 429 ? -9.989 -9.524 20.358 1.00 98.56 429 VAL A N 1
ATOM 3014 C CA . VAL A 1 429 ? -9.588 -10.908 20.052 1.00 98.56 429 VAL A CA 1
ATOM 3015 C C . VAL A 1 429 ? -8.140 -11.166 20.482 1.00 98.56 429 VAL A C 1
ATOM 3017 O O . VAL A 1 429 ? -7.467 -10.270 20.987 1.00 98.56 429 VAL A O 1
ATOM 3020 N N . GLY A 1 430 ? -7.664 -12.400 20.295 1.00 98.19 430 GLY A N 1
ATOM 3021 C CA . GLY A 1 430 ? -6.303 -12.825 20.632 1.00 98.19 430 GLY A CA 1
ATOM 3022 C C . GLY A 1 430 ? -5.992 -12.847 22.131 1.00 98.19 430 GLY A C 1
ATOM 3023 O O . GLY A 1 430 ? -6.746 -12.339 22.958 1.00 98.19 430 GLY A O 1
ATOM 3024 N N . ALA A 1 431 ? -4.883 -13.488 22.489 1.00 98.00 431 ALA A N 1
ATOM 3025 C CA . ALA A 1 431 ? -4.530 -13.810 23.871 1.00 98.00 431 ALA A CA 1
ATOM 3026 C C . ALA A 1 431 ? -3.960 -12.629 24.678 1.00 98.00 431 ALA A C 1
ATOM 3028 O O . ALA A 1 431 ? -4.008 -12.678 25.905 1.00 98.00 431 ALA A O 1
ATOM 3029 N N . GLY A 1 432 ? -3.449 -11.591 24.008 1.00 98.19 432 GLY A N 1
ATOM 3030 C CA . GLY A 1 432 ? -2.828 -10.431 24.655 1.00 98.19 432 GLY A CA 1
ATOM 3031 C C . GLY A 1 432 ? -3.805 -9.574 25.466 1.00 98.19 432 GLY A C 1
ATOM 3032 O O . GLY A 1 432 ? -5.032 -9.694 25.345 1.00 98.19 432 GLY A O 1
ATOM 3033 N N . THR A 1 433 ? -3.250 -8.688 26.278 1.00 98.50 433 THR A N 1
ATOM 3034 C CA . THR A 1 433 ? -3.946 -7.674 27.070 1.00 98.50 433 THR A CA 1
ATOM 3035 C C . THR A 1 433 ? -4.055 -6.389 26.265 1.00 98.50 433 THR A C 1
ATOM 3037 O O . THR A 1 433 ? -3.043 -5.806 25.895 1.00 98.50 433 THR A O 1
ATOM 3040 N N . PHE A 1 434 ? -5.275 -5.923 26.013 1.00 98.50 434 PHE A N 1
ATOM 3041 C CA . PHE A 1 434 ? -5.506 -4.598 25.448 1.00 98.50 434 PHE A CA 1
ATOM 3042 C C . PHE A 1 434 ? -5.950 -3.653 26.560 1.00 98.50 434 PHE A C 1
ATOM 3044 O O . PHE A 1 434 ? -7.008 -3.862 27.150 1.00 98.50 434 PHE A O 1
ATOM 3051 N N . THR A 1 435 ? -5.128 -2.652 26.862 1.00 97.69 435 THR A N 1
ATOM 3052 C CA . THR A 1 435 ? -5.366 -1.669 27.923 1.00 97.69 435 THR A CA 1
ATOM 3053 C C . THR A 1 435 ? -5.884 -0.372 27.314 1.00 97.69 435 THR A C 1
ATOM 3055 O O . THR A 1 435 ? -5.180 0.267 26.532 1.00 97.69 435 THR A O 1
ATOM 3058 N N . LEU A 1 436 ? -7.095 0.030 27.691 1.00 97.25 436 LEU A N 1
ATOM 3059 C CA . LEU A 1 436 ? -7.661 1.340 27.380 1.00 97.25 436 LEU A CA 1
ATOM 3060 C C . LEU A 1 436 ? -7.502 2.248 28.598 1.00 97.25 436 LEU A C 1
ATOM 3062 O O . LEU A 1 436 ? -8.010 1.931 29.673 1.00 97.25 436 LEU A O 1
ATOM 3066 N N . THR A 1 437 ? -6.799 3.365 28.424 1.00 91.31 437 THR A N 1
ATOM 3067 C CA . THR A 1 437 ? -6.600 4.360 29.497 1.00 91.31 437 THR A CA 1
ATOM 3068 C C . THR A 1 437 ? -7.167 5.735 29.150 1.00 91.31 437 THR A C 1
ATOM 3070 O O . THR A 1 437 ? -7.177 6.614 30.002 1.00 91.31 437 THR A O 1
ATOM 3073 N N . GLY A 1 438 ? -7.591 5.948 27.901 1.00 85.00 438 GLY A N 1
ATOM 3074 C CA . GLY A 1 438 ? -8.299 7.158 27.488 1.00 85.00 438 GLY A CA 1
ATOM 3075 C C . GLY A 1 438 ? -9.805 7.047 27.725 1.00 85.00 438 GLY A C 1
ATOM 3076 O O . GLY A 1 438 ? -10.363 5.950 27.661 1.00 85.00 438 GLY A O 1
ATOM 3077 N N . THR A 1 439 ? -10.462 8.187 27.946 1.00 85.31 439 THR A N 1
ATOM 3078 C CA . THR A 1 439 ? -11.929 8.289 27.997 1.00 85.31 439 THR A CA 1
ATOM 3079 C C . THR A 1 439 ? -12.494 8.101 26.594 1.00 85.31 439 THR A C 1
ATOM 3081 O O . THR A 1 439 ? -12.317 8.950 25.715 1.00 85.31 439 THR A O 1
ATOM 3084 N N . ASN A 1 440 ? -13.159 6.975 26.356 1.00 86.56 440 ASN A N 1
ATOM 3085 C CA . ASN A 1 440 ? -13.714 6.662 25.046 1.00 86.56 440 ASN A CA 1
ATOM 3086 C C . ASN A 1 440 ? -15.151 7.179 24.930 1.00 86.56 440 ASN A C 1
ATOM 3088 O O . ASN A 1 440 ? -15.900 7.202 25.893 1.00 86.56 440 ASN A O 1
ATOM 3092 N N . THR A 1 441 ? -15.548 7.595 23.729 1.00 87.12 441 THR A N 1
ATOM 3093 C CA . THR A 1 441 ? -16.867 8.204 23.460 1.00 87.12 441 THR A CA 1
ATOM 3094 C C . THR A 1 441 ? -17.667 7.430 22.418 1.00 87.12 441 THR A C 1
ATOM 3096 O O . THR A 1 441 ? -18.642 7.942 21.864 1.00 87.12 441 THR A O 1
ATOM 3099 N N . TYR A 1 442 ? -17.239 6.208 22.088 1.00 90.62 442 TYR A N 1
ATOM 3100 C CA . TYR A 1 442 ? -18.043 5.354 21.230 1.00 90.62 442 TYR A CA 1
ATOM 3101 C C . TYR A 1 442 ? -19.281 4.857 21.980 1.00 90.62 442 TYR A C 1
ATOM 3103 O O . TYR A 1 442 ? -19.252 4.728 23.198 1.00 90.62 442 TYR A O 1
ATOM 3111 N N . THR A 1 443 ? -20.373 4.591 21.264 1.00 86.38 443 THR A N 1
ATOM 3112 C CA . THR A 1 443 ? -21.643 4.170 21.887 1.00 86.38 443 THR A CA 1
ATOM 3113 C C . THR A 1 443 ? -22.085 2.758 21.517 1.00 86.38 443 THR A C 1
ATOM 3115 O O . THR A 1 443 ? -23.055 2.257 22.082 1.00 86.38 443 THR A O 1
ATOM 3118 N N . GLY A 1 444 ? -21.411 2.110 20.565 1.00 88.62 444 GLY A N 1
ATOM 3119 C CA . GLY A 1 444 ? -21.718 0.739 20.174 1.00 88.62 444 GLY A CA 1
ATOM 3120 C C . GLY A 1 444 ? -21.150 -0.308 21.132 1.00 88.62 444 GLY A C 1
ATOM 3121 O O . GLY A 1 444 ? -20.356 -0.024 22.025 1.00 88.62 444 GLY A O 1
ATOM 3122 N N . ASP A 1 445 ? -21.565 -1.552 20.912 1.00 95.06 445 ASP A N 1
ATOM 3123 C CA . ASP A 1 445 ? -21.245 -2.688 21.776 1.00 95.06 445 ASP A CA 1
ATOM 3124 C C . ASP A 1 445 ? -19.743 -3.011 21.837 1.00 95.06 445 ASP A C 1
ATOM 3126 O O . ASP A 1 445 ? -19.017 -2.915 20.840 1.00 95.06 445 ASP A O 1
ATOM 3130 N N . THR A 1 446 ? -19.310 -3.529 22.989 1.00 98.44 446 THR A N 1
ATOM 3131 C CA . THR A 1 446 ? -17.966 -4.079 23.197 1.00 98.44 446 THR A CA 1
ATOM 3132 C C . THR A 1 446 ? -18.030 -5.589 23.380 1.00 98.44 446 THR A C 1
ATOM 3134 O O . THR A 1 446 ? -18.721 -6.100 24.259 1.00 98.44 446 THR A O 1
ATOM 3137 N N . THR A 1 447 ? -17.280 -6.336 22.571 1.00 98.75 447 THR A N 1
ATOM 3138 C CA . THR A 1 447 ? -17.155 -7.797 22.673 1.00 98.75 447 THR A CA 1
ATOM 3139 C C . THR A 1 447 ? -15.726 -8.203 23.019 1.00 98.75 447 THR A C 1
ATOM 3141 O O . THR A 1 447 ? -14.780 -7.826 22.335 1.00 98.75 447 THR A O 1
ATOM 3144 N N . VAL A 1 448 ? -15.558 -9.043 24.036 1.00 98.75 448 VAL A N 1
ATOM 3145 C CA . VAL A 1 448 ? -14.281 -9.623 24.464 1.00 98.75 448 VAL A CA 1
ATOM 3146 C C . VAL A 1 448 ? -14.290 -11.124 24.190 1.00 98.75 448 VAL A C 1
ATOM 3148 O O . VAL A 1 448 ? -14.793 -11.935 24.975 1.00 98.75 448 VAL A O 1
ATOM 3151 N N . SER A 1 449 ? -13.720 -11.488 23.043 1.00 98.50 449 SER A N 1
ATOM 3152 C CA . SER A 1 449 ? -13.697 -12.867 22.545 1.00 98.50 449 SER A CA 1
ATOM 3153 C C . SER A 1 449 ? -12.518 -13.683 23.070 1.00 98.50 449 SER A C 1
ATOM 3155 O O . SER A 1 449 ? -12.629 -14.900 23.168 1.00 98.50 449 SER A O 1
ATOM 3157 N N . ALA A 1 450 ? -11.393 -13.041 23.402 1.00 98.44 450 ALA A N 1
ATOM 3158 C CA . ALA A 1 450 ? -10.207 -13.692 23.963 1.00 98.44 450 ALA A CA 1
ATOM 3159 C C . ALA A 1 450 ? -9.276 -12.683 24.662 1.00 98.44 450 ALA A C 1
ATOM 3161 O O . ALA A 1 450 ? -9.383 -11.468 24.457 1.00 98.44 450 ALA A O 1
ATOM 3162 N N . GLY A 1 451 ? -8.345 -13.206 25.467 1.00 98.44 451 GLY A N 1
ATOM 3163 C CA . GLY A 1 451 ? -7.339 -12.411 26.175 1.00 98.44 451 GLY A CA 1
ATOM 3164 C C . GLY A 1 451 ? -7.948 -11.544 27.271 1.00 98.44 451 GLY A C 1
ATOM 3165 O O . GLY A 1 451 ? -8.956 -11.923 27.871 1.00 98.44 451 GLY A O 1
ATOM 3166 N N . VAL A 1 452 ? -7.338 -10.388 27.530 1.00 98.62 452 VAL A N 1
ATOM 3167 C CA . VAL A 1 452 ? -7.793 -9.439 28.557 1.00 98.62 452 VAL A CA 1
ATOM 3168 C C . VAL A 1 452 ? -8.081 -8.079 27.920 1.00 98.62 452 VAL A C 1
ATOM 3170 O O . VAL A 1 452 ? -7.292 -7.594 27.112 1.00 98.62 452 VAL A O 1
ATOM 3173 N N . LEU A 1 453 ? -9.210 -7.468 28.275 1.00 98.62 453 LEU A N 1
ATOM 3174 C CA . LEU A 1 453 ? -9.491 -6.048 28.057 1.00 98.62 453 LEU A CA 1
ATOM 3175 C C . LEU A 1 453 ? -9.358 -5.334 29.406 1.00 98.62 453 LEU A C 1
ATOM 3177 O O . LEU A 1 453 ? -10.192 -5.543 30.284 1.00 98.62 453 LEU A O 1
ATOM 3181 N N . ALA A 1 454 ? -8.296 -4.556 29.593 1.00 98.19 454 ALA A N 1
ATOM 3182 C CA . ALA A 1 454 ? -8.073 -3.770 30.803 1.00 98.19 454 ALA A CA 1
ATOM 3183 C C . ALA A 1 454 ? -8.605 -2.344 30.612 1.00 98.19 454 ALA A C 1
ATOM 3185 O O . ALA A 1 454 ? -8.393 -1.750 29.554 1.00 98.19 454 ALA A O 1
ATOM 3186 N N . VAL A 1 455 ? -9.313 -1.822 31.615 1.00 96.25 455 VAL A N 1
ATOM 3187 C CA . VAL A 1 455 ? -10.026 -0.533 31.555 1.00 96.25 455 VAL A CA 1
A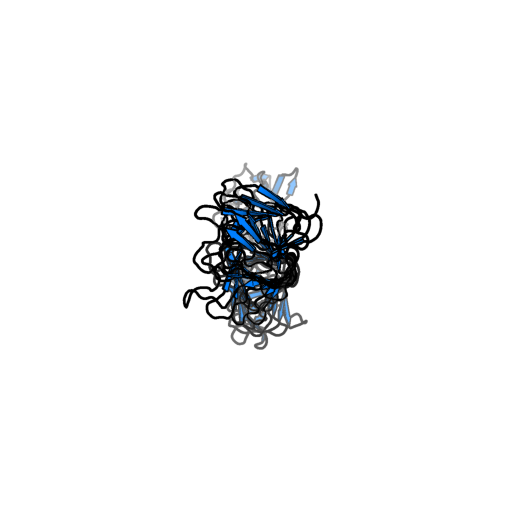TOM 3188 C C . VAL A 1 455 ? -9.874 0.226 32.870 1.00 96.25 455 VAL A C 1
ATOM 3190 O O . VAL A 1 455 ? -9.909 -0.395 33.933 1.00 96.25 455 VAL A O 1
ATOM 3193 N N . ASP A 1 456 ? -9.724 1.552 32.808 1.00 82.19 456 ASP A N 1
ATOM 3194 C CA . ASP A 1 456 ? -9.518 2.387 34.007 1.00 82.19 456 ASP A CA 1
ATOM 3195 C C . ASP A 1 456 ? -10.811 2.921 34.659 1.00 82.19 456 ASP A C 1
ATOM 3197 O O . ASP A 1 456 ? -10.758 3.690 35.613 1.00 82.19 456 ASP A O 1
ATOM 3201 N N . GLY A 1 457 ? -11.978 2.448 34.203 1.00 69.56 457 GLY A N 1
ATOM 3202 C CA . GLY A 1 457 ? -13.293 2.927 34.637 1.00 69.56 457 GLY A CA 1
ATOM 3203 C C . GLY A 1 457 ? -13.671 4.221 33.916 1.00 69.56 457 GLY A C 1
ATOM 3204 O O . GLY A 1 457 ? -13.040 5.246 34.158 1.00 69.56 457 GLY A O 1
ATOM 3205 N N . ASP A 1 458 ? -14.693 4.147 33.053 1.00 75.88 458 ASP A N 1
ATOM 3206 C CA . ASP A 1 458 ? -15.100 5.143 32.032 1.00 75.88 458 ASP A CA 1
ATOM 3207 C C . ASP A 1 458 ? -14.331 5.012 30.697 1.00 75.88 458 ASP A C 1
ATOM 3209 O O . ASP A 1 458 ? -14.125 5.967 29.941 1.00 75.88 458 ASP A O 1
ATOM 3213 N N . ALA A 1 459 ? -13.847 3.802 30.394 1.00 86.75 459 ALA A N 1
ATOM 3214 C CA . ALA A 1 459 ? -13.188 3.508 29.124 1.00 86.75 459 ALA A CA 1
ATOM 3215 C C . ALA A 1 459 ? -14.123 2.824 28.114 1.00 86.75 459 ALA A C 1
ATOM 3217 O O . ALA A 1 459 ? -13.741 2.678 26.948 1.00 86.75 459 ALA A O 1
ATOM 3218 N N . LEU A 1 460 ? -15.302 2.348 28.521 1.00 90.31 460 LEU A N 1
ATOM 3219 C CA . LEU A 1 460 ? -16.264 1.688 27.640 1.00 90.31 460 LEU A CA 1
ATOM 3220 C C . LEU A 1 460 ? -17.516 2.547 27.440 1.00 90.31 460 LEU A C 1
ATOM 3222 O O . LEU A 1 460 ? -17.687 3.603 28.030 1.00 90.31 460 LEU A O 1
ATOM 3226 N N . ALA A 1 461 ? -18.382 2.110 26.528 1.00 84.88 461 ALA A N 1
ATOM 3227 C CA . ALA A 1 461 ? -19.650 2.777 26.283 1.00 84.88 461 ALA A CA 1
ATOM 3228 C C . ALA A 1 461 ? -20.630 2.509 27.438 1.00 84.88 461 ALA A C 1
ATOM 3230 O O . ALA A 1 461 ? -21.233 1.435 27.474 1.00 84.88 461 ALA A O 1
ATOM 3231 N N . ASP A 1 462 ? -20.868 3.495 28.305 1.00 81.75 462 ASP A N 1
ATOM 3232 C CA . ASP A 1 462 ? -21.779 3.389 29.459 1.00 81.75 462 ASP A CA 1
ATOM 3233 C C . ASP A 1 462 ? -23.170 2.842 29.121 1.00 81.75 462 ASP A C 1
ATOM 3235 O O . ASP A 1 462 ? -23.739 2.040 29.856 1.00 81.75 462 ASP A O 1
ATOM 3239 N N . SER A 1 463 ? -23.735 3.260 27.986 1.00 78.75 463 SER A N 1
ATOM 3240 C CA . SER A 1 463 ? -25.045 2.787 27.505 1.00 78.75 463 SER A CA 1
ATOM 3241 C C . SER A 1 463 ? -24.959 1.530 26.631 1.00 78.75 463 SER A C 1
ATOM 3243 O O . SER A 1 463 ? -25.984 0.944 26.276 1.00 78.75 463 SER A O 1
ATOM 3245 N N . GLY A 1 464 ? -23.745 1.109 26.285 1.00 84.62 464 GLY A N 1
ATOM 3246 C CA . GLY A 1 464 ? -23.474 -0.011 25.402 1.00 84.62 464 GLY A CA 1
ATOM 3247 C C . GLY A 1 464 ? -23.655 -1.366 26.078 1.00 84.62 464 GLY A C 1
ATOM 3248 O O . GLY A 1 464 ? -23.795 -1.509 27.299 1.00 84.62 464 GLY A O 1
ATOM 3249 N N . LYS A 1 465 ? -23.637 -2.410 25.254 1.00 93.19 465 LYS A N 1
ATOM 3250 C CA . LYS A 1 465 ? -23.630 -3.799 25.710 1.00 93.19 465 LYS A CA 1
ATOM 3251 C C . LYS A 1 465 ? -22.203 -4.339 25.744 1.00 93.19 465 LYS A C 1
ATOM 3253 O O . LYS A 1 465 ? -21.484 -4.283 24.747 1.00 93.19 465 LYS A O 1
ATOM 3258 N N . LEU A 1 466 ? -21.826 -4.944 26.870 1.00 97.81 466 LEU A N 1
ATOM 3259 C CA . LEU A 1 466 ? -20.575 -5.681 27.036 1.00 97.81 466 LEU A CA 1
ATOM 3260 C C . LEU A 1 466 ? -20.823 -7.187 26.889 1.00 97.81 466 LEU A C 1
ATOM 3262 O O . LEU A 1 466 ? -21.618 -7.770 27.625 1.00 97.81 466 LEU A O 1
ATOM 3266 N N . VAL A 1 467 ? -20.121 -7.842 25.965 1.00 98.62 467 VAL A N 1
ATOM 3267 C CA . VAL A 1 467 ? -20.178 -9.296 25.746 1.00 98.62 467 VAL A CA 1
ATOM 3268 C C . VAL A 1 467 ? -18.839 -9.929 26.083 1.00 98.62 467 VAL A C 1
ATOM 3270 O O . VAL A 1 467 ? -17.848 -9.669 25.411 1.00 98.62 467 VAL A O 1
ATOM 3273 N N . ILE A 1 468 ? -18.806 -10.837 27.055 1.00 98.62 468 ILE A N 1
ATOM 3274 C CA . ILE A 1 468 ? -17.630 -11.660 27.357 1.00 98.62 468 ILE A CA 1
ATOM 3275 C C . ILE A 1 468 ? -17.887 -13.068 26.812 1.00 98.62 468 ILE A C 1
ATOM 3277 O O . ILE A 1 468 ? -18.646 -13.845 27.394 1.00 98.62 468 ILE A O 1
ATOM 3281 N N . SER A 1 469 ? -17.297 -13.392 25.659 1.00 96.50 469 SER A N 1
ATOM 3282 C CA . SER A 1 469 ? -17.526 -14.654 24.929 1.00 96.50 469 SER A CA 1
ATOM 3283 C C . SER A 1 469 ? -16.347 -15.632 24.979 1.00 96.50 469 SER A C 1
ATOM 3285 O O . SER A 1 469 ? -16.497 -16.774 24.548 1.00 96.50 469 SER A O 1
ATOM 3287 N N . GLY A 1 470 ? -15.209 -15.228 25.550 1.00 94.31 470 GLY A N 1
ATOM 3288 C CA . GLY A 1 470 ? -14.055 -16.116 25.748 1.00 94.31 470 GLY A CA 1
ATOM 3289 C C . GLY A 1 470 ? -12.809 -15.484 26.379 1.00 94.31 470 GLY A C 1
ATOM 3290 O O . GLY A 1 470 ? -11.854 -16.205 26.660 1.00 94.31 470 GLY A O 1
ATOM 3291 N N . GLY A 1 471 ? -12.794 -14.165 26.612 1.00 97.12 471 GLY A N 1
ATOM 3292 C CA . GLY A 1 471 ? -11.720 -13.479 27.341 1.00 97.12 471 GLY A CA 1
ATOM 3293 C C . GLY A 1 471 ? -12.126 -13.026 28.744 1.00 97.12 471 GLY A C 1
ATOM 3294 O O . GLY A 1 471 ? -13.080 -13.543 29.327 1.00 97.12 471 GLY A O 1
ATOM 3295 N N . LYS A 1 472 ? -11.396 -12.038 29.268 1.00 98.44 472 LYS A N 1
ATOM 3296 C CA . LYS A 1 472 ? -11.674 -11.376 30.546 1.00 98.44 472 LYS A CA 1
ATOM 3297 C C . LYS A 1 472 ? -11.712 -9.861 30.413 1.00 98.44 472 LYS A C 1
ATOM 3299 O O . LYS A 1 472 ? -11.023 -9.299 29.565 1.00 98.44 472 LYS A O 1
ATOM 3304 N N . VAL A 1 473 ? -12.445 -9.212 31.309 1.00 98.44 473 VAL A N 1
ATOM 3305 C CA . VAL A 1 473 ? -12.376 -7.758 31.512 1.00 98.44 473 VAL A CA 1
ATOM 3306 C C . VAL A 1 473 ? -11.694 -7.472 32.845 1.00 98.44 473 VAL A C 1
ATOM 3308 O O . VAL A 1 473 ? -11.994 -8.122 33.846 1.00 98.44 473 VAL A O 1
ATOM 3311 N N . ALA A 1 474 ? -10.741 -6.545 32.850 1.00 97.94 474 ALA A N 1
ATOM 3312 C CA . ALA A 1 474 ? -9.927 -6.199 34.009 1.00 97.94 474 ALA A CA 1
ATOM 3313 C C . ALA A 1 474 ? -10.075 -4.710 34.362 1.00 97.94 474 ALA A C 1
ATOM 3315 O O . ALA A 1 474 ? -9.208 -3.917 33.991 1.00 97.94 474 ALA A O 1
ATOM 3316 N N . PRO A 1 475 ? -11.165 -4.314 35.040 1.00 96.12 475 PRO A N 1
ATOM 3317 C CA . PRO A 1 475 ? -11.316 -2.950 35.529 1.00 96.12 475 PRO A CA 1
ATOM 3318 C C . PRO A 1 475 ? -10.364 -2.663 36.704 1.00 96.12 475 PRO A C 1
ATOM 3320 O O . PRO A 1 475 ? -10.132 -3.528 37.557 1.00 96.12 475 PRO A O 1
ATOM 3323 N N . THR A 1 476 ? -9.827 -1.447 36.785 1.00 91.56 476 THR A N 1
ATOM 3324 C CA . THR A 1 476 ? -9.126 -0.914 37.977 1.00 91.56 476 THR A CA 1
ATOM 3325 C C . THR A 1 476 ? -10.022 -0.012 38.830 1.00 91.56 476 THR A C 1
ATOM 3327 O O . THR A 1 476 ? -9.805 0.063 40.041 1.00 91.56 476 THR A O 1
ATOM 3330 N N . GLY A 1 477 ? -11.060 0.585 38.230 1.00 89.69 477 GLY A N 1
ATOM 3331 C CA . GLY A 1 477 ? -12.109 1.386 38.874 1.00 89.69 477 GLY A CA 1
ATOM 3332 C C . GLY A 1 477 ? -13.521 0.812 38.682 1.00 89.69 477 GLY A C 1
ATOM 3333 O O . GLY A 1 477 ? -13.694 -0.396 38.531 1.00 89.69 477 GLY A O 1
ATOM 3334 N N . THR A 1 478 ? -14.544 1.669 38.707 1.00 90.25 478 THR A N 1
ATOM 3335 C CA . THR A 1 478 ? -15.918 1.278 38.338 1.00 90.25 478 THR A CA 1
ATOM 3336 C C . THR A 1 478 ? -16.145 1.611 36.869 1.00 90.25 478 THR A C 1
ATOM 3338 O O . THR A 1 478 ? -16.035 2.769 36.493 1.00 90.25 478 THR A O 1
ATOM 3341 N N . GLU A 1 479 ? -16.454 0.608 36.053 1.00 91.50 479 GLU A N 1
ATOM 3342 C CA . GLU A 1 479 ? -16.817 0.764 34.639 1.00 91.50 479 GLU A CA 1
ATOM 3343 C C . GLU A 1 479 ? -18.325 0.549 34.477 1.00 91.50 479 GLU A C 1
ATOM 3345 O O . GLU A 1 479 ? -18.851 -0.474 34.927 1.00 91.50 479 GLU A O 1
ATOM 3350 N N . MET A 1 480 ? -19.025 1.494 33.855 1.00 87.62 480 MET A N 1
ATOM 3351 C CA . MET A 1 480 ? -20.481 1.456 33.718 1.00 87.62 480 MET A CA 1
ATOM 3352 C C . MET A 1 480 ? -20.876 0.759 32.416 1.00 87.62 480 MET A C 1
ATOM 3354 O O . MET A 1 480 ? -20.236 0.925 31.388 1.00 87.62 480 MET A O 1
ATOM 3358 N N . MET A 1 481 ? -21.941 -0.043 32.446 1.00 89.19 481 MET A N 1
ATOM 3359 C CA . MET A 1 481 ? -22.471 -0.697 31.248 1.00 89.19 481 MET A CA 1
ATOM 3360 C C . MET A 1 481 ? -23.999 -0.777 31.285 1.00 89.19 481 MET A C 1
ATOM 3362 O O . MET A 1 481 ? -24.599 -1.134 32.305 1.00 89.19 481 MET A O 1
ATOM 3366 N N . GLY A 1 482 ? -24.639 -0.572 30.134 1.00 85.50 482 GLY A N 1
ATOM 3367 C CA . GLY A 1 482 ? -26.089 -0.689 29.990 1.00 85.50 482 GLY A CA 1
ATOM 3368 C C . GLY A 1 482 ? -26.555 -2.138 30.120 1.00 85.50 482 GLY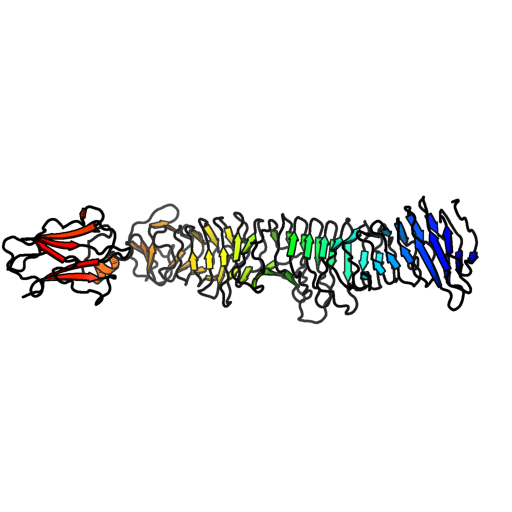 A C 1
ATOM 3369 O O . GLY A 1 482 ? -27.595 -2.425 30.710 1.00 85.50 482 GLY A O 1
ATOM 3370 N N . SER A 1 483 ? -25.764 -3.084 29.605 1.00 93.12 483 SER A N 1
ATOM 3371 C CA . SER A 1 483 ? -26.009 -4.516 29.792 1.00 93.12 483 SER A CA 1
ATOM 3372 C C . SER A 1 483 ? -24.729 -5.347 29.703 1.00 93.12 483 SER A C 1
ATOM 3374 O O . SER A 1 483 ? -23.787 -4.998 28.992 1.00 93.12 483 SER A O 1
ATOM 3376 N N . LEU A 1 484 ? -24.716 -6.484 30.401 1.00 97.56 484 LEU A N 1
ATOM 3377 C CA . LEU A 1 484 ? -23.618 -7.451 30.400 1.00 97.56 484 LEU A CA 1
ATOM 3378 C C . LEU A 1 484 ? -24.107 -8.816 29.918 1.00 97.56 484 LEU A C 1
ATOM 3380 O O . LEU A 1 484 ? -25.155 -9.299 30.346 1.00 97.56 484 LEU A O 1
ATOM 3384 N N . PHE A 1 485 ? -23.325 -9.463 29.058 1.00 98.31 485 PHE A N 1
ATOM 3385 C CA . PHE A 1 485 ? -23.595 -10.794 28.526 1.00 98.31 485 PHE A CA 1
ATOM 3386 C C . PHE A 1 485 ? -22.389 -11.714 28.695 1.00 98.31 485 PHE A C 1
ATOM 3388 O O . PHE A 1 485 ? -21.252 -11.337 28.417 1.00 98.31 485 PHE A O 1
ATOM 3395 N N . PHE A 1 486 ? -22.657 -12.968 29.054 1.00 98.12 486 PHE A N 1
ATOM 3396 C CA . PHE A 1 486 ? -21.693 -14.062 28.986 1.00 98.12 486 PHE A CA 1
ATOM 3397 C C . PHE A 1 486 ? -22.053 -14.959 27.807 1.00 98.12 486 PHE A C 1
ATOM 3399 O O . PHE A 1 486 ? -23.045 -15.694 27.837 1.00 98.12 486 PHE A O 1
ATOM 3406 N N . GLY A 1 487 ? -21.276 -14.856 26.729 1.00 96.31 487 GLY A N 1
ATOM 3407 C CA . GLY A 1 487 ? -21.679 -15.375 25.425 1.00 96.31 487 GLY A CA 1
ATOM 3408 C C . GLY A 1 487 ? -23.037 -14.797 25.012 1.00 96.31 487 GLY A C 1
ATOM 3409 O O . GLY A 1 487 ? -23.176 -13.592 24.833 1.00 96.31 487 GLY A O 1
ATOM 3410 N N . ALA A 1 488 ? -24.051 -15.654 24.886 1.00 95.38 488 ALA A N 1
ATOM 3411 C CA . ALA A 1 488 ? -25.408 -15.249 24.511 1.00 95.38 488 ALA A CA 1
ATOM 3412 C C . ALA A 1 488 ? -26.330 -14.922 25.704 1.00 95.38 488 ALA A C 1
ATOM 3414 O O . ALA A 1 488 ? -27.468 -14.510 25.491 1.00 95.38 488 ALA A O 1
ATOM 3415 N N . VAL A 1 489 ? -25.884 -15.124 26.950 1.00 97.44 489 VAL A N 1
ATOM 3416 C CA . VAL A 1 489 ? -26.743 -15.015 28.142 1.00 97.44 489 VAL A CA 1
ATOM 3417 C C . VAL A 1 489 ? -26.569 -13.655 28.809 1.00 97.44 489 VAL A C 1
ATOM 3419 O O . VAL A 1 489 ? -25.487 -13.359 29.319 1.00 97.44 489 VAL A O 1
ATOM 3422 N N . GLN A 1 490 ? -27.639 -12.859 28.851 1.00 96.56 490 GLN A N 1
ATOM 3423 C CA . GLN A 1 490 ? -27.667 -11.600 29.596 1.00 96.56 490 GLN A CA 1
ATOM 3424 C C . GLN A 1 490 ? -27.590 -11.859 31.101 1.00 96.56 490 GLN A C 1
ATOM 3426 O O . GLN A 1 490 ? -28.234 -12.772 31.620 1.00 96.56 490 GLN A O 1
ATOM 3431 N N . GLN A 1 491 ? -26.799 -11.048 31.789 1.00 96.56 491 GLN A N 1
ATOM 3432 C CA . GLN A 1 491 ? -26.647 -11.071 33.234 1.00 96.56 491 GLN A CA 1
ATOM 3433 C C . GLN A 1 491 ? -27.557 -10.032 33.899 1.00 96.56 491 GLN A C 1
ATOM 3435 O O . GLN A 1 491 ? -27.992 -9.072 33.263 1.00 96.56 491 GLN A O 1
ATOM 3440 N N . ALA A 1 492 ? -27.865 -10.242 35.178 1.00 90.62 492 ALA A N 1
ATOM 3441 C CA . ALA A 1 492 ? -28.654 -9.299 35.963 1.00 90.62 492 ALA A CA 1
ATOM 3442 C C . ALA A 1 492 ? -27.869 -8.008 36.264 1.00 90.62 492 ALA A C 1
ATOM 3444 O O . ALA A 1 492 ? -26.635 -8.014 36.307 1.00 90.62 492 ALA A O 1
ATOM 3445 N N . ASN A 1 493 ? -28.601 -6.921 36.515 1.00 89.19 493 ASN A N 1
ATOM 3446 C CA . ASN A 1 493 ? -28.034 -5.659 36.992 1.00 89.19 493 ASN A CA 1
ATOM 3447 C C . ASN A 1 493 ? -27.310 -5.865 38.334 1.00 89.19 493 ASN A C 1
ATOM 3449 O O . ASN A 1 493 ? -27.734 -6.685 39.151 1.00 89.19 493 ASN A O 1
ATOM 3453 N N . GLY A 1 494 ? -26.238 -5.106 38.562 1.00 91.12 494 GLY A N 1
ATOM 3454 C CA . GLY A 1 494 ? -25.402 -5.201 39.762 1.00 91.12 494 GLY A CA 1
ATOM 3455 C C . GLY A 1 494 ? -23.915 -4.990 39.476 1.00 91.12 494 GLY A C 1
ATOM 3456 O O . GLY A 1 494 ? -23.523 -4.718 38.341 1.00 91.12 494 GLY A O 1
ATOM 3457 N N . THR A 1 495 ? -23.085 -5.139 40.511 1.00 95.31 495 THR A N 1
ATOM 3458 C CA . THR A 1 495 ? -21.620 -5.100 40.393 1.00 95.31 495 THR A CA 1
ATOM 3459 C C . THR A 1 495 ? -21.060 -6.486 40.084 1.00 95.31 495 THR A C 1
ATOM 3461 O O . THR A 1 495 ? -21.328 -7.453 40.803 1.00 95.31 495 THR A O 1
ATOM 3464 N N . TRP A 1 496 ? -20.242 -6.571 39.039 1.00 97.62 496 TRP A N 1
ATOM 3465 C CA . TRP A 1 496 ? -19.559 -7.781 38.583 1.00 97.62 496 TRP A CA 1
ATOM 3466 C C . TRP A 1 496 ? -18.047 -7.578 38.617 1.00 97.62 496 TRP A C 1
ATOM 3468 O O . TRP A 1 496 ? -17.556 -6.525 38.220 1.00 97.62 496 TRP A O 1
ATOM 3478 N N . GLY A 1 497 ? -17.283 -8.563 39.080 1.00 97.56 497 GLY A N 1
ATOM 3479 C CA . GLY A 1 497 ? -15.836 -8.399 39.195 1.00 97.56 497 GLY A CA 1
ATOM 3480 C C . GLY A 1 497 ? -15.098 -9.664 39.609 1.00 97.56 497 GLY A C 1
ATOM 3481 O O . GLY A 1 497 ? -15.677 -10.744 39.735 1.00 97.56 497 GLY A O 1
ATOM 3482 N N . ALA A 1 498 ? -13.790 -9.524 39.800 1.00 98.06 498 ALA A N 1
ATOM 3483 C CA . ALA A 1 498 ? -12.925 -10.595 40.283 1.00 98.06 498 ALA A CA 1
ATOM 3484 C C . ALA A 1 498 ? -12.926 -10.676 41.818 1.00 98.06 498 ALA A C 1
ATOM 3486 O O . ALA A 1 498 ? -13.314 -9.731 42.512 1.00 98.06 498 ALA A O 1
ATOM 3487 N N . SER A 1 499 ? -12.456 -11.789 42.371 1.00 97.50 499 SER A N 1
ATOM 3488 C CA . SER A 1 499 ? -12.226 -11.981 43.801 1.00 97.50 499 SER A CA 1
ATOM 3489 C C . SER A 1 499 ? -11.378 -10.841 44.367 1.00 97.50 499 SER A C 1
ATOM 3491 O O . SER A 1 499 ? -10.272 -10.579 43.901 1.00 97.50 499 SER A O 1
ATOM 3493 N N . GLY A 1 500 ? -11.894 -10.168 45.397 1.00 93.44 500 GLY A N 1
ATOM 3494 C CA . GLY A 1 500 ? -11.228 -9.022 46.026 1.00 93.44 500 GLY A CA 1
ATOM 3495 C C . GLY A 1 500 ? -11.587 -7.650 45.443 1.00 93.44 500 GLY A C 1
ATOM 3496 O O . GLY A 1 500 ? -11.159 -6.654 46.013 1.00 93.44 500 GLY A O 1
ATOM 3497 N N . SER A 1 501 ? -12.408 -7.579 44.387 1.00 94.75 501 SER A N 1
ATOM 3498 C CA . SER A 1 501 ? -12.903 -6.306 43.819 1.00 94.75 501 SER A CA 1
ATOM 3499 C C . SER A 1 501 ? -13.996 -5.613 44.643 1.00 94.75 501 SER A C 1
ATOM 3501 O O . SER A 1 501 ? -14.264 -4.432 44.458 1.00 94.75 501 SER A O 1
ATOM 3503 N N . GLY A 1 502 ? -14.670 -6.351 45.532 1.00 91.94 502 GLY A N 1
ATOM 3504 C CA . GLY A 1 502 ? -15.860 -5.865 46.239 1.00 91.94 502 GLY A CA 1
ATOM 3505 C C . GLY A 1 502 ? -17.169 -5.987 45.445 1.00 91.94 502 GLY A C 1
ATOM 3506 O O . GLY A 1 502 ? -18.205 -5.550 45.942 1.00 91.94 502 GLY A O 1
ATOM 3507 N N . ALA A 1 503 ? -17.156 -6.600 44.255 1.00 95.44 503 ALA A N 1
ATOM 3508 C CA . ALA A 1 503 ? -18.369 -6.886 43.489 1.00 95.44 503 ALA A CA 1
ATOM 3509 C C . ALA A 1 503 ? -19.313 -7.871 44.204 1.00 95.44 503 ALA A C 1
ATOM 3511 O O . ALA A 1 503 ? -18.877 -8.811 44.872 1.00 95.44 503 ALA A O 1
ATOM 3512 N N . ALA A 1 504 ? -20.621 -7.695 44.001 1.00 95.62 504 ALA A N 1
ATOM 3513 C CA . ALA A 1 504 ? -21.646 -8.622 44.475 1.00 95.62 504 ALA A CA 1
ATOM 3514 C C . ALA A 1 504 ? -21.614 -9.950 43.701 1.00 95.62 504 ALA A C 1
ATOM 3516 O O . ALA A 1 504 ? -21.842 -11.019 44.273 1.00 95.62 504 ALA A O 1
ATOM 3517 N N . HIS A 1 505 ? -21.302 -9.887 42.404 1.00 97.19 505 HIS A N 1
ATOM 3518 C CA . HIS A 1 505 ? -21.172 -11.043 41.529 1.00 97.19 505 HIS A CA 1
ATOM 3519 C C . HIS A 1 505 ? -19.701 -11.285 41.175 1.00 97.19 505 HIS A C 1
ATOM 3521 O O . HIS A 1 505 ? -19.112 -10.574 40.361 1.00 97.19 505 HIS A O 1
ATOM 3527 N N . ILE A 1 506 ? -19.109 -12.310 41.789 1.00 98.06 506 ILE A N 1
ATOM 3528 C CA . ILE A 1 506 ? -17.700 -12.666 41.598 1.00 98.06 506 ILE A CA 1
ATOM 3529 C C . ILE A 1 506 ? -17.555 -13.758 40.538 1.00 98.06 506 ILE A C 1
ATOM 3531 O O . ILE A 1 506 ? -18.165 -14.823 40.657 1.00 98.06 506 ILE A O 1
ATOM 3535 N N . ASP A 1 507 ? -16.710 -13.516 39.534 1.00 97.88 507 ASP A N 1
ATOM 3536 C CA . ASP A 1 507 ? -16.355 -14.508 38.517 1.00 97.88 507 ASP A CA 1
ATOM 3537 C C . ASP A 1 507 ? -14.936 -14.300 37.958 1.00 97.88 507 ASP A C 1
ATOM 3539 O O . ASP A 1 507 ? -14.721 -13.630 36.946 1.00 97.88 507 ASP A O 1
ATOM 3543 N N . ASP A 1 508 ? -13.957 -14.965 38.571 1.00 97.50 508 ASP A N 1
ATOM 3544 C CA . ASP A 1 508 ? -12.545 -14.917 38.159 1.00 97.50 508 ASP A CA 1
ATOM 3545 C C . ASP A 1 508 ? -12.270 -15.547 36.787 1.00 97.50 508 ASP A C 1
ATOM 3547 O O . ASP A 1 508 ? -11.163 -15.425 36.251 1.00 97.50 508 ASP A O 1
ATOM 3551 N N . THR A 1 509 ? -13.238 -16.255 36.195 1.00 96.88 509 THR A N 1
ATOM 3552 C CA . THR A 1 509 ? -13.081 -16.805 34.842 1.00 96.88 509 THR A CA 1
ATOM 3553 C C . THR A 1 509 ? -13.320 -15.749 33.768 1.00 96.88 509 THR A C 1
ATOM 3555 O O . THR A 1 509 ? -12.764 -15.879 32.678 1.00 96.88 509 THR A O 1
ATOM 3558 N N . ARG A 1 510 ? -14.068 -14.685 34.090 1.00 98.00 510 ARG A N 1
ATOM 3559 C CA . ARG A 1 510 ? -14.465 -13.604 33.170 1.00 98.00 510 ARG A CA 1
ATOM 3560 C C . ARG A 1 510 ? -13.971 -12.227 33.591 1.00 98.00 510 ARG A C 1
ATOM 3562 O O . ARG A 1 510 ? -13.904 -11.330 32.755 1.00 98.00 510 ARG A O 1
ATOM 3569 N N . PHE A 1 511 ? -13.580 -12.068 34.847 1.00 98.31 511 PHE A N 1
ATOM 3570 C CA . PHE A 1 511 ? -13.046 -10.823 35.370 1.00 98.31 511 PHE A CA 1
ATOM 3571 C C . PHE A 1 511 ? -11.642 -11.008 35.940 1.00 98.31 511 PHE A C 1
ATOM 3573 O O . PHE A 1 511 ? -11.242 -12.095 36.363 1.00 98.31 511 PHE A O 1
ATOM 3580 N N . ALA A 1 512 ? -10.881 -9.924 35.908 1.00 96.69 512 ALA A N 1
ATOM 3581 C CA . ALA A 1 512 ? -9.611 -9.749 36.599 1.00 96.69 512 ALA A CA 1
ATOM 3582 C C . ALA A 1 512 ? -9.540 -8.301 37.122 1.00 96.69 512 ALA A C 1
ATOM 3584 O O . ALA A 1 512 ? -10.523 -7.571 37.043 1.00 96.69 512 ALA A O 1
ATOM 3585 N N . GLY A 1 513 ? -8.390 -7.874 37.643 1.00 94.56 513 GLY A N 1
ATOM 3586 C CA . GLY A 1 513 ? -8.228 -6.515 38.166 1.00 94.56 513 GLY A CA 1
ATOM 3587 C C . GLY A 1 513 ? -8.829 -6.324 39.560 1.00 94.56 513 GLY A C 1
ATOM 3588 O O . GLY A 1 513 ? -9.192 -7.284 40.240 1.00 94.56 513 GLY A O 1
ATOM 3589 N N . THR A 1 514 ? -8.859 -5.071 40.003 1.00 94.75 514 THR A N 1
ATOM 3590 C CA . THR A 1 514 ? -9.285 -4.668 41.355 1.00 94.75 514 THR A CA 1
ATOM 3591 C C . THR A 1 514 ? -10.606 -3.906 41.367 1.00 94.75 514 THR A C 1
ATOM 3593 O O . THR A 1 514 ? -11.158 -3.686 42.439 1.00 94.75 514 THR A O 1
ATOM 3596 N N . GLY A 1 515 ? -11.088 -3.488 40.199 1.00 94.81 515 GLY A N 1
ATOM 3597 C CA . GLY A 1 515 ? -12.322 -2.740 40.011 1.00 94.81 515 GLY A CA 1
ATOM 3598 C C . GLY A 1 515 ? -13.533 -3.625 39.715 1.00 94.81 515 GLY A C 1
ATOM 3599 O O . GLY A 1 515 ? -13.470 -4.855 39.807 1.00 94.81 515 GLY A O 1
ATOM 3600 N N . VAL A 1 516 ? -14.636 -2.995 39.313 1.00 95.12 516 VAL A N 1
ATOM 3601 C CA . VAL A 1 516 ? -15.918 -3.656 39.029 1.00 95.12 516 VAL A CA 1
ATOM 3602 C C . VAL A 1 516 ? -16.540 -3.149 37.727 1.00 95.12 516 VAL A C 1
ATOM 3604 O O . VAL A 1 516 ? -16.349 -2.001 37.340 1.00 95.12 516 VAL A O 1
ATOM 3607 N N . ILE A 1 517 ? -17.328 -4.003 37.077 1.00 96.00 517 ILE A N 1
ATOM 3608 C CA . ILE A 1 517 ? -18.308 -3.608 36.063 1.00 96.00 517 ILE A CA 1
ATOM 3609 C C . ILE A 1 517 ? -19.647 -3.383 36.766 1.00 96.00 517 ILE A C 1
ATOM 3611 O O . ILE A 1 517 ? -20.198 -4.311 37.361 1.00 96.00 517 ILE A O 1
ATOM 3615 N N . GLN A 1 518 ? -20.187 -2.174 36.685 1.00 92.62 518 GLN A N 1
ATOM 3616 C CA . GLN A 1 518 ? -21.510 -1.823 37.185 1.00 92.62 518 GLN A CA 1
ATOM 3617 C C . GLN A 1 518 ? -22.525 -1.905 36.039 1.00 92.62 518 GLN A C 1
ATOM 3619 O O . GLN A 1 518 ? -22.478 -1.129 35.088 1.00 92.62 518 GLN A O 1
ATOM 3624 N N . VAL A 1 519 ? -23.465 -2.845 36.136 1.00 91.56 519 VAL A N 1
ATOM 3625 C CA . VAL A 1 519 ? -24.476 -3.090 35.099 1.00 91.56 519 VAL A CA 1
ATOM 3626 C C . VAL A 1 519 ? -25.808 -2.491 35.517 1.00 91.56 519 VAL A C 1
ATOM 3628 O O . VAL A 1 519 ? -26.349 -2.859 36.563 1.00 91.56 519 VAL A O 1
ATOM 3631 N N . GLY A 1 520 ? -26.360 -1.618 34.676 1.00 70.44 520 GLY A N 1
ATOM 3632 C CA . GLY A 1 520 ? -27.721 -1.110 34.828 1.00 70.44 520 GLY A CA 1
ATOM 3633 C C . GLY A 1 520 ? -27.956 -0.226 36.057 1.00 70.44 520 GLY A C 1
ATOM 3634 O O . GLY A 1 520 ? -29.093 -0.153 36.517 1.00 70.44 520 GLY A O 1
ATOM 3635 N N . ALA A 1 521 ? -26.913 0.422 36.590 1.00 53.91 521 ALA A N 1
ATOM 3636 C CA . ALA A 1 521 ? -27.114 1.665 37.336 1.00 53.91 521 ALA A CA 1
ATOM 3637 C C . ALA A 1 521 ? -27.250 2.791 36.311 1.00 53.91 521 ALA A C 1
ATOM 3639 O O . ALA A 1 521 ? -26.441 2.875 35.383 1.00 53.91 521 ALA A O 1
ATOM 3640 N N . ALA A 1 522 ? -28.283 3.616 36.441 1.00 43.28 522 ALA A N 1
ATOM 3641 C CA . ALA A 1 522 ? -28.407 4.776 35.582 1.00 43.28 522 ALA A CA 1
ATOM 3642 C C . ALA A 1 522 ? -27.288 5.767 35.932 1.00 43.28 522 ALA A C 1
ATOM 3644 O O . ALA A 1 522 ? -26.989 6.034 37.098 1.00 43.28 522 ALA A O 1
ATOM 3645 N N . SER A 1 523 ? -26.663 6.300 34.890 1.00 43.69 523 SER A N 1
ATOM 3646 C CA . SER A 1 523 ? -25.769 7.450 34.929 1.00 43.69 523 SER A CA 1
ATOM 3647 C C . SER A 1 523 ? -26.308 8.572 35.833 1.00 43.69 523 SER A C 1
ATOM 3649 O O . SER A 1 523 ? -27.466 8.971 35.722 1.00 43.69 523 SER A O 1
ATOM 3651 N N . GLY A 1 524 ? -25.444 9.114 36.697 1.00 45.41 524 GLY A N 1
ATOM 3652 C CA . GLY A 1 524 ? -25.612 10.405 37.381 1.00 45.41 524 GLY A CA 1
ATOM 3653 C C . GLY A 1 524 ? -26.501 10.422 38.631 1.00 45.41 524 GLY A C 1
ATOM 3654 O O . GLY A 1 524 ? -26.041 10.833 39.697 1.00 45.41 524 GLY A O 1
ATOM 3655 N N . PHE A 1 525 ? -27.757 9.993 38.522 1.00 40.53 525 PHE A N 1
ATOM 3656 C CA . PHE A 1 525 ? -28.763 10.209 39.569 1.00 40.53 525 PHE A CA 1
ATOM 3657 C C . PHE A 1 525 ? -28.623 9.246 40.757 1.00 40.53 525 PHE A C 1
ATOM 3659 O O . PHE A 1 525 ? -28.580 9.695 41.900 1.00 40.53 525 PHE A O 1
ATOM 3666 N N . ASP A 1 526 ? -28.466 7.944 40.505 1.00 43.03 526 ASP A N 1
ATOM 3667 C CA . ASP A 1 526 ? -28.439 6.922 41.564 1.00 43.03 526 ASP A CA 1
ATOM 3668 C C . ASP A 1 526 ? -27.219 7.090 42.495 1.00 43.03 526 ASP A C 1
ATOM 3670 O O . ASP A 1 526 ? -27.328 6.995 43.716 1.00 43.03 526 ASP A O 1
ATOM 3674 N N . SER A 1 527 ? -26.057 7.448 41.933 1.00 44.56 527 SER A N 1
ATOM 3675 C CA . SER A 1 527 ? -24.835 7.723 42.710 1.00 44.56 527 SER A CA 1
ATOM 3676 C C . SER A 1 527 ? -24.909 9.024 43.518 1.00 44.56 527 SER A C 1
ATOM 3678 O O . SER A 1 527 ? -24.386 9.087 44.632 1.00 44.56 527 SER A O 1
ATOM 3680 N N . TRP A 1 528 ? -25.571 10.064 42.998 1.00 45.03 528 TRP A N 1
ATOM 3681 C CA . TRP A 1 528 ? -25.869 11.270 43.776 1.00 45.03 528 TRP A CA 1
ATOM 3682 C C . TRP A 1 528 ? -26.888 10.977 44.887 1.00 45.03 528 TRP A C 1
ATOM 3684 O O . TRP A 1 528 ? -26.699 11.434 46.018 1.00 45.03 528 TRP A O 1
ATOM 3694 N N . ALA A 1 529 ? -27.929 10.194 44.592 1.00 39.50 529 ALA A N 1
ATOM 3695 C CA . ALA A 1 529 ? -29.000 9.859 45.522 1.00 39.50 529 ALA A CA 1
ATOM 3696 C C . ALA A 1 529 ? -28.470 9.073 46.727 1.00 39.50 529 ALA A C 1
ATOM 3698 O O . ALA A 1 529 ? -28.782 9.412 47.869 1.00 39.50 529 ALA A O 1
ATOM 3699 N N . ASP A 1 530 ? -27.588 8.101 46.502 1.00 43.19 530 ASP A N 1
ATOM 3700 C CA . ASP A 1 530 ? -26.965 7.338 47.584 1.00 43.19 530 ASP A CA 1
ATOM 3701 C C . ASP A 1 530 ? -25.957 8.166 48.398 1.00 43.19 530 ASP A C 1
ATOM 3703 O O . ASP A 1 530 ? -25.895 8.035 49.623 1.00 43.19 530 ASP A O 1
ATOM 3707 N N . ALA A 1 531 ? -25.223 9.090 47.766 1.00 41.31 531 ALA A N 1
ATOM 3708 C CA . ALA A 1 531 ? -24.311 9.997 48.469 1.00 41.31 531 ALA A CA 1
ATOM 3709 C C . ALA A 1 531 ? -25.033 11.058 49.326 1.00 41.31 531 ALA A C 1
ATOM 3711 O O . ALA A 1 531 ? -24.437 11.596 50.262 1.00 41.31 531 ALA A O 1
ATOM 3712 N N . ASN A 1 532 ? -26.304 11.353 49.026 1.00 37.50 532 ASN A N 1
ATOM 3713 C CA . ASN A 1 532 ? -27.097 12.401 49.681 1.00 37.50 532 ASN A CA 1
ATOM 3714 C C . ASN A 1 532 ? -28.332 11.870 50.442 1.00 37.50 532 ASN A C 1
ATOM 3716 O O . ASN A 1 532 ? -29.144 12.663 50.917 1.00 37.50 532 ASN A O 1
ATOM 3720 N N . GLY A 1 533 ? -28.468 10.549 50.617 1.00 36.00 533 GLY A N 1
ATOM 3721 C CA . GLY A 1 533 ? -29.524 9.934 51.436 1.00 36.00 533 GLY A CA 1
ATOM 3722 C C . GLY A 1 533 ? -30.920 9.902 50.797 1.00 36.00 533 GLY A C 1
ATOM 3723 O O . GLY A 1 533 ? -31.914 9.821 51.516 1.00 36.00 533 GLY A O 1
ATOM 3724 N N . ALA A 1 534 ? -31.000 9.956 49.467 1.00 37.50 534 ALA A N 1
ATOM 3725 C CA . ALA A 1 534 ? -32.224 9.941 48.661 1.00 37.50 534 ALA A CA 1
ATOM 3726 C C . ALA A 1 534 ? -32.495 8.577 47.980 1.00 37.50 534 ALA A C 1
ATOM 3728 O O . ALA A 1 534 ? -33.118 8.510 46.920 1.00 37.50 534 ALA A O 1
ATOM 3729 N N . THR A 1 535 ? -32.033 7.477 48.582 1.00 39.72 535 THR A N 1
ATOM 3730 C CA . THR A 1 535 ? -32.156 6.107 48.059 1.00 39.72 535 THR A CA 1
ATOM 3731 C C . THR A 1 535 ? -33.618 5.721 47.764 1.00 39.72 535 THR A C 1
ATOM 3733 O O . THR A 1 535 ? -34.467 5.754 48.658 1.00 39.72 535 THR A O 1
ATOM 3736 N N . GLY A 1 536 ? -33.907 5.304 46.522 1.00 41.78 536 GLY A N 1
ATOM 3737 C CA . GLY A 1 536 ? -35.218 4.784 46.094 1.00 41.78 536 GLY A CA 1
ATOM 3738 C C . GLY A 1 536 ? -36.010 5.646 45.100 1.00 41.78 536 GLY A C 1
ATOM 3739 O O . GLY A 1 536 ? -37.122 5.262 44.739 1.00 41.78 536 GLY A O 1
ATOM 3740 N N . GLN A 1 537 ? -35.464 6.777 44.648 1.00 40.28 537 GLN A N 1
ATOM 3741 C CA . GLN A 1 537 ? -36.002 7.537 43.512 1.00 40.28 537 GLN A CA 1
ATOM 3742 C C . GLN A 1 537 ? -35.409 7.011 42.185 1.00 40.28 537 GLN A C 1
ATOM 3744 O O . GLN A 1 537 ? -34.351 6.391 42.206 1.00 40.28 537 GLN A O 1
ATOM 3749 N N . THR A 1 538 ? -36.076 7.208 41.041 1.00 39.97 538 THR A N 1
ATOM 3750 C CA . THR A 1 538 ? -35.624 6.715 39.716 1.00 39.97 538 THR A CA 1
ATOM 3751 C C . THR A 1 538 ? -35.342 7.870 38.755 1.00 39.97 538 THR A C 1
ATOM 3753 O O . THR A 1 538 ? -36.082 8.848 38.783 1.00 39.97 538 THR A O 1
ATOM 3756 N N . ALA A 1 539 ? -34.368 7.712 37.849 1.00 36.53 539 ALA A N 1
ATOM 3757 C CA . ALA A 1 539 ? -33.938 8.728 36.872 1.00 36.53 539 ALA A CA 1
ATOM 3758 C C . ALA A 1 539 ? -35.043 9.278 35.937 1.00 36.53 539 ALA A C 1
ATOM 3760 O O . ALA A 1 539 ? -34.898 10.366 35.399 1.00 36.53 539 ALA A O 1
ATOM 3761 N N . ASP A 1 540 ? -36.163 8.568 35.774 1.00 39.66 540 ASP A N 1
ATOM 3762 C CA . ASP A 1 540 ? -37.281 8.980 34.908 1.00 39.66 540 ASP A CA 1
ATOM 3763 C C . ASP A 1 540 ? -38.275 9.941 35.593 1.00 39.66 540 ASP A C 1
ATOM 3765 O O . ASP A 1 540 ? -39.411 10.112 35.143 1.00 39.66 540 ASP A O 1
ATOM 3769 N N . GLN A 1 541 ? -37.887 10.538 36.718 1.00 37.91 541 GLN A N 1
ATOM 3770 C CA . GLN A 1 541 ? -38.701 11.500 37.447 1.00 37.91 541 GLN A CA 1
ATOM 3771 C C . GLN A 1 541 ? -38.249 12.937 37.160 1.00 37.91 541 GLN A C 1
ATOM 3773 O O . GLN A 1 541 ? -37.721 13.632 38.019 1.00 37.91 541 GLN A O 1
ATOM 3778 N N . ASP A 1 542 ? -38.524 13.383 35.934 1.00 44.81 542 ASP A N 1
ATOM 3779 C CA . ASP A 1 542 ? -38.744 14.797 35.630 1.00 44.81 542 ASP A CA 1
ATOM 3780 C C . ASP A 1 542 ? -40.140 15.166 36.162 1.00 44.81 542 ASP A C 1
ATOM 3782 O O . ASP A 1 542 ? -41.165 14.952 35.504 1.00 44.81 542 ASP A O 1
ATOM 3786 N N . HIS A 1 543 ? -40.206 15.609 37.420 1.00 41.56 543 HIS A N 1
ATOM 3787 C CA . HIS A 1 543 ? -41.479 15.789 38.122 1.00 41.56 543 HIS A CA 1
ATOM 3788 C C . HIS A 1 543 ? -42.340 16.965 37.606 1.00 41.56 543 HIS A C 1
ATOM 3790 O O . HIS A 1 543 ? -43.485 17.067 38.053 1.00 41.56 543 HIS A O 1
ATOM 3796 N N . ASP A 1 544 ? -41.884 17.785 36.641 1.00 43.91 544 ASP A N 1
ATOM 3797 C CA . ASP A 1 544 ? -42.733 18.750 35.903 1.00 43.91 544 ASP A CA 1
ATOM 3798 C C . ASP A 1 544 ? -42.702 18.639 34.357 1.00 43.91 544 ASP A C 1
ATOM 3800 O O . ASP A 1 544 ? -43.487 19.307 33.672 1.00 43.91 544 ASP A O 1
ATOM 3804 N N . ASN A 1 545 ? -41.931 17.692 33.816 1.00 40.69 545 ASN A N 1
ATOM 3805 C CA . ASN A 1 545 ? -41.873 17.307 32.404 1.00 40.69 545 ASN A CA 1
ATOM 3806 C C . ASN A 1 545 ? -41.418 18.454 31.468 1.00 40.69 545 ASN A C 1
ATOM 3808 O O . ASN A 1 545 ? -41.971 18.622 30.367 1.00 40.69 545 ASN A O 1
ATOM 3812 N N . ASP A 1 546 ? -40.431 19.250 31.895 1.00 41.38 546 ASP A N 1
ATOM 3813 C CA . ASP A 1 546 ? -39.821 20.348 31.126 1.00 41.38 546 ASP A CA 1
ATOM 3814 C C . ASP A 1 546 ? -38.508 19.973 30.395 1.00 41.38 546 ASP A C 1
ATOM 3816 O O . ASP A 1 546 ? -38.042 20.712 29.509 1.00 41.38 546 ASP A O 1
ATOM 3820 N N . GLY A 1 547 ? -37.970 18.781 30.676 1.00 41.62 547 GLY A N 1
ATOM 3821 C CA . GLY A 1 547 ? -36.839 18.169 29.987 1.00 41.62 547 GLY A CA 1
ATOM 3822 C C . GLY A 1 547 ? -35.450 18.659 30.412 1.00 41.62 547 GLY A C 1
ATOM 3823 O O . GLY A 1 547 ? -34.543 18.617 29.568 1.00 41.62 547 GLY A O 1
ATOM 3824 N N . VAL A 1 548 ? -35.255 19.147 31.651 1.00 36.91 548 VAL A N 1
ATOM 3825 C CA . VAL A 1 548 ? -33.918 19.446 32.214 1.00 36.91 548 VAL A CA 1
ATOM 3826 C C . VAL A 1 548 ? -33.755 19.003 33.684 1.00 36.91 548 VAL A C 1
ATOM 3828 O O . VAL A 1 548 ? -34.376 19.553 34.586 1.00 36.91 548 VAL A O 1
ATOM 3831 N N . ASP A 1 549 ? -32.792 18.113 33.948 1.00 43.41 549 ASP A N 1
ATOM 3832 C CA . ASP A 1 549 ? -32.542 17.522 35.276 1.00 43.41 549 ASP A CA 1
ATOM 3833 C C . ASP A 1 549 ? -31.774 18.460 36.227 1.00 43.41 549 ASP A C 1
ATOM 3835 O O . ASP A 1 549 ? -30.549 18.592 36.131 1.00 43.41 549 ASP A O 1
ATOM 3839 N N . ASN A 1 550 ? -32.472 19.129 37.158 1.00 46.19 550 ASN A N 1
ATOM 3840 C CA . ASN A 1 550 ? -31.828 20.076 38.085 1.00 46.19 550 ASN A CA 1
ATOM 3841 C C . ASN A 1 550 ? -32.147 19.948 39.587 1.00 46.19 550 ASN A C 1
ATOM 3843 O O . ASN A 1 550 ? -31.529 20.664 40.376 1.00 46.19 550 ASN A O 1
ATOM 3847 N N . GLY A 1 551 ? -33.030 19.035 40.005 1.00 44.91 551 GLY A N 1
ATOM 3848 C CA . GLY A 1 551 ? -33.155 18.615 41.409 1.00 44.91 551 GLY A CA 1
ATOM 3849 C C . GLY A 1 551 ? -33.473 19.713 42.441 1.00 44.91 551 GLY A C 1
ATOM 3850 O O . GLY A 1 551 ? -33.004 19.612 43.576 1.00 44.91 551 GLY A O 1
ATOM 3851 N N . VAL A 1 552 ? -34.244 20.756 42.096 1.00 38.72 552 VAL A N 1
ATOM 3852 C CA . VAL A 1 552 ? -34.717 21.768 43.067 1.00 38.72 552 VAL A CA 1
ATOM 3853 C C . VAL A 1 552 ? -36.221 22.033 42.928 1.00 38.72 552 VAL A C 1
ATOM 3855 O O . VAL A 1 552 ? -36.679 22.538 41.909 1.00 38.72 552 VAL A O 1
ATOM 3858 N N . GLU A 1 553 ? -36.966 21.797 44.012 1.00 46.81 553 GLU A N 1
ATOM 3859 C CA . GLU A 1 553 ? -38.409 22.047 44.156 1.00 46.81 553 GLU A CA 1
ATOM 3860 C C . GLU A 1 553 ? -38.676 23.115 45.236 1.00 46.81 553 GLU A C 1
ATOM 3862 O O . GLU A 1 553 ? -38.001 23.129 46.267 1.00 46.81 553 GLU A O 1
ATOM 3867 N N . TYR A 1 554 ? -39.705 23.961 45.076 1.00 43.22 554 TYR A N 1
ATOM 3868 C CA . TYR A 1 554 ? -40.262 24.747 46.191 1.00 43.22 554 TYR A CA 1
ATOM 3869 C C . TYR A 1 554 ? -41.791 24.871 46.114 1.00 43.22 554 TYR A C 1
ATOM 3871 O O . TYR A 1 554 ? -42.357 25.258 45.090 1.00 43.22 554 TYR A O 1
ATOM 3879 N N . PHE A 1 555 ? -42.444 24.598 47.250 1.00 44.72 555 PHE A N 1
ATOM 3880 C CA . PHE A 1 555 ? -43.896 24.582 47.453 1.00 44.72 555 PHE A CA 1
ATOM 3881 C C . PHE A 1 555 ? -44.297 25.610 48.534 1.00 44.72 555 PHE A C 1
ATOM 3883 O O . PHE A 1 555 ? -43.712 25.620 49.618 1.00 44.72 555 PHE A O 1
ATOM 3890 N N . ILE A 1 556 ? -45.297 26.471 48.278 1.00 38.69 556 ILE A N 1
ATOM 3891 C CA . ILE A 1 556 ? -45.821 27.428 49.278 1.00 38.69 556 ILE A CA 1
ATOM 3892 C C . ILE A 1 556 ? -46.757 26.700 50.257 1.00 38.69 556 ILE A C 1
ATOM 3894 O O . ILE A 1 556 ? -47.823 26.230 49.863 1.00 38.69 556 ILE A O 1
ATOM 3898 N N . GLY A 1 557 ? -46.392 26.666 51.544 1.00 44.53 557 GLY A N 1
ATOM 3899 C CA . GLY A 1 557 ? -47.253 26.253 52.661 1.00 44.53 557 GLY A CA 1
ATOM 3900 C C . GLY A 1 557 ? -47.612 27.436 53.573 1.00 44.53 557 GLY A C 1
ATOM 3901 O O . GLY A 1 557 ? -46.847 28.391 53.680 1.00 44.53 557 GLY A O 1
ATOM 3902 N N . GLY A 1 558 ? -48.786 27.384 54.215 1.00 46.09 558 GLY A N 1
ATOM 3903 C CA . GLY A 1 558 ? -49.309 28.438 55.101 1.00 46.09 558 GLY A CA 1
ATOM 3904 C C . GLY A 1 558 ? -48.480 28.692 56.380 1.00 46.09 558 GLY A C 1
ATOM 3905 O O . GLY A 1 558 ? -47.453 28.045 56.590 1.00 46.09 558 GLY A O 1
ATOM 3906 N N . PRO A 1 559 ? -48.940 29.583 57.286 1.00 42.06 559 PRO A N 1
ATOM 3907 C CA . PRO A 1 559 ? -48.149 30.188 58.379 1.00 42.06 559 PRO A CA 1
ATOM 3908 C C . PRO A 1 559 ? -47.467 29.233 59.377 1.00 42.06 559 PRO A C 1
ATOM 3910 O O . PRO A 1 559 ? -46.687 29.678 60.213 1.00 42.06 559 PRO A O 1
ATOM 3913 N N . ASN A 1 560 ? -47.762 27.932 59.321 1.00 47.78 560 ASN A N 1
ATOM 3914 C CA . ASN A 1 560 ? -47.325 26.929 60.294 1.00 47.78 560 ASN A CA 1
ATOM 3915 C C . ASN A 1 560 ? -46.285 25.935 59.739 1.00 47.78 560 ASN A C 1
ATOM 3917 O O . ASN A 1 560 ? -46.100 24.869 60.322 1.00 47.78 560 ASN A O 1
ATOM 3921 N N . GLY A 1 561 ? -45.624 26.247 58.618 1.00 48.91 561 GLY A N 1
ATOM 3922 C CA . GLY A 1 561 ? -44.411 25.535 58.192 1.00 48.91 561 GLY A CA 1
ATOM 3923 C C . GLY A 1 561 ? -44.593 24.063 57.801 1.00 48.91 561 GLY A C 1
ATOM 3924 O O . GLY A 1 561 ? -43.634 23.301 57.866 1.00 48.91 561 GLY A O 1
ATOM 3925 N N . ASN A 1 562 ? -45.790 23.637 57.385 1.00 40.62 562 ASN A N 1
ATOM 3926 C CA . ASN A 1 562 ? -45.986 22.294 56.837 1.00 40.62 562 ASN A CA 1
ATOM 3927 C C . ASN A 1 562 ? -46.030 22.331 55.300 1.00 40.62 562 ASN A C 1
ATOM 3929 O O . ASN A 1 562 ? -47.098 22.481 54.712 1.00 40.62 562 ASN A O 1
ATOM 3933 N N . THR A 1 563 ? -44.872 22.187 54.655 1.00 45.19 563 THR A N 1
ATOM 3934 C CA . THR A 1 563 ? -44.725 22.065 53.191 1.00 45.19 563 THR A CA 1
ATOM 3935 C C . THR A 1 563 ? -44.865 20.624 52.683 1.00 45.19 563 THR A C 1
ATOM 3937 O O . THR A 1 563 ? -44.542 20.347 51.537 1.00 45.19 563 THR A O 1
ATOM 3940 N N . THR A 1 564 ? -45.370 19.683 53.492 1.00 36.38 564 THR A N 1
ATOM 3941 C CA . THR A 1 564 ? -45.508 18.268 53.073 1.00 36.38 564 THR A CA 1
ATOM 3942 C C . THR A 1 564 ? -46.839 17.937 52.381 1.00 36.38 564 THR A C 1
ATOM 3944 O O . THR A 1 564 ? -47.123 16.774 52.099 1.00 36.38 564 THR A O 1
ATOM 3947 N N . GLY A 1 565 ? -47.676 18.939 52.090 1.00 36.31 565 GLY A N 1
ATOM 3948 C CA . GLY A 1 565 ? -48.915 18.764 51.331 1.00 36.31 565 GLY A CA 1
ATOM 3949 C C . GLY A 1 565 ? -48.748 19.168 49.867 1.00 36.31 565 GLY A C 1
ATOM 3950 O O . GLY A 1 565 ? -48.548 20.345 49.587 1.00 36.31 565 GLY A O 1
ATOM 3951 N N . PHE A 1 566 ? -48.881 18.214 48.942 1.00 32.69 566 PHE A N 1
ATOM 3952 C CA . PHE A 1 566 ? -48.919 18.473 47.498 1.00 32.69 566 PHE A CA 1
ATOM 3953 C C . PHE A 1 566 ? -50.080 19.414 47.130 1.00 32.69 566 PHE A C 1
ATOM 3955 O O . PHE A 1 566 ? -51.251 19.047 47.258 1.00 32.69 566 PHE A O 1
ATOM 3962 N N . THR A 1 567 ? -49.774 20.597 46.602 1.00 39.06 567 THR A N 1
ATOM 3963 C CA . THR A 1 567 ? -50.655 21.291 45.653 1.00 39.06 567 THR A CA 1
ATOM 3964 C C . THR A 1 567 ? -50.274 20.866 44.234 1.00 39.06 567 THR A C 1
ATOM 3966 O O . THR A 1 567 ? -49.119 20.538 43.969 1.00 39.06 567 THR A O 1
ATOM 3969 N N . ALA A 1 568 ? -51.246 20.804 43.318 1.00 40.09 568 ALA A N 1
ATOM 3970 C CA . ALA A 1 568 ? -50.965 20.485 41.919 1.00 40.09 568 ALA A CA 1
ATOM 3971 C C . ALA A 1 568 ? -49.963 21.501 41.342 1.00 40.09 568 ALA A C 1
ATOM 3973 O O . ALA A 1 568 ? -50.142 22.709 41.507 1.00 40.09 568 ALA A O 1
ATOM 3974 N N . LEU A 1 569 ? -48.910 20.985 40.709 1.00 49.59 569 LEU A N 1
ATOM 3975 C CA . LEU A 1 569 ? -47.759 21.750 40.239 1.00 49.59 569 LEU A CA 1
ATOM 3976 C C . LEU A 1 569 ? -48.161 22.789 39.179 1.00 49.59 569 LEU A C 1
ATOM 3978 O O . LEU A 1 569 ? -48.972 22.481 38.296 1.00 49.59 569 LEU A O 1
ATOM 3982 N N . PRO A 1 570 ? -47.606 24.013 39.225 1.00 54.03 570 PRO A N 1
ATOM 3983 C CA . PRO A 1 570 ? -47.881 25.005 38.205 1.00 54.03 570 PRO A CA 1
ATOM 3984 C C . PRO A 1 570 ? -47.085 24.697 36.937 1.00 54.03 570 PRO A C 1
ATOM 3986 O O . PRO A 1 570 ? -45.887 24.940 36.871 1.00 54.03 570 PRO A O 1
ATOM 3989 N N . GLY A 1 571 ? -47.754 24.174 35.911 1.00 52.72 571 GLY A N 1
ATOM 3990 C CA . GLY A 1 571 ? -47.110 23.921 34.623 1.00 52.72 571 GLY A CA 1
ATOM 3991 C C . GLY A 1 571 ? -46.650 25.206 33.924 1.00 52.72 571 GLY A C 1
ATOM 3992 O O . GLY A 1 571 ? -47.264 26.270 34.068 1.00 52.72 571 GLY A O 1
ATOM 3993 N N . VAL A 1 572 ? -45.604 25.095 33.097 1.00 64.44 572 VAL A N 1
ATOM 3994 C CA . VAL A 1 572 ? -45.224 26.166 32.166 1.00 64.44 572 VAL A CA 1
ATOM 3995 C C . VAL A 1 572 ? -46.340 26.330 31.136 1.00 64.44 572 VAL A C 1
ATOM 3997 O O . VAL A 1 572 ? -46.631 25.443 30.333 1.00 64.44 572 VAL A O 1
ATOM 4000 N N . THR A 1 573 ? -46.961 27.500 31.125 1.00 66.81 573 THR A N 1
ATOM 4001 C CA . THR A 1 573 ? -47.999 27.852 30.156 1.00 66.81 573 THR A CA 1
ATOM 4002 C C . THR A 1 573 ? -47.392 28.654 29.015 1.00 66.81 573 THR A C 1
ATOM 4004 O O . THR A 1 573 ? -46.504 29.479 29.220 1.00 66.81 573 THR A O 1
ATOM 4007 N N . THR A 1 574 ? -47.857 28.402 27.788 1.00 71.81 574 THR A N 1
ATOM 4008 C CA . THR A 1 574 ? -47.480 29.200 26.614 1.00 71.81 574 THR A CA 1
ATOM 4009 C C . THR A 1 574 ? -48.725 29.822 26.003 1.00 71.81 574 THR A C 1
ATOM 4011 O O . THR A 1 574 ? -49.563 29.117 25.443 1.00 71.81 574 THR A O 1
ATOM 4014 N N . VAL A 1 575 ? -48.838 31.148 26.072 1.00 74.81 575 VAL A N 1
ATOM 4015 C CA . VAL A 1 575 ? -49.949 31.903 25.475 1.00 74.81 575 VAL A CA 1
ATOM 4016 C C . VAL A 1 575 ? -49.366 32.931 24.514 1.00 74.81 575 VAL A C 1
ATOM 4018 O O . VAL A 1 575 ? -48.537 33.752 24.891 1.00 74.81 575 VAL A O 1
ATOM 4021 N N . GLY A 1 576 ? -49.747 32.859 23.235 1.00 78.25 576 GLY A N 1
ATOM 4022 C CA . GLY A 1 576 ? -49.240 33.783 22.212 1.00 78.25 576 GLY A CA 1
ATOM 4023 C C . GLY A 1 576 ? -47.720 33.723 21.984 1.00 78.25 576 GLY A C 1
ATOM 4024 O O . GLY A 1 576 ? -47.141 34.706 21.533 1.00 78.25 576 GLY A O 1
ATOM 4025 N N . GLY A 1 577 ? -47.068 32.597 22.304 1.00 71.81 577 GLY A N 1
ATOM 4026 C CA . GLY A 1 577 ? -45.614 32.410 22.172 1.00 71.81 577 GLY A CA 1
ATOM 4027 C C . GLY A 1 577 ? -44.787 32.891 23.371 1.00 71.81 577 GLY A C 1
ATOM 4028 O O . GLY A 1 577 ? -43.571 32.710 23.378 1.00 71.81 577 GLY A O 1
ATOM 4029 N N . VAL A 1 578 ? -45.431 33.456 24.394 1.00 77.81 578 VAL A N 1
ATOM 4030 C CA . VAL A 1 578 ? -44.797 33.853 25.655 1.00 77.81 578 VAL A CA 1
ATOM 4031 C C . VAL A 1 578 ? -44.970 32.729 26.670 1.00 77.81 578 VAL A C 1
ATOM 4033 O O . VAL A 1 578 ? -46.076 32.213 26.832 1.00 77.81 578 VAL A O 1
ATOM 4036 N N . ARG A 1 579 ? -43.872 32.340 27.323 1.00 71.88 579 ARG A N 1
ATOM 4037 C CA . ARG A 1 579 ? -43.849 31.303 28.361 1.00 71.88 579 ARG A CA 1
ATOM 4038 C C . ARG A 1 579 ? -43.990 31.935 29.744 1.00 71.88 579 ARG A C 1
ATOM 4040 O O . ARG A 1 579 ? -43.388 32.981 29.990 1.00 71.88 579 ARG A O 1
ATOM 4047 N N . SER A 1 580 ? -44.713 31.281 30.648 1.00 82.94 580 SER A N 1
ATOM 4048 C CA . SER A 1 580 ? -44.844 31.706 32.048 1.00 82.94 580 SER A CA 1
ATOM 4049 C C . SER A 1 580 ? -45.112 30.546 33.007 1.00 82.94 580 SER A C 1
ATOM 4051 O O . SER A 1 580 ? -45.739 29.562 32.621 1.00 82.94 580 SER A O 1
ATOM 4053 N N . VAL A 1 581 ? -44.689 30.695 34.263 1.00 79.88 581 VAL A N 1
ATOM 4054 C CA . VAL A 1 581 ? -45.009 29.795 35.388 1.00 79.88 581 VAL A CA 1
ATOM 4055 C C . VAL A 1 581 ? -45.753 30.591 36.451 1.00 79.88 581 VAL A C 1
ATOM 4057 O O . VAL A 1 581 ? -45.355 31.715 36.754 1.00 79.88 581 VAL A O 1
ATOM 4060 N N . THR A 1 582 ? -46.814 30.015 37.019 1.00 81.56 582 THR A N 1
ATOM 4061 C CA . THR A 1 582 ? -47.676 30.687 38.002 1.00 81.56 582 THR A CA 1
ATOM 4062 C C . THR A 1 582 ? -47.812 29.870 39.277 1.00 81.56 582 THR A C 1
ATOM 4064 O O . THR A 1 582 ? -48.596 28.933 39.316 1.00 81.56 582 THR A O 1
ATOM 4067 N N . TRP A 1 583 ? -47.126 30.256 40.348 1.00 80.06 583 TRP A N 1
ATOM 4068 C CA . TRP A 1 583 ? -47.310 29.658 41.671 1.00 80.06 583 TRP A CA 1
ATOM 4069 C C . TRP A 1 583 ? -48.522 30.268 42.377 1.00 80.06 583 TRP A C 1
ATOM 4071 O O . TRP A 1 583 ? -48.607 31.485 42.523 1.00 80.06 583 TRP A O 1
ATOM 4081 N N . THR A 1 584 ? -49.445 29.434 42.855 1.00 75.12 584 THR A N 1
ATOM 4082 C CA . THR A 1 584 ? -50.613 29.882 43.629 1.00 75.12 584 THR A CA 1
ATOM 4083 C C . THR A 1 584 ? -50.385 29.646 45.117 1.00 75.12 584 THR A C 1
ATOM 4085 O O . THR A 1 584 ? -50.196 28.507 45.543 1.00 75.12 584 THR A O 1
ATOM 4088 N N . HIS A 1 585 ? -50.440 30.703 45.925 1.00 70.25 585 HIS A N 1
ATOM 4089 C CA . HIS A 1 585 ? -50.424 30.581 47.376 1.00 70.25 585 HIS A CA 1
ATOM 4090 C C . HIS A 1 585 ? -51.805 30.229 47.938 1.00 70.25 585 HIS A C 1
ATOM 4092 O O . HIS A 1 585 ? -52.850 30.517 47.346 1.00 70.25 585 HIS A O 1
ATOM 4098 N N . ALA A 1 586 ? -51.816 29.613 49.122 1.00 67.81 586 ALA A N 1
ATOM 4099 C CA . ALA A 1 586 ? -53.050 29.376 49.858 1.00 67.81 586 ALA A CA 1
ATOM 4100 C C . ALA A 1 586 ? -53.753 30.709 50.174 1.00 67.81 586 ALA A C 1
ATOM 4102 O O . ALA A 1 586 ? -53.111 31.748 50.349 1.00 67.81 586 ALA A O 1
ATOM 4103 N N . ALA A 1 587 ? -55.086 30.688 50.237 1.00 67.88 587 ALA A N 1
ATOM 4104 C CA . ALA A 1 587 ? -55.884 31.898 50.450 1.00 67.88 587 ALA A CA 1
ATOM 4105 C C . ALA A 1 587 ? -55.679 32.542 51.834 1.00 67.88 587 ALA A C 1
ATOM 4107 O O . ALA A 1 587 ? -56.055 33.693 52.032 1.00 67.88 587 ALA A O 1
ATOM 4108 N N . ASP A 1 588 ? -55.099 31.807 52.779 1.00 66.81 588 ASP A N 1
ATOM 4109 C CA . ASP A 1 588 ? -54.752 32.239 54.132 1.00 66.81 588 ASP A CA 1
ATOM 4110 C C . ASP A 1 588 ? -53.255 32.564 54.304 1.00 66.81 588 ASP A C 1
ATOM 4112 O O . ASP A 1 588 ? -52.813 32.844 55.419 1.00 66.81 588 ASP A O 1
ATOM 4116 N N . TYR A 1 589 ? -52.463 32.554 53.225 1.00 72.00 589 TYR A N 1
ATOM 4117 C CA . TYR A 1 589 ? -51.065 32.976 53.267 1.00 72.00 589 TYR A CA 1
ATOM 4118 C C . TYR A 1 589 ? -50.965 34.500 53.435 1.00 72.00 589 TYR A C 1
ATOM 4120 O O . TYR A 1 589 ? -51.492 35.260 52.626 1.00 72.00 589 TYR A O 1
ATOM 4128 N N . THR A 1 590 ? -50.278 34.948 54.490 1.00 70.44 590 THR A N 1
ATOM 4129 C CA . THR A 1 590 ? -50.148 36.373 54.849 1.00 70.44 590 THR A CA 1
ATOM 4130 C C . THR A 1 590 ? -48.749 36.948 54.603 1.00 70.44 590 THR A C 1
ATOM 4132 O O . THR A 1 590 ? -48.460 38.039 55.091 1.00 70.44 590 THR A O 1
ATOM 4135 N N . GLY A 1 591 ? -47.863 36.212 53.923 1.00 73.12 591 GLY A N 1
ATOM 4136 C CA . GLY A 1 591 ? -46.503 36.672 53.630 1.00 73.12 591 GLY A CA 1
ATOM 4137 C C . GLY A 1 591 ? -46.458 37.740 52.534 1.00 73.12 591 GLY A C 1
ATOM 4138 O O . GLY A 1 591 ? -47.363 37.866 51.708 1.00 73.12 591 GLY A O 1
ATOM 4139 N N . THR A 1 592 ? -45.375 38.506 52.520 1.00 79.88 592 THR A N 1
ATOM 4140 C CA . THR A 1 592 ? -45.103 39.636 51.632 1.00 79.88 592 THR A CA 1
ATOM 4141 C C . THR A 1 592 ? -43.960 39.293 50.672 1.00 79.88 592 THR A C 1
ATOM 4143 O O . THR A 1 592 ? -42.888 38.866 51.101 1.00 79.88 592 THR A O 1
ATOM 4146 N N . TYR A 1 593 ? -44.149 39.526 49.366 1.00 82.56 593 TYR A N 1
ATOM 4147 C CA . TYR A 1 593 ? -43.085 39.321 48.372 1.00 82.56 593 TYR A CA 1
ATOM 4148 C C . TYR A 1 593 ? -41.901 40.261 48.626 1.00 82.56 593 TYR A C 1
ATOM 4150 O O . TYR A 1 593 ? -42.079 41.466 48.817 1.00 82.56 593 TYR A O 1
ATOM 4158 N N . GLY A 1 594 ? -40.690 39.723 48.561 1.00 82.12 594 GLY A N 1
ATOM 4159 C CA . GLY A 1 594 ? -39.430 40.346 48.932 1.00 82.12 594 GLY A CA 1
ATOM 4160 C C . GLY A 1 594 ? -38.918 39.786 50.260 1.00 82.12 594 GLY A C 1
ATOM 4161 O O . GLY A 1 594 ? -37.971 39.005 50.239 1.00 82.12 594 GLY A O 1
ATOM 4162 N N . PRO A 1 595 ? -39.501 40.183 51.409 1.00 80.19 595 PRO A N 1
ATOM 4163 C CA . PRO A 1 595 ? -39.001 39.784 52.720 1.00 80.19 595 PRO A CA 1
ATOM 4164 C C . PRO A 1 595 ? -39.414 38.370 53.148 1.00 80.19 595 PRO A C 1
ATOM 4166 O O . PRO A 1 595 ? -38.619 37.742 53.839 1.00 80.19 595 PRO A O 1
ATOM 4169 N N . ASP A 1 596 ? -40.593 37.872 52.741 1.00 76.75 596 ASP A N 1
ATOM 4170 C CA . ASP A 1 596 ? -41.117 36.550 53.148 1.00 76.75 596 ASP A CA 1
ATOM 4171 C C . ASP A 1 596 ? -41.012 35.487 52.033 1.00 76.75 596 ASP A C 1
ATOM 4173 O O . ASP A 1 596 ? -41.057 34.283 52.286 1.00 76.75 596 ASP A O 1
ATOM 4177 N N . PHE A 1 597 ? -40.892 35.921 50.777 1.00 78.44 597 PHE A N 1
ATOM 4178 C CA . PHE A 1 597 ? -40.629 35.063 49.622 1.00 78.44 597 PHE A CA 1
ATOM 4179 C C . PHE A 1 597 ? -40.236 35.897 48.402 1.00 78.44 597 PHE A C 1
ATOM 4181 O O . PHE A 1 597 ? -40.651 37.044 48.283 1.00 78.44 597 PHE A O 1
ATOM 4188 N N . PHE A 1 598 ? -39.488 35.346 47.455 1.00 85.31 598 PHE A N 1
ATOM 4189 C CA . PHE A 1 598 ? -39.124 36.024 46.209 1.00 85.31 598 PHE A CA 1
ATOM 4190 C C . PHE A 1 598 ? -38.893 35.021 45.077 1.00 85.31 598 PHE A C 1
ATOM 4192 O O . PHE A 1 598 ? -38.718 33.831 45.314 1.00 85.31 598 PHE A O 1
ATOM 4199 N N . VAL A 1 599 ? -38.901 35.487 43.829 1.00 87.56 599 VAL A N 1
ATOM 4200 C CA . VAL A 1 599 ? -38.517 34.674 42.668 1.00 87.56 599 VAL A CA 1
ATOM 4201 C C . VAL A 1 599 ? -37.040 34.899 42.372 1.00 87.56 599 VAL A C 1
ATOM 4203 O O . VAL A 1 599 ? -36.563 36.030 42.429 1.00 87.56 599 VAL A O 1
ATOM 4206 N N . GLU A 1 600 ? -36.322 33.840 42.021 1.00 85.25 600 GLU A N 1
ATOM 4207 C CA . GLU A 1 600 ? -34.967 33.931 41.482 1.00 85.25 600 GLU A CA 1
ATOM 4208 C C . GLU A 1 600 ? -34.870 33.267 40.124 1.00 85.25 600 GLU A C 1
ATOM 4210 O O . GLU A 1 600 ? -35.569 32.295 39.838 1.00 85.25 600 GLU A O 1
ATOM 4215 N N . THR A 1 601 ? -33.944 33.762 39.316 1.00 80.69 601 THR A N 1
ATOM 4216 C CA . THR A 1 601 ? -33.630 33.210 38.007 1.00 80.69 601 THR A CA 1
ATOM 4217 C C . THR A 1 601 ? -32.144 32.948 37.866 1.00 80.69 601 THR A C 1
ATOM 4219 O O . THR A 1 601 ? -31.311 33.534 38.560 1.00 80.69 601 THR A O 1
ATOM 4222 N N . SER A 1 602 ? -31.789 32.055 36.953 1.00 68.75 602 SER A N 1
ATOM 4223 C CA . SER A 1 602 ? -30.401 31.876 36.555 1.00 68.75 602 SER A CA 1
ATOM 4224 C C . SER A 1 602 ? -30.289 31.397 35.118 1.00 68.75 602 SER A C 1
ATOM 4226 O O . SER A 1 602 ? -31.203 30.786 34.572 1.00 68.75 602 SER A O 1
ATOM 4228 N N . THR A 1 603 ? -29.144 31.656 34.496 1.00 62.47 603 THR A N 1
ATOM 4229 C CA . THR A 1 603 ? -28.778 31.054 33.208 1.00 62.47 603 THR A CA 1
ATOM 4230 C C . THR A 1 603 ? -28.079 29.704 33.384 1.00 62.47 603 THR A C 1
ATOM 4232 O O . THR A 1 603 ? -27.905 28.979 32.406 1.00 62.47 603 THR A O 1
ATOM 4235 N N . THR A 1 604 ? -27.671 29.353 34.611 1.00 52.31 604 THR A N 1
ATOM 4236 C CA . THR A 1 604 ? -27.013 28.084 34.954 1.00 52.31 604 THR A CA 1
ATOM 4237 C C . THR A 1 604 ? -27.499 27.569 36.308 1.00 52.31 604 THR A C 1
ATOM 4239 O O . THR A 1 604 ? -28.086 28.300 37.094 1.00 52.31 604 THR A O 1
ATOM 4242 N N . LEU A 1 605 ? -27.223 26.306 36.613 1.00 50.16 605 LEU A N 1
ATOM 4243 C CA . LEU A 1 605 ? -27.617 25.679 37.880 1.00 50.16 605 LEU A CA 1
ATOM 4244 C C . LEU A 1 605 ? -26.546 25.799 38.976 1.00 50.16 605 LEU A C 1
ATOM 4246 O O . LEU A 1 605 ? -26.640 25.156 40.018 1.00 50.16 605 LEU A O 1
ATOM 4250 N N . ALA A 1 606 ? -25.498 26.594 38.746 1.00 46.81 606 ALA A N 1
ATOM 4251 C CA . ALA A 1 606 ? -24.373 26.692 39.665 1.00 46.81 606 ALA A CA 1
ATOM 4252 C C . ALA A 1 606 ? -24.765 27.372 40.991 1.00 46.81 606 ALA A C 1
ATOM 4254 O O . ALA A 1 606 ? -25.552 28.318 41.046 1.00 46.81 606 ALA A O 1
ATOM 4255 N N . ALA A 1 607 ? -24.174 26.929 42.101 1.00 47.38 607 ALA A N 1
ATOM 4256 C CA . ALA A 1 607 ? -24.360 27.609 43.379 1.00 47.38 607 ALA A CA 1
ATOM 4257 C C . ALA A 1 607 ? -23.844 29.062 43.291 1.00 47.38 607 ALA A C 1
ATOM 4259 O O . ALA A 1 607 ? -22.716 29.305 42.865 1.00 47.38 607 ALA A O 1
ATOM 4260 N N . GLY A 1 608 ? -24.676 30.029 43.691 1.00 56.12 608 GLY A N 1
ATOM 4261 C CA . GLY A 1 608 ? -24.348 31.460 43.648 1.00 56.12 608 GLY A CA 1
ATOM 4262 C C . GLY A 1 608 ? -24.616 32.171 42.313 1.00 56.12 608 GLY A C 1
ATOM 4263 O O . GLY A 1 608 ? -24.345 33.364 42.226 1.00 56.12 608 GLY A O 1
ATOM 4264 N N . SER A 1 609 ? -25.164 31.492 41.293 1.00 66.44 609 SER A N 1
ATOM 4265 C CA . SER A 1 609 ? -25.561 32.117 40.014 1.00 66.44 609 SER A CA 1
ATOM 4266 C C . SER A 1 609 ? -27.015 32.607 39.975 1.00 66.44 609 SER A C 1
ATOM 4268 O O . SER A 1 609 ? -27.473 33.085 38.935 1.00 66.44 609 SER A O 1
ATOM 4270 N N . TRP A 1 610 ? -27.758 32.467 41.073 1.00 77.31 610 TRP A N 1
ATOM 4271 C CA . TRP A 1 610 ? -29.163 32.858 41.161 1.00 77.31 610 TRP A CA 1
ATOM 4272 C C . TRP A 1 610 ? -29.297 34.355 41.421 1.00 77.31 610 TRP A C 1
ATOM 4274 O O . TRP A 1 610 ? -28.599 34.923 42.258 1.00 77.31 610 TRP A O 1
ATOM 4284 N N . THR A 1 611 ? -30.189 34.994 40.674 1.00 86.06 611 THR A N 1
ATOM 4285 C CA . THR A 1 611 ? -30.465 36.426 40.757 1.00 86.06 611 THR A CA 1
ATOM 4286 C C . THR A 1 611 ? -31.919 36.628 41.144 1.00 86.06 611 THR A C 1
ATOM 4288 O O . THR A 1 611 ? -32.814 36.113 40.480 1.00 86.06 611 THR A O 1
ATOM 4291 N N . THR A 1 612 ? -32.164 37.387 42.209 1.00 89.75 612 THR A N 1
ATOM 4292 C CA . THR A 1 612 ? -33.520 37.734 42.641 1.00 89.75 612 THR A CA 1
ATOM 4293 C C . THR A 1 612 ? -34.207 38.656 41.638 1.00 89.75 612 THR A C 1
ATOM 4295 O O . THR A 1 612 ? -33.670 39.696 41.254 1.00 89.75 612 THR A O 1
ATOM 4298 N N . GLU A 1 613 ? -35.426 38.298 41.254 1.00 89.81 613 GLU A N 1
ATOM 4299 C CA . GLU A 1 613 ? -36.292 39.087 40.387 1.00 89.81 613 GLU A CA 1
ATOM 4300 C C . GLU A 1 613 ? -37.158 40.050 41.208 1.00 89.81 613 GLU A C 1
ATOM 4302 O O . GLU A 1 613 ? -37.643 39.738 42.302 1.00 89.81 613 GLU A O 1
ATOM 4307 N N . THR A 1 614 ? -37.400 41.238 40.659 1.00 88.44 614 THR A N 1
ATOM 4308 C CA . THR A 1 614 ? -38.250 42.258 41.280 1.00 88.44 614 THR A CA 1
ATOM 4309 C C . THR A 1 614 ? -39.670 42.231 40.710 1.00 88.44 614 THR A C 1
ATOM 4311 O O . THR A 1 614 ? -39.891 41.961 39.526 1.00 88.44 614 THR A O 1
ATOM 4314 N N . VAL A 1 615 ? -40.660 42.541 41.555 1.00 89.88 615 VAL A N 1
ATOM 4315 C CA . VAL A 1 615 ? -42.060 42.680 41.114 1.00 89.88 615 VAL A CA 1
ATOM 4316 C C . VAL A 1 615 ? -42.189 43.860 40.155 1.00 89.88 615 VAL A C 1
ATOM 4318 O O . VAL A 1 615 ? -41.649 44.937 40.409 1.00 89.88 615 VAL A O 1
ATOM 4321 N N . GLY A 1 616 ? -42.939 43.665 39.069 1.00 83.75 616 GLY A N 1
ATOM 4322 C CA . GLY A 1 616 ? -43.151 44.665 38.018 1.00 83.75 616 GLY A CA 1
ATOM 4323 C C . GLY A 1 616 ? -42.204 44.520 36.823 1.00 83.75 616 GLY A C 1
ATOM 4324 O O . GLY A 1 616 ? -42.408 45.195 35.816 1.00 83.75 616 GLY A O 1
ATOM 4325 N N . GLY A 1 617 ? -41.203 43.637 36.920 1.00 84.44 617 GLY A N 1
ATOM 4326 C CA . GLY A 1 617 ? -40.434 43.134 35.784 1.00 84.44 617 GLY A CA 1
ATOM 4327 C C . GLY A 1 617 ? -41.085 41.883 35.191 1.00 84.44 617 GLY A C 1
ATOM 4328 O O . GLY A 1 617 ? -42.252 41.890 34.808 1.00 84.44 617 GLY A O 1
ATOM 4329 N N . ASN A 1 618 ? -40.330 40.787 35.158 1.00 87.62 618 ASN A N 1
ATOM 4330 C CA . ASN A 1 618 ? -40.828 39.485 34.710 1.00 87.62 618 ASN A CA 1
ATOM 4331 C C . ASN A 1 618 ? -41.741 38.804 35.741 1.00 87.62 618 ASN A C 1
ATOM 4333 O O . ASN A 1 618 ? -42.433 37.846 35.404 1.00 87.62 618 ASN A O 1
ATOM 4337 N N . VAL A 1 619 ? -41.752 39.289 36.986 1.00 92.31 619 VAL A N 1
ATOM 4338 C CA . VAL A 1 619 ? -42.609 38.785 38.061 1.00 92.31 619 VAL A CA 1
ATOM 4339 C C . VAL A 1 619 ? -43.829 39.682 38.229 1.00 92.31 619 VAL A C 1
ATOM 4341 O O . VAL A 1 619 ? -43.713 40.896 38.421 1.00 92.31 619 VAL A O 1
ATOM 4344 N N . THR A 1 620 ? -45.004 39.063 38.225 1.00 92.56 620 THR A N 1
ATOM 4345 C CA . THR A 1 620 ? -46.295 39.700 38.501 1.00 92.56 620 THR A CA 1
ATOM 4346 C C . THR A 1 620 ? -47.002 38.965 39.631 1.00 92.56 620 THR A C 1
ATOM 4348 O O . THR A 1 620 ? -46.868 37.751 39.767 1.00 92.56 620 THR A O 1
ATOM 4351 N N . ILE A 1 621 ? -47.736 39.702 40.462 1.00 89.69 621 ILE A N 1
ATOM 4352 C CA . ILE A 1 621 ? -48.535 39.136 41.550 1.00 89.69 621 ILE A CA 1
ATOM 4353 C C . ILE A 1 621 ? -49.975 39.597 41.345 1.00 89.69 621 ILE A C 1
ATOM 4355 O O . ILE A 1 621 ? -50.228 40.801 41.316 1.00 89.69 621 ILE A O 1
ATOM 4359 N N . ASP A 1 622 ? -50.894 38.648 41.184 1.00 87.88 622 ASP A N 1
ATOM 4360 C CA . ASP A 1 622 ? -52.326 38.897 41.005 1.00 87.88 622 ASP A CA 1
ATOM 4361 C C . ASP A 1 622 ? -53.140 38.015 41.956 1.00 87.88 622 ASP A C 1
ATOM 4363 O O . ASP A 1 622 ? -53.206 36.791 41.807 1.00 87.88 622 ASP A O 1
ATOM 4367 N N . GLY A 1 623 ? -53.737 38.642 42.970 1.00 85.94 623 GLY A N 1
ATOM 4368 C CA . GLY A 1 623 ? -54.428 37.938 44.045 1.00 85.94 623 GLY A CA 1
ATOM 4369 C C . GLY A 1 623 ? -53.507 36.916 44.706 1.00 85.94 623 GLY A C 1
ATOM 4370 O O . GLY A 1 623 ? -52.498 37.297 45.291 1.00 85.94 623 GLY A O 1
ATOM 4371 N N . ASN A 1 624 ? -53.856 35.632 44.570 1.00 80.69 624 ASN A N 1
ATOM 4372 C CA . ASN A 1 624 ? -53.087 34.534 45.149 1.00 80.69 624 ASN A CA 1
ATOM 4373 C C . ASN A 1 624 ? -51.962 33.986 44.258 1.00 80.69 624 ASN A C 1
ATOM 4375 O O . ASN A 1 624 ? -51.310 33.007 44.612 1.00 80.69 624 ASN A O 1
ATOM 4379 N N . ASN A 1 625 ? -51.763 34.562 43.076 1.00 84.94 625 ASN A N 1
ATOM 4380 C CA . ASN A 1 625 ? -50.895 34.004 42.051 1.00 84.94 625 ASN A CA 1
ATOM 4381 C C . ASN A 1 625 ? -49.639 34.849 41.879 1.00 84.94 625 ASN A C 1
ATOM 4383 O O . ASN A 1 625 ? -49.716 36.040 41.593 1.00 84.94 625 ASN A O 1
ATOM 4387 N N . VAL A 1 626 ? -48.483 34.204 41.964 1.00 87.06 626 VAL A N 1
ATOM 4388 C CA . VAL A 1 626 ? -47.173 34.762 41.639 1.00 87.06 626 VAL A CA 1
ATOM 4389 C C . VAL A 1 626 ? -46.767 34.183 40.294 1.00 87.06 626 VAL A C 1
ATOM 4391 O O . VAL A 1 626 ? -46.552 32.982 40.179 1.00 87.06 626 VAL A O 1
ATOM 4394 N N . THR A 1 627 ? -46.684 35.016 39.263 1.00 88.62 627 THR A N 1
ATOM 4395 C CA . THR A 1 627 ? -46.358 34.583 37.901 1.00 88.62 627 THR A CA 1
ATOM 4396 C C . THR A 1 627 ? -45.015 35.136 37.464 1.00 88.62 627 THR A C 1
ATOM 4398 O O . THR A 1 627 ? -44.833 36.353 37.451 1.00 88.62 627 THR A O 1
ATOM 4401 N N . TYR A 1 628 ? -44.106 34.257 37.043 1.00 89.12 628 TYR A N 1
ATOM 4402 C CA . TYR A 1 628 ? -42.900 34.633 36.313 1.00 89.12 628 TYR A CA 1
ATOM 4403 C C . TYR A 1 628 ? -43.099 34.426 34.811 1.00 89.12 628 TYR A C 1
ATOM 4405 O O . TYR A 1 628 ? -43.517 33.356 34.370 1.00 89.12 628 TYR A O 1
ATOM 4413 N N . THR A 1 629 ? -42.772 35.446 34.024 1.00 87.94 629 THR A N 1
ATOM 4414 C CA . THR A 1 629 ? -42.820 35.430 32.561 1.00 87.94 629 THR A CA 1
ATOM 4415 C C . THR A 1 629 ? -41.405 35.402 32.005 1.00 87.94 629 THR A C 1
ATOM 4417 O O . THR A 1 629 ? -40.593 36.266 32.321 1.00 87.94 629 THR A O 1
ATOM 4420 N N . PHE A 1 630 ? -41.098 34.431 31.148 1.00 81.38 630 PHE A N 1
ATOM 4421 C CA . PHE A 1 630 ? -39.748 34.299 30.607 1.00 81.38 630 PHE A CA 1
ATOM 4422 C C . PHE A 1 630 ? -39.444 35.431 29.608 1.00 81.38 630 PHE A C 1
ATOM 4424 O O . PHE A 1 630 ? -40.268 35.703 28.726 1.00 81.38 630 PHE A O 1
ATOM 4431 N N . PRO A 1 631 ? -38.253 36.055 29.677 1.00 80.19 631 PRO A N 1
ATOM 4432 C CA . PRO A 1 631 ? -37.802 37.017 28.677 1.00 80.19 631 PRO A CA 1
ATOM 4433 C C . PRO A 1 631 ? -37.773 36.419 27.265 1.00 80.19 631 PRO A C 1
ATOM 4435 O O . PRO A 1 631 ? -37.458 35.244 27.074 1.00 80.19 631 PRO A O 1
ATOM 4438 N N . ALA A 1 632 ? -38.032 37.242 26.247 1.00 70.75 632 ALA A N 1
ATOM 4439 C CA . ALA A 1 632 ? -37.905 36.820 24.854 1.00 70.75 632 ALA A CA 1
ATOM 4440 C C . ALA A 1 632 ? -36.422 36.625 24.472 1.00 70.75 632 ALA A C 1
ATOM 4442 O O . ALA A 1 632 ? -35.645 37.578 24.490 1.00 70.75 632 ALA A O 1
ATOM 4443 N N . GLY A 1 633 ? -36.023 35.404 24.097 1.00 64.56 633 GLY A N 1
ATOM 4444 C CA . GLY A 1 633 ? -34.657 35.106 23.651 1.00 64.56 633 GLY A CA 1
ATOM 4445 C C . GLY A 1 633 ? -34.330 33.606 23.581 1.00 64.56 633 GLY A C 1
ATOM 4446 O O . GLY A 1 633 ? -35.144 32.782 23.996 1.00 64.56 633 GLY A O 1
ATOM 4447 N N . PRO A 1 634 ? -33.153 33.232 23.037 1.00 47.94 634 PRO A N 1
ATOM 4448 C CA . PRO A 1 634 ? -32.733 31.834 22.880 1.00 47.94 634 PRO A CA 1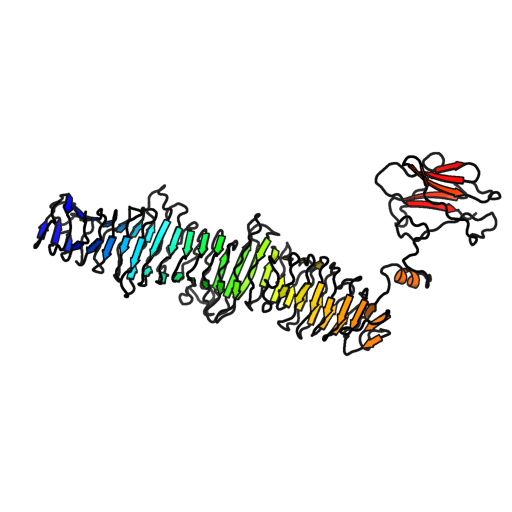
ATOM 4449 C C . PRO A 1 634 ? -32.156 31.204 24.159 1.00 47.94 634 PRO A C 1
ATOM 4451 O O . PRO A 1 634 ? -31.874 30.009 24.170 1.00 47.94 634 PRO A O 1
ATOM 4454 N N . VAL A 1 635 ? -31.952 31.986 25.223 1.00 52.97 635 VAL A N 1
ATOM 4455 C CA . VAL A 1 635 ? -31.372 31.490 26.476 1.00 52.97 635 VAL A CA 1
ATOM 4456 C C . VAL A 1 635 ? -32.478 30.838 27.300 1.00 52.97 635 VAL A C 1
ATOM 4458 O O . VAL A 1 635 ? -33.459 31.489 27.659 1.00 52.97 635 VAL A O 1
ATOM 4461 N N . LYS A 1 636 ? -32.335 29.538 27.572 1.00 51.88 636 LYS A N 1
ATOM 4462 C CA . LYS A 1 636 ? -33.161 28.851 28.566 1.00 51.88 636 LYS A CA 1
ATOM 4463 C C . LYS A 1 636 ? -32.747 29.383 29.942 1.00 51.88 636 LYS A C 1
ATOM 4465 O O . LYS A 1 636 ? -31.608 29.175 30.347 1.00 51.88 636 LYS A O 1
ATOM 4470 N N . ASN A 1 637 ? -33.641 30.103 30.613 1.00 59.91 637 ASN A N 1
ATOM 4471 C CA . ASN A 1 637 ? -33.425 30.587 31.975 1.00 59.91 637 ASN A CA 1
ATOM 4472 C C . ASN A 1 637 ? -34.137 29.642 32.942 1.00 59.91 637 ASN A C 1
ATOM 4474 O O . ASN A 1 637 ? -35.273 29.257 32.687 1.00 59.91 637 ASN A O 1
ATOM 4478 N N . PHE A 1 638 ? -33.484 29.290 34.038 1.00 63.12 638 PHE A N 1
ATOM 4479 C CA . PHE A 1 638 ? -34.086 28.583 35.161 1.00 63.12 638 PHE A CA 1
ATOM 4480 C C . PHE A 1 638 ? -34.785 29.594 36.068 1.00 63.12 638 PHE A C 1
ATOM 4482 O O . PHE A 1 638 ? -34.303 30.721 36.207 1.00 63.12 638 PHE A O 1
ATOM 4489 N N . VAL A 1 639 ? -35.902 29.209 36.684 1.00 72.19 639 VAL A N 1
ATOM 4490 C CA . VAL A 1 639 ? -36.641 30.055 37.629 1.00 72.19 639 VAL A CA 1
ATOM 4491 C C . VAL A 1 639 ? -37.106 29.236 38.824 1.00 72.19 639 VAL A C 1
ATOM 4493 O O . VAL A 1 639 ? -37.524 28.093 38.671 1.00 72.19 639 VAL A O 1
ATOM 4496 N N . ARG A 1 640 ? -37.057 29.831 40.015 1.00 71.62 640 ARG A N 1
ATOM 4497 C CA . ARG A 1 640 ? -37.585 29.238 41.245 1.00 71.62 640 ARG A CA 1
ATOM 4498 C C . ARG A 1 640 ? -38.265 30.280 42.120 1.00 71.62 640 ARG A C 1
ATOM 4500 O O . ARG A 1 640 ? -37.906 31.455 42.083 1.00 71.62 640 ARG A O 1
ATOM 4507 N N . LEU A 1 641 ? -39.200 29.830 42.948 1.00 74.31 641 LEU A N 1
ATOM 4508 C CA . LEU A 1 641 ? -39.778 30.624 44.026 1.00 74.31 641 LEU A CA 1
ATOM 4509 C C . LEU A 1 641 ? -39.112 30.228 45.348 1.00 74.31 641 LEU A C 1
ATOM 4511 O O . LEU A 1 641 ? -39.172 29.072 45.743 1.00 74.31 641 LEU A O 1
ATOM 4515 N N . VAL A 1 642 ? -38.499 31.175 46.042 1.00 69.12 642 VAL A N 1
ATOM 4516 C CA . VAL A 1 642 ? -37.841 30.964 47.333 1.00 69.12 642 VAL A CA 1
ATOM 4517 C C . VAL A 1 642 ? -38.719 31.549 48.428 1.00 69.12 642 VAL A C 1
ATOM 4519 O O . VAL A 1 642 ? -39.088 32.716 48.356 1.00 69.12 642 VAL A O 1
ATOM 4522 N N . VAL A 1 643 ? -39.038 30.763 49.454 1.00 68.75 643 VAL A N 1
ATOM 4523 C CA . VAL A 1 643 ? -39.715 31.250 50.666 1.00 68.75 643 VAL A CA 1
ATOM 4524 C C . VAL A 1 643 ? -38.659 31.468 51.741 1.00 68.75 643 VAL A C 1
ATOM 4526 O O . VAL A 1 643 ? -37.865 30.567 52.017 1.00 68.75 643 VAL A O 1
ATOM 4529 N N . THR A 1 644 ? -38.623 32.652 52.344 1.00 62.50 644 THR A N 1
ATOM 4530 C CA . THR A 1 644 ? -37.716 32.933 53.458 1.00 62.50 644 THR A CA 1
ATOM 4531 C C . THR A 1 644 ? -38.362 32.467 54.763 1.00 62.50 644 THR A C 1
ATOM 4533 O O . THR A 1 644 ? -39.536 32.744 55.015 1.00 62.50 644 THR A O 1
ATOM 4536 N N . PRO A 1 645 ? -37.632 31.729 55.615 1.00 55.38 645 PRO A N 1
ATOM 4537 C CA . PRO A 1 645 ? -38.103 31.451 56.962 1.00 55.38 645 PRO A CA 1
ATOM 4538 C C . PRO A 1 645 ? -38.184 32.773 57.731 1.00 55.38 645 PRO A C 1
ATOM 4540 O O . PRO A 1 645 ? -37.187 33.496 57.788 1.00 55.38 645 PRO A O 1
ATOM 4543 N N . ASN A 1 646 ? -39.347 33.074 58.309 1.00 49.78 646 ASN A N 1
ATOM 4544 C CA . ASN A 1 646 ? -39.471 34.129 59.318 1.00 49.78 646 ASN A CA 1
ATOM 4545 C C . ASN A 1 646 ? -38.888 33.695 60.662 1.00 49.78 646 ASN A C 1
ATOM 4547 O O . ASN A 1 646 ? -39.095 32.515 61.038 1.00 49.78 646 ASN A O 1
#

Sequence (646 aa):
MDALDVESTLDLNGTAVTANLEDSSGNFTTSGANATLTANNYLDGVLDGIVSDNGEGSRLQFVKTGNASVTLNGANTYSGGTTLSGGTLVAGDNSAFGSGTLAITNGTAILDLNGATVGNPLTNSGTGAQITNSSATEATVTSGFNFANAAGVVISDFTVNGTGDIRWDGGIKRTSGTGTMTKSGTNTLTINEANGIAPIGGMNLAVSDGILFLGRTTAQSFADLTINGGTLKMDPNYQVSAGANIWQGTFSNVAVMNGGVWDLNDTGTNGISNRVKRITGTGGTITNSGTGASLLVLAARDTANPVWAGNIQDGTGTVALTIQYGGSVNQVMQFSGAHTYSGDTNIRENVMQAGAANVFSPNSNFVIPNHNFGGKLDLNSFNNTIGSLGGDEPDAQVLLGTATLTTGGTNADTTFPGVISGTGGLTKVGAGTFTLTGTNTYTGDTTVSAGVLAVDGDALADSGKLVISGGKVAPTGTEMMGSLFFGAVQQANGTWGASGSGAAHIDDTRFAGTGVIQVGAASGFDSWADANGATGQTADQDHDNDGVDNGVEYFIGGPNGNTTGFTALPGVTTVGGVRSVTWTHAADYTGTYGPDFFVETSTTLAAGSWTTETVGGNVTIDGNNVTYTFPAGPVKNFVRLVVTPN

Secondary structure (DSSP, 8-state):
------SSEEE-TT-EEEE--SSB--EEEE-SS-EEEEE--SS-EEE-S-EEE-STT--EEEEE-SSSEEEE-S-----S-EEE-SSEEEESSTTTT-SS-EEE--TT-EEE-TT-EE-SPEEE-STTEEEEE-SSSPEEE-SPEEE-S-TT----EEEEEESS-EEE-SPEE--S---EEEE-SSSEEEE---S-----TTEEEEE-SSEEEE---SS-EEEEEEEEEEEEEE-SS--SSTTS-S---EE-S-EEEEEEEEE----SSS--EEEES-EEEEEEEEE--SSSPEEEEE----SS--EE--EE--SSS-EEEEE--SSSSS-EEEE-SPP---S-EEE-SSEEEESSTT-S-TTSEEEE---TT--EEE-TT--EE-SEEEES-TT-EEE-TTPPEEE-TT---EEE-SEEEES--EEE-SSSEEEE-S--EE-S-EEE-SSEEEE-SS-S-TTSEEEESSSEEEESSEEEESEEEETTEEPPSEEEE-TTS--SEE-TTTB-SSSEEEES--TTHHHHHHHTT-TT--TT--SS-SS-----------TT----SPPPP-PPEEETTEEEEEEEPPTT----BTTTEEEEEESS--TT--EEEPBTTTEEEETTEEEEEPPSSS---EEEEEEPP-